Protein AF-W6KP16-F1 (afdb_monomer_lite)

pLDDT: mean 74.94, std 17.4, range [24.56, 96.5]

Secondary structure (DSSP, 8-state):
---------HHHHHHH-----EE--HHHHHHHTTEEEEEEETHHHHHHHHTTTSTTS-----PPPPP----------SHHHHHHHHHTTTTEEEEEEEGGGEEPPS-TTS--TTT--B-EE-B--TT---SS-EEPTT--EEESTTSPP--EEEEETTEEEEEPGGGEEP-HHHHHHHHHHHTTS-S--EEBBPTTGGG-TTGGGBSSBEES---PPPPP--TTSBHHHHHTTTTSTTS-HHHHHHHHHHHHHTT--BHHHHHH--HHHHHHHHHHS-GGGHHHHHHHHGGGS--TTSBHHHHHTTSTT--SPPP--TT--BHHHHHHS-HHHHHHS---HHHHHHHHHHHHHH-SS---EEEEGGGS-TT-HHHHHHHHHHHHHHHT--GGGGTT-TTS---EEEEEEE-TTT--TTPPPTT-TT-SS-HHHHTTSPPPPPPPTT------TT-S--SPEEEEEEE-B--SSGGG-B-HHHHHHHHHHHTT--GGGEEEEEEE---SSS------HHHHHHHHHHHHHHHHHHS--PEEEEESSSS--EEEEEEGGGGGGTTSHHHHHHIIIIIT-

Foldseek 3Di:
DDPPDPPDDPLNLQLPAQLAAFFAQPQLSNLLSQKAKAKEFQVVVVCVVCVVVPPPDDDDDDDDDDDDDDDDDDDDDLPVVLVVLVVLCPRIWMKMFGSVQKDAFPPSPQRDNPRDFFGFHEDDPPPDNDRGIYGHPPGDMDGQVPDDQAWAWEDEPLATATDGSSFWRAASLRSSQSVCVVVVSGLGTHFYADPCAVNDPRRRRGSGIHGNDDDDDDDDDFQLAFVLNVCVVPQPPVDDPVVSVVVQVLCVVLVHGTLLSLLLQASLSLSVSVVPDDSVCSSVSSSSNSSNDDPQAAFVLRSLVSAPPDDPPFDDPPQRGGLVSLLVDDPVRLLVDDGQLLSNQVSCSSNCRPNPQPQFDKDFPVPDDCLALVNLVLCVVVVCVVPPDDCVQQVVDPPRKKKKKKWKFAFPVPFPLADDPPPDPVPPDPPVPNVVADGDPDQPVPQFSADHPSFSTRGTIDMFMFIWHQDPDRVPTDHRLRRRVVVCVVNSNDLLRTAEMEIDMADPFQAWDADDPVSLVVVVVSQVSVCVRNVHFYKYWTARHPNGRMIGIDTSSCSSVCVDPSVVCNVVPVRVD

Structure (mmCIF, N/CA/C/O backbone):
data_AF-W6KP16-F1
#
_entry.id   AF-W6KP16-F1
#
loop_
_atom_site.group_PDB
_atom_site.id
_atom_site.type_symbol
_atom_site.label_atom_id
_atom_site.label_alt_id
_atom_site.label_comp_id
_atom_site.label_asym_id
_atom_site.label_entity_id
_atom_site.label_seq_id
_atom_site.pdbx_PDB_ins_code
_atom_site.Cartn_x
_atom_site.Cartn_y
_atom_site.Cartn_z
_atom_site.occupancy
_atom_site.B_iso_or_equiv
_atom_site.auth_seq_id
_atom_site.auth_comp_id
_atom_site.auth_asym_id
_atom_site.auth_atom_id
_atom_site.pdbx_PDB_model_num
ATOM 1 N N . MET A 1 1 ? 30.768 -5.919 16.290 1.00 32.44 1 MET A N 1
ATOM 2 C CA . MET A 1 1 ? 30.296 -4.569 16.672 1.00 32.44 1 MET A CA 1
ATOM 3 C C . MET A 1 1 ? 29.310 -4.708 17.818 1.00 32.44 1 MET A C 1
ATOM 5 O O . MET A 1 1 ? 28.376 -5.487 17.693 1.00 32.44 1 MET A O 1
ATOM 9 N N . LYS A 1 2 ? 29.554 -4.032 18.947 1.00 24.56 2 LYS A N 1
ATOM 10 C CA . LYS A 1 2 ? 28.632 -3.999 20.091 1.00 24.56 2 LYS A CA 1
ATOM 11 C C . LYS A 1 2 ? 27.414 -3.162 19.697 1.00 24.56 2 LYS A C 1
ATOM 13 O O . LYS A 1 2 ? 27.549 -1.962 19.479 1.00 24.56 2 LYS A O 1
ATOM 18 N N . THR A 1 3 ? 26.258 -3.798 19.571 1.00 27.47 3 THR A N 1
ATOM 19 C CA . THR A 1 3 ? 24.960 -3.142 19.404 1.00 27.47 3 THR A CA 1
ATOM 20 C C . THR A 1 3 ? 24.748 -2.194 20.583 1.00 27.47 3 THR A C 1
ATOM 22 O O . THR A 1 3 ? 24.713 -2.626 21.735 1.00 27.47 3 THR A O 1
ATOM 25 N N . LYS A 1 4 ? 24.652 -0.886 20.313 1.00 29.33 4 LYS A N 1
ATOM 26 C CA . LYS A 1 4 ? 24.165 0.085 21.297 1.00 29.33 4 LYS A CA 1
ATOM 27 C C . LYS A 1 4 ? 22.719 -0.296 21.610 1.00 29.33 4 LYS A C 1
ATOM 29 O O . LYS A 1 4 ? 21.838 -0.089 20.783 1.00 29.33 4 LYS A O 1
ATOM 34 N N . ALA A 1 5 ? 22.494 -0.882 22.781 1.00 32.88 5 ALA A N 1
ATOM 35 C CA . ALA A 1 5 ? 21.160 -1.001 23.341 1.00 32.88 5 ALA A CA 1
ATOM 36 C C . ALA A 1 5 ? 20.606 0.419 23.510 1.00 32.88 5 ALA A C 1
ATOM 38 O O . ALA A 1 5 ? 21.162 1.226 24.257 1.00 32.88 5 ALA A O 1
ATOM 39 N N . ILE A 1 6 ? 19.557 0.743 22.757 1.00 36.31 6 ILE A N 1
ATOM 40 C CA . ILE A 1 6 ? 18.772 1.952 22.973 1.00 36.31 6 ILE A CA 1
ATOM 41 C C . ILE A 1 6 ? 18.084 1.748 24.323 1.00 36.31 6 ILE A C 1
ATOM 43 O O . ILE A 1 6 ? 17.177 0.927 24.453 1.00 36.31 6 ILE A O 1
ATOM 47 N N . ASN A 1 7 ? 18.568 2.443 25.352 1.00 35.06 7 ASN A N 1
ATOM 48 C CA . ASN A 1 7 ? 17.877 2.544 26.631 1.00 35.06 7 ASN A CA 1
ATOM 49 C C . ASN A 1 7 ? 16.615 3.385 26.405 1.00 35.06 7 ASN A C 1
ATOM 51 O O . ASN A 1 7 ? 16.646 4.598 26.594 1.00 35.06 7 ASN A O 1
ATOM 55 N N . HIS A 1 8 ? 15.522 2.754 25.971 1.00 44.09 8 HIS A N 1
ATOM 56 C CA . HIS A 1 8 ? 14.199 3.367 26.048 1.00 44.09 8 HIS A CA 1
ATOM 57 C C . HIS A 1 8 ? 13.944 3.728 27.511 1.00 44.09 8 HIS A C 1
ATOM 59 O O . HIS A 1 8 ? 14.077 2.886 28.408 1.00 44.09 8 HIS A O 1
ATOM 65 N N . THR A 1 9 ? 13.641 4.995 27.774 1.00 57.00 9 THR A N 1
ATOM 66 C CA . THR A 1 9 ? 13.287 5.421 29.124 1.00 57.00 9 THR A CA 1
ATOM 67 C C . THR A 1 9 ? 11.947 4.791 29.503 1.00 57.00 9 THR A C 1
ATOM 69 O O . THR A 1 9 ? 11.148 4.420 28.643 1.00 57.00 9 THR A O 1
ATOM 72 N N . LYS A 1 10 ? 11.668 4.653 30.807 1.00 58.50 10 LYS A N 1
ATOM 73 C CA . LYS A 1 10 ? 10.398 4.081 31.292 1.00 58.50 10 LYS A CA 1
ATOM 74 C C . LYS A 1 10 ? 9.160 4.795 30.722 1.00 58.50 10 LYS A C 1
ATOM 76 O O . LYS A 1 10 ? 8.115 4.173 30.650 1.00 58.50 10 LYS A O 1
ATOM 81 N N . ASN A 1 11 ? 9.263 6.055 30.298 1.00 62.44 11 ASN A N 1
ATOM 82 C CA . ASN A 1 11 ? 8.139 6.795 29.721 1.00 62.44 11 ASN A CA 1
ATOM 83 C C . ASN A 1 11 ? 7.858 6.425 28.256 1.00 62.44 11 ASN A C 1
ATOM 85 O O . ASN A 1 11 ? 6.697 6.437 27.851 1.00 62.44 11 ASN A O 1
ATOM 89 N N . ASP A 1 12 ? 8.880 6.042 27.487 1.00 68.25 12 ASP A N 1
ATOM 90 C CA . ASP A 1 12 ? 8.743 5.791 26.045 1.00 68.25 12 ASP A CA 1
ATOM 91 C C . ASP A 1 12 ? 7.860 4.560 25.780 1.00 68.25 12 ASP A C 1
ATOM 93 O O . ASP A 1 12 ? 6.927 4.605 24.984 1.00 68.25 12 ASP A O 1
ATOM 97 N N . LEU A 1 13 ? 8.057 3.493 26.562 1.00 74.25 13 LEU A N 1
ATOM 98 C CA . LEU A 1 13 ? 7.289 2.251 26.435 1.00 74.25 13 LEU A CA 1
ATOM 99 C C . LEU A 1 13 ? 5.780 2.441 26.683 1.00 74.25 13 LEU A C 1
ATOM 101 O O . LEU A 1 13 ? 4.971 1.779 26.041 1.00 74.25 13 LEU A O 1
ATOM 105 N N . TRP A 1 14 ? 5.385 3.331 27.604 1.00 81.00 14 TRP A N 1
ATOM 106 C CA . TRP A 1 14 ? 3.975 3.550 27.963 1.00 81.00 14 TRP A CA 1
ATOM 107 C C . TRP A 1 14 ? 3.233 4.244 26.829 1.00 81.00 14 TRP A C 1
ATOM 109 O O . TRP A 1 14 ? 2.110 3.869 26.476 1.00 81.00 14 TRP A O 1
ATOM 119 N N . LEU A 1 15 ? 3.887 5.244 26.240 1.00 81.31 15 LEU A N 1
ATOM 120 C CA . LEU A 1 15 ? 3.361 5.990 25.108 1.00 81.31 15 LEU A CA 1
ATOM 121 C C . LEU A 1 15 ? 3.213 5.089 23.880 1.00 81.31 15 LEU A C 1
ATOM 123 O O . LEU A 1 15 ? 2.192 5.180 23.197 1.00 81.31 15 LEU A O 1
ATOM 127 N N . ASP A 1 16 ? 4.136 4.147 23.689 1.00 78.31 16 ASP A N 1
ATOM 128 C CA . ASP A 1 16 ? 4.107 3.234 22.549 1.00 78.31 16 ASP A CA 1
ATOM 129 C C . ASP A 1 16 ? 2.973 2.200 22.629 1.00 78.31 16 ASP A C 1
ATOM 131 O O . ASP A 1 16 ? 2.342 1.926 21.609 1.00 78.31 16 ASP A O 1
ATOM 135 N N . VAL A 1 17 ? 2.630 1.686 23.820 1.00 80.69 17 VAL A N 1
ATOM 136 C CA . VAL A 1 17 ? 1.625 0.615 24.012 1.00 80.69 17 VAL A CA 1
ATOM 137 C C . VAL A 1 17 ? 0.311 0.839 23.241 1.00 80.69 17 VAL A C 1
ATOM 139 O O . VAL A 1 17 ? -0.326 1.876 23.350 1.00 80.69 17 VAL A O 1
ATOM 142 N N . GLN A 1 18 ? -0.213 -0.161 22.537 1.00 81.81 18 GLN A N 1
ATOM 143 C CA . GLN A 1 18 ? -1.513 -0.033 21.866 1.00 81.81 18 GLN A CA 1
ATOM 144 C C . GLN A 1 18 ? -2.640 -0.692 22.675 1.00 81.81 18 GLN A C 1
ATOM 146 O O . GLN A 1 18 ? -2.615 -1.899 22.899 1.00 81.81 18 GLN A O 1
ATOM 151 N N . PHE A 1 19 ? -3.638 0.098 23.087 1.00 81.06 19 PHE A N 1
ATOM 152 C CA . PHE A 1 19 ? -4.817 -0.389 23.824 1.00 81.06 19 PHE A CA 1
ATOM 153 C C . PHE A 1 19 ? -5.991 -0.748 22.917 1.00 81.06 19 PHE A C 1
ATOM 155 O O . PHE A 1 19 ? -6.809 -1.593 23.268 1.00 81.06 19 PHE A O 1
ATOM 162 N N . TYR A 1 20 ? -6.072 -0.126 21.742 1.00 81.62 20 TYR A N 1
ATOM 163 C CA . TYR A 1 20 ? -7.147 -0.392 20.800 1.00 81.62 20 TYR A CA 1
ATOM 164 C C . TYR A 1 20 ? -6.827 -1.622 19.944 1.00 81.62 20 TYR A C 1
ATOM 166 O O . TYR A 1 20 ? -5.813 -1.647 19.238 1.00 81.62 20 TYR A O 1
ATOM 174 N N . GLN A 1 21 ? -7.705 -2.627 20.008 1.00 74.50 21 GLN A N 1
ATOM 175 C CA . GLN A 1 21 ? -7.595 -3.891 19.279 1.00 74.50 21 GLN A CA 1
ATOM 176 C C . GLN A 1 21 ? -8.576 -3.911 18.101 1.00 74.50 21 GLN A C 1
ATOM 178 O O . GLN A 1 21 ? -9.707 -4.394 18.191 1.00 74.50 21 GLN A O 1
ATOM 183 N N . GLY A 1 22 ? -8.136 -3.369 16.972 1.00 72.19 22 GLY A N 1
ATOM 184 C CA . GLY A 1 22 ? -8.937 -3.252 15.762 1.00 72.19 22 GLY A CA 1
ATOM 185 C C . GLY A 1 22 ? -8.149 -2.625 14.625 1.00 72.19 22 GLY A C 1
ATOM 186 O O . GLY A 1 22 ? -6.960 -2.329 14.761 1.00 72.19 22 GLY A O 1
ATOM 187 N N . LEU A 1 23 ? -8.824 -2.425 13.502 1.00 78.69 23 LEU A N 1
ATOM 188 C CA . LEU A 1 23 ? -8.234 -1.782 12.335 1.00 78.69 23 LEU A CA 1
ATOM 189 C C . LEU A 1 23 ? -8.391 -0.274 12.444 1.00 78.69 23 LEU A C 1
ATOM 191 O O . LEU A 1 23 ? -9.482 0.214 12.742 1.00 78.69 23 LEU A O 1
ATOM 195 N N . LEU A 1 24 ? -7.290 0.427 12.187 1.00 80.75 24 LEU A N 1
ATOM 196 C CA . LEU A 1 24 ? -7.189 1.879 12.096 1.00 80.75 24 LEU A CA 1
ATOM 197 C C . LEU A 1 24 ? -6.217 2.222 10.956 1.00 80.75 24 LEU A C 1
ATOM 199 O O . LEU A 1 24 ? -5.216 1.509 10.804 1.00 80.75 24 LEU A O 1
ATOM 203 N N . PRO A 1 25 ? -6.449 3.308 10.196 1.00 77.69 25 PRO A N 1
ATOM 204 C CA . PRO A 1 25 ? -5.404 3.921 9.372 1.00 77.69 25 PRO A CA 1
ATOM 205 C C . PRO A 1 25 ? -4.156 4.245 10.209 1.00 77.69 25 PRO A C 1
ATOM 207 O O . PRO A 1 25 ? -4.276 4.479 11.412 1.00 77.69 25 PRO A O 1
ATOM 210 N N . VAL A 1 26 ? -2.958 4.320 9.616 1.00 74.31 26 VAL A N 1
ATOM 211 C CA . VAL A 1 26 ? -1.718 4.559 10.392 1.00 74.31 26 VAL A CA 1
ATOM 212 C C . VAL A 1 26 ? -1.786 5.857 11.204 1.00 74.31 26 VAL A C 1
ATOM 214 O O . VAL A 1 26 ? -1.406 5.876 12.377 1.00 74.31 26 VAL A O 1
ATOM 217 N N . LYS A 1 27 ? -2.310 6.933 10.610 1.00 80.88 27 LYS A N 1
ATOM 218 C CA . LYS A 1 27 ? -2.486 8.226 11.291 1.00 80.88 27 LYS A CA 1
ATOM 219 C C . LYS A 1 27 ? -3.407 8.110 12.513 1.00 80.88 27 LYS A C 1
ATOM 221 O O . LYS A 1 27 ? -3.063 8.588 13.594 1.00 80.88 27 LYS A O 1
ATOM 226 N N . ASP A 1 28 ? -4.528 7.425 12.350 1.00 85.50 28 ASP A N 1
ATOM 227 C CA . ASP A 1 28 ? -5.537 7.218 13.389 1.00 85.50 28 ASP A CA 1
ATOM 228 C C . ASP A 1 28 ? -5.027 6.253 14.467 1.00 85.50 28 ASP A C 1
ATOM 230 O O . ASP A 1 28 ? -5.279 6.447 15.652 1.00 85.50 28 ASP A O 1
ATOM 234 N N . ALA A 1 29 ? -4.218 5.258 14.092 1.00 84.44 29 ALA A N 1
ATOM 235 C CA . ALA A 1 29 ? -3.541 4.374 15.034 1.00 84.44 29 ALA A CA 1
ATOM 236 C C . ALA A 1 29 ? -2.575 5.151 15.940 1.00 84.44 29 ALA A C 1
ATOM 238 O O . ALA A 1 29 ? -2.509 4.885 17.141 1.00 84.44 29 ALA A O 1
ATOM 239 N N . ILE A 1 30 ? -1.847 6.133 15.396 1.00 85.44 30 ILE A N 1
ATOM 240 C CA . ILE A 1 30 ? -0.981 7.027 16.182 1.00 85.44 30 ILE A CA 1
ATOM 241 C C . ILE A 1 30 ? -1.821 7.898 17.125 1.00 85.44 30 ILE A C 1
ATOM 243 O O . ILE A 1 30 ? -1.478 8.037 18.302 1.00 85.44 30 ILE A O 1
ATOM 247 N N . ALA A 1 31 ? -2.938 8.447 16.644 1.00 89.19 31 ALA A N 1
ATOM 248 C CA . ALA A 1 31 ? -3.843 9.236 17.475 1.00 89.19 31 ALA A CA 1
ATOM 249 C C . ALA A 1 31 ? -4.431 8.395 18.622 1.00 89.19 31 ALA A C 1
ATOM 251 O O . ALA A 1 31 ? -4.307 8.775 19.787 1.00 89.19 31 ALA A O 1
ATOM 252 N N . ALA A 1 32 ? -4.958 7.204 18.327 1.00 90.56 32 ALA A N 1
ATOM 253 C CA . ALA A 1 32 ? -5.528 6.282 19.309 1.00 90.56 32 ALA A CA 1
ATOM 254 C C . ALA A 1 32 ? -4.507 5.816 20.362 1.00 90.56 32 ALA A C 1
ATOM 256 O O . ALA A 1 32 ? -4.853 5.662 21.534 1.00 90.56 32 ALA A O 1
ATOM 257 N N . ARG A 1 33 ? -3.224 5.659 19.994 1.00 90.19 33 ARG A N 1
ATOM 258 C CA . ARG A 1 33 ? -2.133 5.347 20.944 1.00 90.19 33 ARG A CA 1
ATOM 259 C C . ARG A 1 33 ? -1.915 6.424 22.000 1.00 90.19 33 ARG A C 1
ATOM 261 O O . ARG A 1 33 ? -1.311 6.131 23.028 1.00 90.19 33 ARG A O 1
ATOM 268 N N . SER A 1 34 ? -2.408 7.640 21.789 1.00 92.38 34 SER A N 1
ATOM 269 C CA . SER A 1 34 ? -2.320 8.714 22.782 1.00 92.38 34 SER A CA 1
ATOM 270 C C . SER A 1 34 ? -3.333 8.566 23.917 1.00 92.38 34 SER A C 1
ATOM 272 O O . SER A 1 34 ? -3.282 9.349 24.868 1.00 92.38 34 SER A O 1
ATOM 274 N N . TYR A 1 35 ? -4.222 7.572 23.850 1.00 94.12 35 TYR A N 1
ATOM 275 C CA . TYR A 1 35 ? -5.290 7.348 24.817 1.00 94.12 35 TYR A CA 1
ATOM 276 C C . TYR A 1 35 ? -5.166 5.991 25.518 1.00 94.12 35 TYR A C 1
ATOM 278 O O . TYR A 1 35 ? -4.521 5.056 25.034 1.00 94.12 35 TYR A O 1
ATOM 286 N N . VAL A 1 36 ? -5.782 5.902 26.691 1.00 92.88 36 VAL A N 1
ATOM 287 C CA . VAL A 1 36 ? -5.927 4.681 27.484 1.00 92.88 36 VAL A CA 1
ATOM 288 C C . VAL A 1 36 ? -7.312 4.665 28.114 1.00 92.88 36 VAL A C 1
ATOM 290 O O . VAL A 1 36 ? -7.834 5.714 28.490 1.00 92.88 36 VAL A O 1
ATOM 293 N N . ILE A 1 37 ? -7.893 3.477 28.242 1.00 93.19 37 ILE A N 1
ATOM 294 C CA . ILE A 1 37 ? -9.116 3.259 29.007 1.00 93.19 37 ILE A CA 1
ATOM 295 C C . ILE A 1 37 ? -8.779 2.603 30.346 1.00 93.19 37 ILE A C 1
ATOM 297 O O . ILE A 1 37 ? -8.019 1.630 30.404 1.00 93.19 37 ILE A O 1
ATOM 301 N N . LEU A 1 38 ? -9.336 3.155 31.417 1.00 91.75 38 LEU A N 1
ATOM 302 C CA . LEU A 1 38 ? -9.187 2.679 32.785 1.00 91.75 38 LEU A CA 1
ATOM 303 C C . LEU A 1 38 ? -10.567 2.367 33.363 1.00 91.75 38 LEU A C 1
ATOM 305 O O . LEU A 1 38 ? -11.551 3.021 33.025 1.00 91.75 38 LEU A O 1
ATOM 309 N N . ALA A 1 39 ? -10.624 1.369 34.233 1.00 90.81 39 ALA A N 1
ATOM 310 C CA . ALA A 1 39 ? -11.804 1.034 35.008 1.00 90.81 39 ALA A CA 1
ATOM 311 C C . ALA A 1 39 ? -11.665 1.607 36.423 1.00 90.81 39 ALA A C 1
ATOM 313 O O . ALA A 1 39 ? -10.643 1.397 37.081 1.00 90.81 39 ALA A O 1
ATOM 314 N N . ALA A 1 40 ? -12.682 2.322 36.884 1.00 87.88 40 ALA A N 1
ATOM 315 C CA . ALA A 1 40 ? -12.812 2.797 38.252 1.00 87.88 40 ALA A CA 1
ATOM 316 C C . ALA A 1 40 ? -13.900 1.974 38.949 1.00 87.88 40 ALA A C 1
ATOM 318 O O . ALA A 1 40 ? -15.010 1.860 38.432 1.00 87.88 40 ALA A O 1
ATOM 319 N N . ASP A 1 41 ? -13.565 1.374 40.088 1.00 80.50 41 ASP A N 1
ATOM 320 C CA . ASP A 1 41 ? -14.527 0.634 40.903 1.00 80.50 41 ASP A CA 1
ATOM 321 C C . ASP A 1 41 ? -15.267 1.623 41.812 1.00 80.50 41 ASP A C 1
ATOM 323 O O . ASP A 1 41 ? -14.653 2.351 42.593 1.00 80.50 41 ASP A O 1
ATOM 327 N N . VAL A 1 42 ? -16.588 1.696 41.675 1.00 64.25 42 VAL A N 1
ATOM 328 C CA . VAL A 1 42 ? -17.441 2.639 42.410 1.00 64.25 42 VAL A CA 1
ATOM 329 C C . VAL A 1 42 ? -17.527 2.255 43.896 1.00 64.25 42 VAL A C 1
ATOM 331 O O . VAL A 1 42 ? -17.808 3.115 44.735 1.00 64.25 42 VAL A O 1
ATOM 334 N N . GLN A 1 43 ? -17.220 1.001 44.263 1.00 54.09 43 GLN A N 1
ATOM 335 C CA . GLN A 1 43 ? -17.284 0.538 45.656 1.00 54.09 43 GLN A CA 1
ATOM 336 C C . GLN A 1 43 ? -16.162 1.089 46.560 1.00 54.09 43 GLN A C 1
ATOM 338 O O . GLN A 1 43 ? -16.352 1.167 47.778 1.00 54.09 43 GLN A O 1
ATOM 343 N N . ASP A 1 44 ? -15.044 1.566 45.998 1.00 47.66 44 ASP A N 1
ATOM 344 C CA . ASP A 1 44 ? -13.959 2.198 46.776 1.00 47.66 44 ASP A CA 1
ATOM 345 C C . ASP A 1 44 ? -14.304 3.640 47.217 1.00 47.66 44 ASP A C 1
ATOM 347 O O . ASP A 1 44 ? -13.688 4.184 48.135 1.00 47.66 44 ASP A O 1
ATOM 351 N N . HIS A 1 45 ? -15.331 4.272 46.632 1.00 42.56 45 HIS A N 1
ATOM 352 C CA . HIS A 1 45 ? -15.708 5.648 46.987 1.00 42.56 45 HIS A CA 1
ATOM 353 C C . HIS A 1 45 ? -16.708 5.756 48.147 1.00 42.56 45 HIS A C 1
ATOM 355 O O . HIS A 1 45 ? -16.701 6.764 48.854 1.00 42.56 45 HIS A O 1
ATOM 361 N N . GLN A 1 46 ? -17.540 4.739 48.397 1.00 37.91 46 GLN A N 1
ATOM 362 C CA . GLN A 1 46 ? -18.463 4.747 49.546 1.00 37.91 46 GLN A CA 1
ATOM 363 C C . GLN A 1 46 ? -17.822 4.186 50.820 1.00 37.91 46 GLN A C 1
ATOM 365 O O . GLN A 1 46 ? -18.095 4.667 51.921 1.00 37.91 46 GLN A O 1
ATOM 370 N N . SER A 1 47 ? -16.883 3.253 50.681 1.00 38.31 47 SER A N 1
ATOM 371 C CA . SER A 1 47 ? -16.186 2.653 51.817 1.00 38.31 47 SER A CA 1
ATOM 372 C C . SER A 1 47 ? -15.205 3.613 52.503 1.00 38.31 47 SER A C 1
ATOM 374 O O . SER A 1 47 ? -14.968 3.461 53.695 1.00 38.31 47 SER A O 1
ATOM 376 N N . HIS A 1 48 ? -14.719 4.675 51.851 1.00 39.53 48 HIS A N 1
ATOM 377 C CA . HIS A 1 48 ? -13.853 5.665 52.511 1.00 39.53 48 HIS A CA 1
ATOM 378 C C . HIS A 1 48 ? -14.591 6.753 53.314 1.00 39.53 48 HIS A C 1
ATOM 380 O O . HIS A 1 48 ? -13.981 7.358 54.197 1.00 39.53 48 HIS A O 1
ATOM 386 N N . SER A 1 49 ? -15.893 6.967 53.085 1.00 33.06 49 SER A N 1
ATOM 387 C CA . SER A 1 49 ? -16.704 7.860 53.932 1.00 33.06 49 SER A CA 1
ATOM 388 C C . SER A 1 49 ? -17.225 7.154 55.189 1.00 33.06 49 SER A C 1
ATOM 390 O O . SER A 1 49 ? -17.402 7.804 56.216 1.00 33.06 49 SER A O 1
ATOM 392 N N . GLU A 1 50 ? -17.442 5.835 55.136 1.00 34.34 50 GLU A N 1
ATOM 393 C CA . GLU A 1 50 ? -17.978 5.052 56.261 1.00 34.34 50 GLU A CA 1
ATOM 394 C C . GLU A 1 50 ? -16.907 4.249 57.029 1.00 34.34 50 GLU A C 1
ATOM 396 O O . GLU A 1 50 ? -17.089 3.968 58.216 1.00 34.34 50 GLU A O 1
ATOM 401 N N . ALA A 1 51 ? -15.734 3.965 56.442 1.00 33.97 51 ALA A N 1
ATOM 402 C CA . ALA A 1 51 ? -14.617 3.324 57.158 1.00 33.97 51 ALA A CA 1
ATOM 403 C C . ALA A 1 51 ? -13.905 4.250 58.163 1.00 33.97 51 ALA A C 1
ATOM 405 O O . ALA A 1 51 ? -13.150 3.765 59.004 1.00 33.97 51 ALA A O 1
ATOM 406 N N . ILE A 1 52 ? -14.180 5.561 58.143 1.00 38.62 52 ILE A N 1
ATOM 407 C CA . ILE A 1 52 ? -13.778 6.480 59.225 1.00 38.62 52 ILE A CA 1
ATOM 408 C C . ILE A 1 52 ? -14.765 6.404 60.411 1.00 38.62 52 ILE A C 1
ATOM 410 O O . ILE A 1 52 ? -14.389 6.730 61.534 1.00 38.62 52 ILE A O 1
ATOM 414 N N . SER A 1 53 ? -15.990 5.892 60.215 1.00 33.56 53 SER A N 1
ATOM 415 C CA . SER A 1 53 ? -16.990 5.728 61.287 1.00 33.56 53 SER A CA 1
ATOM 416 C C . SER A 1 53 ? -17.141 4.302 61.832 1.00 33.56 53 SER A C 1
ATOM 418 O O . SER A 1 53 ? -17.635 4.144 62.943 1.00 33.56 53 SER A O 1
ATOM 420 N N . LEU A 1 54 ? -16.702 3.267 61.106 1.00 33.53 54 LEU A N 1
ATOM 421 C CA . LEU A 1 54 ? -16.887 1.856 61.496 1.00 33.53 54 LEU A CA 1
ATOM 422 C C . LEU A 1 54 ? -15.625 1.146 62.020 1.00 33.53 54 LEU A C 1
ATOM 424 O O . LEU A 1 54 ? -15.701 -0.008 62.428 1.00 33.53 54 LEU A O 1
ATOM 428 N N . ALA A 1 55 ? -14.481 1.832 62.112 1.00 33.19 55 ALA A N 1
ATOM 429 C CA . ALA A 1 55 ? -13.259 1.283 62.718 1.00 33.19 55 ALA A CA 1
ATOM 430 C C . ALA A 1 55 ? -13.254 1.285 64.266 1.00 33.19 55 ALA A C 1
ATOM 432 O O . ALA A 1 55 ? -12.220 1.000 64.868 1.00 33.19 55 ALA A O 1
ATOM 433 N N . ASN A 1 56 ? -14.390 1.585 64.911 1.00 35.91 56 ASN A N 1
ATOM 434 C CA . ASN A 1 56 ? -14.528 1.587 66.371 1.00 35.91 56 ASN A CA 1
ATOM 435 C C . ASN A 1 56 ? -15.415 0.478 66.946 1.00 35.91 56 ASN A C 1
ATOM 437 O O . ASN A 1 56 ? -15.501 0.406 68.166 1.00 35.91 56 ASN A O 1
ATOM 441 N N . ASP A 1 57 ? -16.008 -0.412 66.143 1.00 30.39 57 ASP A N 1
ATOM 442 C CA . ASP A 1 57 ? -16.815 -1.494 66.711 1.00 30.39 57 ASP A CA 1
ATOM 443 C C . ASP A 1 57 ? -16.586 -2.864 66.057 1.00 30.39 57 ASP A C 1
ATOM 445 O O . ASP A 1 57 ? -16.946 -3.138 64.917 1.00 30.39 57 ASP A O 1
ATOM 449 N N . MET A 1 58 ? -16.047 -3.741 66.906 1.00 31.39 58 MET A N 1
ATOM 450 C CA . MET A 1 58 ? -16.215 -5.192 66.935 1.00 31.39 58 MET A CA 1
ATOM 451 C C . MET A 1 58 ? -15.380 -6.062 65.988 1.00 31.39 58 MET A C 1
ATOM 453 O O . MET A 1 58 ? -15.764 -6.473 64.897 1.00 31.39 58 MET A O 1
ATOM 457 N N . ALA A 1 59 ? -14.283 -6.543 66.575 1.00 29.97 59 ALA A N 1
ATOM 458 C CA . ALA A 1 59 ? -13.819 -7.906 66.391 1.00 29.97 59 ALA A CA 1
ATOM 459 C C . ALA A 1 59 ? -14.896 -8.915 66.841 1.00 29.97 59 ALA A C 1
ATOM 461 O O . ALA A 1 59 ? -15.316 -8.890 67.996 1.00 29.97 59 ALA A O 1
ATOM 462 N N . SER A 1 60 ? -15.301 -9.839 65.967 1.00 28.48 60 SER A N 1
ATOM 463 C CA . SER A 1 60 ? -15.255 -11.294 66.213 1.00 28.48 60 SER A CA 1
ATOM 464 C C . SER A 1 60 ? -16.115 -12.099 65.227 1.00 28.48 60 SER A C 1
ATOM 466 O O . SER A 1 60 ? -17.271 -11.792 64.969 1.00 28.48 60 SER A O 1
ATOM 468 N N . SER A 1 61 ? -15.541 -13.235 64.816 1.00 27.75 61 SER A N 1
ATOM 469 C CA . SER A 1 61 ? -16.210 -14.499 64.472 1.00 27.75 61 SER A CA 1
ATOM 470 C C . SER A 1 61 ? -16.921 -14.641 63.109 1.00 27.75 61 SER A C 1
ATOM 472 O O . SER A 1 61 ? -17.935 -14.015 62.840 1.00 27.75 61 SER A O 1
ATOM 474 N N . PHE A 1 62 ? -16.389 -15.540 62.267 1.00 28.59 62 PHE A N 1
ATOM 475 C CA . PHE A 1 62 ? -17.011 -16.804 61.818 1.00 28.59 62 PHE A CA 1
ATOM 476 C C . PHE A 1 62 ? -16.522 -17.293 60.440 1.00 28.59 62 PHE A C 1
ATOM 478 O O . PHE A 1 62 ? -16.211 -16.541 59.523 1.00 28.59 62 PHE A O 1
ATOM 485 N N . SER A 1 63 ? -16.433 -18.620 60.392 1.00 27.53 63 SER A N 1
ATOM 486 C CA . SER A 1 63 ? -15.963 -19.562 59.374 1.00 27.53 63 SER A CA 1
ATOM 487 C C . SER A 1 63 ? -16.736 -19.540 58.036 1.00 27.53 63 SER A C 1
ATOM 489 O O . SER A 1 63 ? -17.845 -19.011 57.978 1.00 27.53 63 SER A O 1
ATOM 491 N N . PRO A 1 64 ? -16.211 -20.175 56.964 1.00 28.91 64 PRO A N 1
ATOM 492 C CA . PRO A 1 64 ? -16.838 -20.163 55.641 1.00 28.91 64 PRO A CA 1
ATOM 493 C C . PRO A 1 64 ? -17.951 -21.221 55.519 1.00 28.91 64 PRO A C 1
ATOM 495 O O . PRO A 1 64 ? -17.788 -22.318 56.064 1.00 28.91 64 PRO A O 1
ATOM 498 N N . PRO A 1 65 ? -19.034 -20.976 54.755 1.00 34.34 65 PRO A N 1
ATOM 499 C CA . PRO A 1 65 ? -19.922 -22.042 54.322 1.00 34.34 65 PRO A CA 1
ATOM 500 C C . PRO A 1 65 ? -19.580 -22.553 52.905 1.00 34.34 65 PRO A C 1
ATOM 502 O O . PRO A 1 65 ? -18.953 -21.847 52.110 1.00 34.34 65 PRO A O 1
ATOM 505 N N . PRO A 1 66 ? -19.970 -23.804 52.600 1.00 33.12 66 PRO A N 1
ATOM 506 C CA . PRO A 1 66 ? -19.512 -24.565 51.446 1.00 33.12 66 PRO A CA 1
ATOM 507 C C . PRO A 1 66 ? -20.362 -24.323 50.193 1.00 33.12 66 PRO A C 1
ATOM 509 O O . PRO A 1 66 ? -21.476 -23.802 50.246 1.00 33.12 66 PRO A O 1
ATOM 512 N N . GLY A 1 67 ? -19.808 -24.749 49.057 1.00 36.28 67 GLY A N 1
ATOM 513 C CA . GLY A 1 67 ? -20.439 -24.663 47.750 1.00 36.28 67 GLY A CA 1
ATOM 514 C C . GLY A 1 67 ? -21.736 -25.457 47.624 1.00 36.28 67 GLY A C 1
ATOM 515 O O . GLY A 1 67 ? -21.986 -26.415 48.351 1.00 36.28 67 GLY A O 1
ATOM 516 N N . ASN A 1 68 ? -22.526 -25.073 46.624 1.00 30.45 68 ASN A N 1
ATOM 517 C CA . ASN A 1 68 ? -23.531 -25.943 46.043 1.00 30.45 68 ASN A CA 1
ATOM 518 C C . ASN A 1 68 ? -23.672 -25.680 44.545 1.00 30.45 68 ASN A C 1
ATOM 520 O O . ASN A 1 68 ? -23.914 -24.563 44.091 1.00 30.45 68 ASN A O 1
ATOM 524 N N . SER A 1 69 ? -23.526 -26.778 43.812 1.00 38.56 69 SER A N 1
ATOM 525 C CA . SER A 1 69 ? -23.960 -27.001 42.443 1.00 38.56 69 SER A CA 1
ATOM 526 C C . SER A 1 69 ? -25.459 -26.769 42.288 1.00 38.56 69 SER A C 1
ATOM 528 O O . SER A 1 69 ? -26.225 -27.215 43.147 1.00 38.56 69 SER A O 1
ATOM 530 N N . ARG A 1 70 ? -25.886 -26.226 41.143 1.00 32.59 70 ARG A N 1
ATOM 531 C CA . ARG A 1 70 ? -27.170 -26.594 40.534 1.00 32.59 70 ARG A CA 1
ATOM 532 C C . ARG A 1 70 ? -27.217 -26.263 39.043 1.00 32.59 70 ARG A C 1
ATOM 534 O O . ARG A 1 70 ? -27.100 -25.107 38.652 1.00 32.59 70 ARG A O 1
ATOM 541 N N . ASP A 1 71 ? -27.420 -27.324 38.267 1.00 39.78 71 ASP A N 1
ATOM 542 C CA . ASP A 1 71 ? -28.013 -27.334 36.931 1.00 39.78 71 ASP A CA 1
ATOM 543 C C . ASP A 1 71 ? -29.403 -26.688 36.938 1.00 39.78 71 ASP A C 1
ATOM 545 O O . ASP A 1 71 ? -30.240 -27.072 37.756 1.00 39.78 71 ASP A O 1
ATOM 549 N N . VAL A 1 72 ? -29.653 -25.786 35.982 1.00 35.78 72 VAL A N 1
ATOM 550 C CA . VAL A 1 72 ? -30.963 -25.448 35.383 1.00 35.78 72 VAL A CA 1
ATOM 551 C C . VAL A 1 72 ? -30.626 -24.895 33.984 1.00 35.78 72 VAL A C 1
ATOM 553 O O . VAL A 1 72 ? -29.858 -23.947 33.876 1.00 35.78 72 VAL A O 1
ATOM 556 N N . GLY A 1 73 ? -30.973 -25.544 32.872 1.00 29.81 73 GLY A N 1
ATOM 557 C CA . GLY A 1 73 ? -32.331 -25.614 32.332 1.00 29.81 73 GLY A CA 1
ATOM 558 C C . GLY A 1 73 ? -32.518 -24.500 31.292 1.00 29.81 73 GLY A C 1
ATOM 559 O O . GLY A 1 73 ? -32.855 -23.376 31.644 1.00 29.81 73 GLY A O 1
ATOM 560 N N . LEU A 1 74 ? -32.230 -24.820 30.026 1.00 43.78 74 LEU A N 1
ATOM 561 C CA . LEU A 1 74 ? -32.488 -23.990 28.845 1.00 43.78 74 LEU A CA 1
ATOM 562 C C . LEU A 1 74 ? -33.996 -23.862 28.619 1.00 43.78 74 LEU A C 1
ATOM 564 O O . LEU A 1 74 ? -34.632 -24.893 28.432 1.00 43.78 74 LEU A O 1
ATOM 568 N N . THR A 1 75 ? -34.510 -22.630 28.590 1.00 46.44 75 THR A N 1
ATOM 569 C CA . THR A 1 75 ? -35.450 -22.071 27.590 1.00 46.44 75 THR A CA 1
ATOM 570 C C . THR A 1 75 ? -35.905 -20.680 28.046 1.00 46.44 75 THR A C 1
ATOM 572 O O . THR A 1 75 ? -36.113 -20.474 29.236 1.00 46.44 75 THR A O 1
ATOM 575 N N . ASP A 1 76 ? -36.074 -19.778 27.076 1.00 41.78 76 ASP A N 1
ATOM 576 C CA . ASP A 1 76 ? -36.484 -18.366 27.164 1.00 41.78 76 ASP A CA 1
ATOM 577 C C . ASP A 1 76 ? -35.454 -17.359 27.686 1.00 41.78 76 ASP A C 1
ATOM 579 O O . ASP A 1 76 ? -35.284 -17.198 28.893 1.00 41.78 76 ASP A O 1
ATOM 583 N N . SER A 1 77 ? -34.848 -16.605 26.750 1.00 40.41 77 SER A N 1
ATOM 584 C CA . SER A 1 77 ? -34.854 -15.131 26.783 1.00 40.41 77 SER A CA 1
ATOM 585 C C . SER A 1 77 ? -33.923 -14.479 25.744 1.00 40.41 77 SER A C 1
ATOM 587 O O . SER A 1 77 ? -32.713 -14.617 25.827 1.00 40.41 77 SER A O 1
ATOM 589 N N . ASP A 1 78 ? -34.448 -13.660 24.829 1.00 44.66 78 ASP A N 1
ATOM 590 C CA . ASP A 1 78 ? -33.615 -12.659 24.125 1.00 44.66 78 ASP A CA 1
ATOM 591 C C . ASP A 1 78 ? -33.539 -11.333 24.919 1.00 44.66 78 ASP A C 1
ATOM 593 O O . ASP A 1 78 ? -32.540 -10.619 24.858 1.00 44.66 78 ASP A O 1
ATOM 597 N N . GLU A 1 79 ? -34.525 -11.031 25.780 1.00 41.53 79 GLU A N 1
ATOM 598 C CA . GLU A 1 79 ? -34.508 -9.822 26.629 1.00 41.53 79 GLU A CA 1
ATOM 599 C C . GLU A 1 79 ? -33.766 -9.994 27.969 1.00 41.53 79 GLU A C 1
ATOM 601 O O . GLU A 1 79 ? -33.132 -9.057 28.456 1.00 41.53 79 GLU A O 1
ATOM 606 N N . SER A 1 80 ? -33.763 -11.188 28.573 1.00 40.47 80 SER A N 1
ATOM 607 C CA . SER A 1 80 ? -33.126 -11.403 29.888 1.00 40.47 80 SER A CA 1
ATOM 608 C C . SER A 1 80 ? -31.593 -11.487 29.835 1.00 40.47 80 SER A C 1
ATOM 610 O O . SER A 1 80 ? -30.959 -11.440 30.893 1.00 40.47 80 SER A O 1
ATOM 612 N N . TYR A 1 81 ? -30.976 -11.609 28.657 1.00 42.62 81 TYR A N 1
ATOM 613 C CA . TYR A 1 81 ? -29.512 -11.654 28.527 1.00 42.62 81 TYR A CA 1
ATOM 614 C C . TYR A 1 81 ? -28.873 -10.260 28.467 1.00 42.62 81 TYR A C 1
ATOM 616 O O . TYR A 1 81 ? -27.822 -10.058 29.075 1.00 42.62 81 TYR A O 1
ATOM 624 N N . SER A 1 82 ? -29.530 -9.277 27.839 1.00 41.72 82 SER A N 1
ATOM 625 C CA . SER A 1 82 ? -29.100 -7.865 27.853 1.00 41.72 82 SER A CA 1
ATOM 626 C C . SER A 1 82 ? -29.038 -7.304 29.284 1.00 41.72 82 SER A C 1
ATOM 628 O O . SER A 1 82 ? -28.073 -6.641 29.670 1.00 41.72 82 SER A O 1
ATOM 630 N N . VAL A 1 83 ? -30.017 -7.676 30.119 1.00 47.09 83 VAL A N 1
ATOM 631 C CA . VAL A 1 83 ? -30.069 -7.302 31.542 1.00 47.09 83 VAL A CA 1
ATOM 632 C C . VAL A 1 83 ? -28.928 -7.949 32.343 1.00 47.09 83 VAL A C 1
ATOM 634 O O . VAL A 1 83 ? -28.294 -7.274 33.149 1.00 47.09 83 VAL A O 1
ATOM 637 N N . LYS A 1 84 ? -28.589 -9.221 32.081 1.00 44.91 84 LYS A N 1
ATOM 638 C CA . LYS A 1 84 ? -27.458 -9.910 32.739 1.00 44.91 84 LYS A CA 1
ATOM 639 C C . LYS A 1 84 ? -26.087 -9.359 32.328 1.00 44.91 84 LYS A C 1
ATOM 641 O O . LYS A 1 84 ? -25.175 -9.342 33.146 1.00 44.91 84 LYS A O 1
ATOM 646 N N . ALA A 1 85 ? -25.929 -8.908 31.083 1.00 47.81 85 ALA A N 1
ATOM 647 C CA . ALA A 1 85 ? -24.685 -8.308 30.598 1.00 47.81 85 ALA A CA 1
ATOM 648 C C . ALA A 1 85 ? -24.435 -6.910 31.182 1.00 47.81 85 ALA A C 1
ATOM 650 O O . ALA A 1 85 ? -23.296 -6.592 31.514 1.00 47.81 85 ALA A O 1
ATOM 651 N N . ARG A 1 86 ? -25.489 -6.099 31.363 1.00 50.22 86 ARG A N 1
ATOM 652 C CA . ARG A 1 86 ? -25.391 -4.840 32.123 1.00 50.22 86 ARG A CA 1
ATOM 653 C C . ARG A 1 86 ? -25.058 -5.098 33.592 1.00 50.22 86 ARG A C 1
ATOM 655 O O . ARG A 1 86 ? -24.127 -4.481 34.090 1.00 50.22 86 ARG A O 1
ATOM 662 N N . ALA A 1 87 ? -25.686 -6.106 34.204 1.00 55.41 87 ALA A N 1
ATOM 663 C CA . ALA A 1 87 ? -25.395 -6.504 35.582 1.00 55.41 87 ALA A CA 1
ATOM 664 C C . ALA A 1 87 ? -23.932 -6.944 35.822 1.00 55.41 87 ALA A C 1
ATOM 666 O O . ALA A 1 87 ? -23.432 -6.861 36.938 1.00 55.41 87 ALA A O 1
ATOM 667 N N . LEU A 1 88 ? -23.213 -7.395 34.783 1.00 60.94 88 LEU A N 1
ATOM 668 C CA . LEU A 1 88 ? -21.791 -7.771 34.861 1.00 60.94 88 LEU A CA 1
ATOM 669 C C . LEU A 1 88 ? -20.828 -6.569 34.909 1.00 60.94 88 LEU A C 1
ATOM 671 O O . LEU A 1 88 ? -19.658 -6.748 35.248 1.00 60.94 88 LEU A O 1
ATOM 675 N N . CYS A 1 89 ? -21.297 -5.370 34.557 1.00 68.75 89 CYS A N 1
ATOM 676 C CA . CYS A 1 89 ? -20.549 -4.115 34.682 1.00 68.75 89 CYS A CA 1
ATOM 677 C C . CYS A 1 89 ? -21.029 -3.264 35.867 1.00 68.75 89 CYS A C 1
ATOM 679 O O . CYS A 1 89 ? -20.514 -2.161 36.052 1.00 68.75 89 CYS A O 1
ATOM 681 N N . ASP A 1 90 ? -22.015 -3.733 36.638 1.00 74.56 90 ASP A N 1
ATOM 682 C CA . ASP A 1 90 ? -22.579 -2.963 37.744 1.00 74.56 90 ASP A CA 1
ATOM 683 C C . ASP A 1 90 ? -21.481 -2.616 38.758 1.00 74.56 90 ASP A C 1
ATOM 685 O O . ASP A 1 90 ? -20.776 -3.484 39.270 1.00 74.56 90 ASP A O 1
ATOM 689 N N . GLY A 1 91 ? -21.327 -1.318 39.029 1.00 82.44 91 GLY A N 1
ATOM 690 C CA . GLY A 1 91 ? -20.308 -0.794 39.940 1.00 82.44 91 GLY A CA 1
ATOM 691 C C . GLY A 1 91 ? -18.953 -0.483 39.301 1.00 82.44 91 GLY A C 1
ATOM 692 O O . GLY A 1 91 ? -18.056 -0.054 40.017 1.00 82.44 91 GLY A O 1
ATOM 693 N N . ILE A 1 92 ? -18.786 -0.632 37.982 1.00 89.44 92 ILE A N 1
ATOM 694 C CA . ILE A 1 92 ? -17.549 -0.258 37.281 1.00 89.44 92 ILE A CA 1
ATOM 695 C C . ILE A 1 92 ? -17.827 0.902 36.323 1.00 89.44 92 ILE A C 1
ATOM 697 O O . ILE A 1 92 ? -18.624 0.775 35.396 1.00 89.44 92 ILE A O 1
ATOM 701 N N . SER A 1 93 ? -17.107 2.008 36.494 1.00 91.81 93 SER A N 1
ATOM 702 C CA . SER A 1 93 ? -17.095 3.122 35.541 1.00 91.81 93 SER A CA 1
ATOM 703 C C . SER A 1 93 ? -15.887 3.020 34.617 1.00 91.81 93 SER A C 1
ATOM 705 O O . SER A 1 93 ? -14.770 2.743 35.061 1.00 91.81 93 SER A O 1
ATOM 707 N N . PHE A 1 94 ? -16.082 3.273 33.325 1.00 93.94 94 PHE A N 1
ATOM 708 C CA . PHE A 1 94 ? -15.014 3.227 32.332 1.00 93.94 94 PHE A CA 1
ATOM 709 C C . PHE A 1 94 ? -14.643 4.642 31.913 1.00 93.94 94 PHE A C 1
ATOM 711 O O . PHE A 1 94 ? -15.452 5.399 31.385 1.00 93.94 94 PHE A O 1
ATOM 718 N N . ILE A 1 95 ? -13.385 5.008 32.119 1.00 94.31 95 ILE A N 1
ATOM 719 C CA . ILE A 1 95 ? -12.918 6.371 31.892 1.00 94.31 95 ILE A CA 1
ATOM 720 C C . ILE A 1 95 ? -11.743 6.339 30.925 1.00 94.31 95 ILE A C 1
ATOM 722 O O . ILE A 1 95 ? -10.748 5.639 31.130 1.00 94.31 95 ILE A O 1
ATOM 726 N N . MET A 1 96 ? -11.859 7.115 29.855 1.00 95.38 96 MET A N 1
ATOM 727 C CA . MET A 1 96 ? -10.797 7.328 28.888 1.00 95.38 96 MET A CA 1
ATOM 728 C C . MET A 1 96 ? -9.951 8.536 29.287 1.00 95.38 96 MET A C 1
ATOM 730 O O . MET A 1 96 ? -10.469 9.611 29.588 1.00 95.38 96 MET A O 1
ATOM 734 N N . TYR A 1 97 ? -8.634 8.365 29.234 1.00 94.25 97 TYR A N 1
ATOM 735 C CA . TYR A 1 97 ? -7.640 9.396 29.519 1.00 94.25 97 TYR A CA 1
ATOM 736 C C . TYR A 1 97 ? -6.670 9.542 28.354 1.00 94.25 97 TYR A C 1
ATOM 738 O O . TYR A 1 97 ? -6.412 8.589 27.614 1.00 94.25 97 TYR A O 1
ATOM 746 N N . LYS A 1 98 ? -6.049 10.719 28.232 1.00 93.69 98 LYS A N 1
ATOM 747 C CA . LYS A 1 98 ? -4.815 10.840 27.452 1.00 93.69 98 LYS A CA 1
ATOM 748 C C . LYS A 1 98 ? -3.693 10.206 28.261 1.00 93.69 98 LYS A C 1
ATOM 750 O O . LYS A 1 98 ? -3.532 10.488 29.441 1.00 93.69 98 LYS A O 1
ATOM 755 N N . LYS A 1 99 ? -2.860 9.386 27.634 1.00 91.19 99 LYS A N 1
ATOM 756 C CA . LYS A 1 99 ? -1.774 8.674 28.322 1.00 91.19 99 LYS A CA 1
ATOM 757 C C . LYS A 1 99 ? -0.787 9.573 29.044 1.00 91.19 99 LYS A C 1
ATOM 759 O O . LYS A 1 99 ? -0.262 9.177 30.074 1.00 91.19 99 LYS A O 1
ATOM 764 N N . LYS A 1 100 ? -0.529 10.764 28.500 1.00 90.06 100 LYS A N 1
ATOM 765 C CA . LYS A 1 100 ? 0.334 11.775 29.128 1.00 90.06 100 LYS A CA 1
ATOM 766 C C . LYS A 1 100 ? -0.203 12.273 30.478 1.00 90.06 100 LYS A C 1
ATOM 768 O O . LYS A 1 100 ? 0.556 12.837 31.254 1.00 90.06 100 LYS A O 1
ATOM 773 N N . ASP A 1 101 ? -1.493 12.066 30.727 1.00 90.62 101 ASP A N 1
ATOM 774 C CA . ASP A 1 101 ? -2.202 12.475 31.935 1.00 90.62 101 ASP A CA 1
ATOM 775 C C . ASP A 1 101 ? -2.313 11.321 32.958 1.00 90.62 101 ASP A C 1
ATOM 777 O O . ASP A 1 101 ? -2.933 11.473 34.011 1.00 90.62 101 ASP A O 1
ATOM 781 N N . VAL A 1 102 ? -1.689 10.171 32.664 1.00 88.06 102 VAL A N 1
ATOM 782 C CA . VAL A 1 102 ? -1.678 8.962 33.497 1.00 88.06 102 VAL A CA 1
ATOM 783 C C . VAL A 1 102 ? -0.237 8.526 33.747 1.00 88.06 102 VAL A C 1
ATOM 785 O O . VAL A 1 102 ? 0.543 8.332 32.813 1.00 88.06 102 VAL A O 1
ATOM 788 N N . LEU A 1 103 ? 0.114 8.325 35.013 1.00 84.25 103 LEU A N 1
ATOM 789 C CA . LEU A 1 103 ? 1.382 7.724 35.405 1.00 84.25 103 LEU A CA 1
ATOM 790 C C . LEU A 1 103 ? 1.280 6.192 35.286 1.00 84.25 103 LEU A C 1
ATO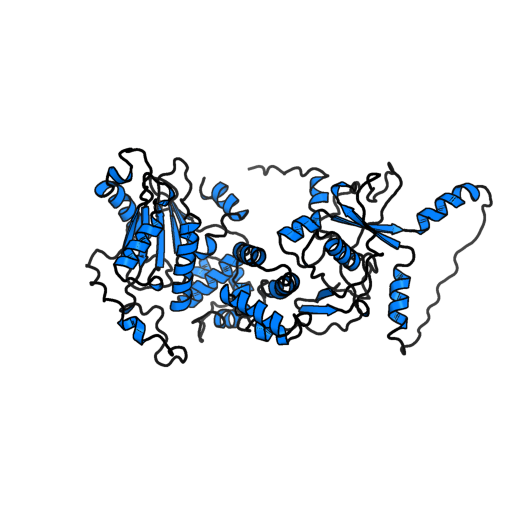M 792 O O . LEU A 1 103 ? 0.389 5.595 35.902 1.00 84.25 103 LEU A O 1
ATOM 796 N N . PRO A 1 104 ? 2.166 5.540 34.506 1.00 77.88 104 PRO A N 1
ATOM 797 C CA . PRO A 1 104 ? 2.151 4.090 34.348 1.00 77.88 104 PRO A CA 1
ATOM 798 C C . PRO A 1 104 ? 2.587 3.371 35.637 1.00 77.88 104 PRO A C 1
ATOM 800 O O . PRO A 1 104 ? 3.299 3.952 36.461 1.00 77.88 104 PRO A O 1
ATOM 803 N N . PRO A 1 105 ? 2.225 2.087 35.807 1.00 73.00 105 PRO A N 1
ATOM 804 C CA . PRO A 1 105 ? 2.648 1.295 36.958 1.00 73.00 105 PRO A CA 1
ATOM 805 C C . PRO A 1 105 ? 4.164 1.026 36.961 1.00 73.00 105 PRO A C 1
ATOM 807 O O . PRO A 1 105 ? 4.838 1.043 35.927 1.00 73.00 105 PRO A O 1
ATOM 810 N N . SER A 1 106 ? 4.719 0.733 38.139 1.00 65.44 106 SER A N 1
ATOM 811 C CA . SER A 1 106 ? 6.167 0.622 38.384 1.00 65.44 106 SER A CA 1
ATOM 812 C C . SER A 1 106 ? 6.863 -0.577 37.698 1.00 65.44 106 SER A C 1
ATOM 814 O O . SER A 1 106 ? 8.075 -0.517 37.456 1.00 65.44 106 SER A O 1
ATOM 816 N N . PHE A 1 107 ? 6.129 -1.629 37.308 1.00 59.97 107 PHE A N 1
ATOM 817 C CA . PHE A 1 107 ? 6.656 -2.906 36.783 1.00 59.97 107 PHE A CA 1
ATOM 818 C C . PHE A 1 107 ? 6.549 -3.084 35.252 1.00 59.97 107 PHE A C 1
ATOM 820 O O . PHE A 1 107 ? 6.152 -4.132 34.748 1.00 59.97 107 PHE A O 1
ATOM 827 N N . MET A 1 108 ? 6.997 -2.090 34.483 1.00 60.47 108 MET A N 1
ATOM 828 C CA . MET A 1 108 ? 6.968 -2.011 33.002 1.00 60.47 108 MET A CA 1
ATOM 829 C C . MET A 1 108 ? 7.586 -3.175 32.182 1.00 60.47 108 MET A C 1
ATOM 831 O O . MET A 1 108 ? 7.637 -3.102 30.958 1.00 60.47 108 MET A O 1
ATOM 835 N N . ARG A 1 109 ? 8.033 -4.283 32.791 1.00 49.78 109 ARG A N 1
ATOM 836 C CA . ARG A 1 109 ? 8.517 -5.475 32.060 1.00 49.78 109 ARG A CA 1
ATOM 837 C C . ARG A 1 109 ? 7.390 -6.366 31.512 1.00 49.78 109 ARG A C 1
ATOM 839 O O . ARG A 1 109 ? 7.659 -7.237 30.686 1.00 49.78 109 ARG A O 1
ATOM 846 N N . THR A 1 110 ? 6.145 -6.171 31.949 1.00 55.38 110 THR A N 1
ATOM 847 C CA . THR A 1 110 ? 4.981 -6.988 31.544 1.00 55.38 110 THR A CA 1
ATOM 848 C C . THR A 1 110 ? 4.112 -6.344 30.460 1.00 55.38 110 THR A C 1
ATOM 850 O O . THR A 1 110 ? 3.424 -7.066 29.738 1.00 55.38 110 THR A O 1
ATOM 853 N N . LEU A 1 111 ? 4.191 -5.022 30.287 1.00 63.41 111 LEU A N 1
ATOM 854 C CA . LEU A 1 111 ? 3.409 -4.235 29.328 1.00 63.41 111 LEU A CA 1
ATOM 855 C C . LEU A 1 111 ? 4.050 -4.235 27.931 1.00 63.41 111 LEU A C 1
ATOM 857 O O . LEU A 1 111 ? 4.418 -3.194 27.397 1.00 63.41 111 LEU A O 1
ATOM 861 N N . SER A 1 112 ? 4.220 -5.413 27.325 1.00 62.44 112 SER A N 1
ATOM 862 C CA . SER A 1 112 ? 4.546 -5.480 25.895 1.00 62.44 112 SER A CA 1
ATOM 863 C C . SER A 1 112 ? 3.279 -5.308 25.058 1.00 62.44 112 SER A C 1
ATOM 865 O O . SER A 1 112 ? 2.211 -5.779 25.449 1.00 62.44 112 SER A O 1
ATOM 867 N N . HIS A 1 113 ? 3.409 -4.727 23.860 1.00 59.34 113 HIS A N 1
ATOM 868 C CA . HIS A 1 113 ? 2.316 -4.583 22.882 1.00 59.34 113 HIS A CA 1
ATOM 869 C C . HIS A 1 113 ? 1.496 -5.865 22.659 1.00 59.34 113 HIS A C 1
ATOM 871 O O . HIS A 1 113 ? 0.305 -5.805 22.385 1.00 59.34 113 HIS A O 1
ATOM 877 N N . SER A 1 114 ? 2.130 -7.030 22.791 1.00 58.84 114 SER A N 1
ATOM 878 C CA . SER A 1 114 ? 1.518 -8.345 22.590 1.00 58.84 114 SER A CA 1
ATOM 879 C C . SER A 1 114 ? 0.770 -8.920 23.800 1.00 58.84 114 SER A C 1
ATOM 881 O O . SER A 1 114 ? 0.124 -9.956 23.658 1.00 58.84 114 SER A O 1
ATOM 883 N N . LYS A 1 115 ? 0.879 -8.321 24.993 1.00 66.31 115 LYS A N 1
ATOM 884 C CA . LYS A 1 115 ? 0.400 -8.932 26.250 1.00 66.31 115 LYS A CA 1
ATOM 885 C C . LYS A 1 115 ? -0.834 -8.269 26.854 1.00 66.31 115 LYS A C 1
ATOM 887 O O . LYS A 1 115 ? -1.393 -8.808 27.807 1.00 66.31 115 LYS A O 1
ATOM 892 N N . ILE A 1 116 ? -1.281 -7.139 26.316 1.00 75.62 116 ILE A N 1
ATOM 893 C CA . ILE A 1 116 ? -2.405 -6.399 26.892 1.00 75.62 116 ILE A CA 1
ATOM 894 C C . ILE A 1 116 ? -3.709 -6.860 26.247 1.00 75.62 116 ILE A C 1
ATOM 896 O O . ILE A 1 116 ? -3.899 -6.758 25.038 1.00 75.62 116 ILE A O 1
ATOM 900 N N . SER A 1 117 ? -4.602 -7.394 27.076 1.00 76.25 117 SER A N 1
ATOM 901 C CA . SER A 1 117 ? -5.908 -7.927 26.659 1.00 76.25 117 SER A CA 1
ATOM 902 C C . SER A 1 117 ? -7.073 -7.432 27.523 1.00 76.25 117 SER A C 1
ATOM 904 O O . SER A 1 117 ? -8.227 -7.754 27.235 1.00 76.25 117 SER A O 1
ATOM 906 N N . CYS A 1 118 ? -6.789 -6.615 28.539 1.00 86.00 118 CYS A N 1
ATOM 907 C CA . CYS A 1 118 ? -7.778 -6.005 29.415 1.00 86.00 118 CYS A CA 1
ATOM 908 C C . CYS A 1 118 ? -7.411 -4.552 29.746 1.00 86.00 118 CYS A C 1
ATOM 910 O O . CYS A 1 118 ? -6.249 -4.161 29.606 1.00 86.00 118 CYS A O 1
ATOM 912 N N . CYS A 1 119 ? -8.388 -3.756 30.178 1.00 85.44 119 CYS A N 1
ATOM 913 C CA . CYS A 1 119 ? -8.126 -2.437 30.747 1.00 85.44 119 CYS A CA 1
ATOM 914 C C . CYS A 1 119 ? -7.546 -2.545 32.167 1.00 85.44 119 CYS A C 1
ATOM 916 O O . CYS A 1 119 ? -7.532 -3.621 32.772 1.00 85.44 119 CYS A O 1
ATOM 918 N N . PHE A 1 120 ? -7.055 -1.423 32.695 1.00 86.56 120 PHE A N 1
ATOM 919 C CA . PHE A 1 120 ? -6.455 -1.360 34.029 1.00 86.56 120 PHE A CA 1
ATOM 920 C C . PHE A 1 120 ? -7.385 -0.717 35.044 1.00 86.56 120 PHE A C 1
ATOM 922 O O . PHE A 1 120 ? -8.113 0.212 34.708 1.00 86.56 120 PHE A O 1
ATOM 929 N N . SER A 1 121 ? -7.301 -1.170 36.292 1.00 85.88 121 SER A N 1
ATOM 930 C CA . SER A 1 121 ? -7.961 -0.519 37.422 1.00 85.88 121 SER A CA 1
ATOM 931 C C . SER A 1 121 ? -7.218 0.754 37.812 1.00 85.88 121 SER A C 1
ATOM 933 O O . SER A 1 121 ? -5.998 0.723 37.976 1.00 85.88 121 SER A O 1
ATOM 935 N N . LEU A 1 122 ? -7.943 1.854 37.979 1.00 83.81 122 LEU A N 1
ATOM 936 C CA . LEU A 1 122 ? -7.393 3.124 38.439 1.00 83.81 122 LEU A CA 1
ATOM 937 C C . LEU A 1 122 ? -7.126 3.097 39.955 1.00 83.81 122 LEU A C 1
ATOM 939 O O . LEU A 1 122 ? -7.864 2.462 40.705 1.00 83.81 122 LEU A O 1
ATOM 943 N N . CYS A 1 123 ? -6.076 3.789 40.400 1.00 82.62 123 CYS A N 1
ATOM 944 C CA . CYS A 1 123 ? -5.885 4.155 41.801 1.00 82.62 123 CYS A CA 1
ATOM 945 C C . CYS A 1 123 ? -5.938 5.678 41.971 1.00 82.62 123 CYS A C 1
ATOM 947 O O . CYS A 1 123 ? -5.304 6.413 41.208 1.00 82.62 123 CYS A O 1
ATOM 949 N N . ASP A 1 124 ? -6.682 6.142 42.970 1.00 72.25 124 ASP A N 1
ATOM 950 C CA . ASP A 1 124 ? -6.853 7.553 43.331 1.00 72.25 124 ASP A CA 1
ATOM 951 C C . ASP A 1 124 ? -5.874 8.024 44.425 1.00 72.25 124 ASP A C 1
ATOM 953 O O . ASP A 1 124 ? -5.639 9.225 44.579 1.00 72.25 124 ASP A O 1
ATOM 957 N N . GLN A 1 125 ? -5.238 7.093 45.142 1.00 74.56 125 GLN A N 1
ATOM 958 C CA . GLN A 1 125 ? -4.266 7.388 46.193 1.00 74.56 125 GLN A CA 1
ATOM 959 C C . GLN A 1 125 ? -2.934 7.877 45.608 1.00 74.56 125 GLN A C 1
ATOM 961 O O . GLN A 1 125 ? -2.017 7.106 45.316 1.00 74.56 125 GLN A O 1
ATOM 966 N N . MET A 1 126 ? -2.809 9.195 45.461 1.00 65.75 126 MET A N 1
ATOM 967 C CA . MET A 1 126 ? -1.561 9.842 45.056 1.00 65.75 126 MET A CA 1
ATOM 968 C C . MET A 1 126 ? -0.417 9.463 46.008 1.00 65.75 126 MET A C 1
ATOM 970 O O . MET A 1 126 ? -0.476 9.719 47.208 1.00 65.75 126 MET A O 1
ATOM 974 N N . GLY A 1 127 ? 0.644 8.868 45.459 1.00 66.62 127 GLY A N 1
ATOM 975 C CA . GLY A 1 127 ? 1.810 8.441 46.233 1.00 66.62 127 GLY A CA 1
ATOM 976 C C . GLY A 1 127 ? 1.728 7.026 46.819 1.00 66.62 127 GLY A C 1
ATOM 977 O O . GLY A 1 127 ? 2.626 6.669 47.586 1.00 66.62 127 GLY A O 1
ATOM 978 N N . CYS A 1 128 ? 0.732 6.195 46.462 1.00 72.69 128 CYS A N 1
ATOM 979 C CA . CYS A 1 128 ? 0.792 4.774 46.820 1.00 72.69 128 CYS A CA 1
ATOM 980 C C . CYS A 1 128 ? 1.863 4.018 46.033 1.00 72.69 128 CYS A C 1
ATOM 982 O O . CYS A 1 128 ? 2.154 4.290 44.872 1.00 72.69 128 CYS A O 1
ATOM 984 N N . SER A 1 129 ? 2.445 3.010 46.684 1.00 69.44 129 SER A N 1
ATOM 985 C CA . SER A 1 129 ? 3.373 2.054 46.054 1.00 69.44 129 SER A CA 1
ATOM 986 C C . SER A 1 129 ? 2.639 0.888 45.374 1.00 69.44 129 SER A C 1
ATOM 988 O O . SER A 1 129 ? 3.212 -0.172 45.142 1.00 69.44 129 SER A O 1
ATOM 990 N N . CYS A 1 130 ? 1.351 1.074 45.099 1.00 75.75 130 CYS A N 1
ATOM 991 C CA . CYS A 1 130 ? 0.479 0.126 44.429 1.00 75.75 130 CYS A CA 1
ATOM 992 C C . CYS A 1 130 ? 0.907 -0.064 42.956 1.00 75.75 130 CYS A C 1
ATOM 994 O O . CYS A 1 130 ? 1.472 0.825 42.320 1.00 75.75 130 CYS A O 1
ATOM 996 N N . GLU A 1 131 ? 0.612 -1.229 42.378 1.00 75.44 131 GLU A N 1
ATOM 997 C CA . GLU A 1 131 ? 0.970 -1.556 40.987 1.00 75.44 131 GLU A CA 1
ATOM 998 C C . GLU A 1 131 ? -0.057 -1.045 39.954 1.00 75.44 131 GLU A C 1
ATOM 1000 O O . GLU A 1 131 ? -0.098 -1.525 38.821 1.00 75.44 131 GLU A O 1
ATOM 1005 N N . ARG A 1 132 ? -0.914 -0.088 40.332 1.00 80.94 132 ARG A N 1
ATOM 1006 C CA . ARG A 1 132 ? -2.003 0.445 39.496 1.00 80.94 132 ARG A CA 1
ATOM 1007 C C . ARG A 1 132 ? -1.598 1.771 38.822 1.00 80.94 132 ARG A C 1
ATOM 1009 O O . ARG A 1 132 ? -0.761 2.496 39.363 1.00 80.94 132 ARG A O 1
ATOM 1016 N N . PRO A 1 133 ? -2.162 2.113 37.648 1.00 83.44 133 PRO A N 1
ATOM 1017 C CA . PRO A 1 133 ? -2.026 3.448 37.072 1.00 83.44 133 PRO A CA 1
ATOM 1018 C C . PRO A 1 133 ? -2.608 4.530 37.987 1.00 83.44 133 PRO A C 1
ATOM 1020 O O . PRO A 1 133 ? -3.646 4.318 38.614 1.00 83.44 133 PRO A O 1
ATOM 1023 N N . HIS A 1 134 ? -1.964 5.696 38.004 1.00 85.25 134 HIS A N 1
ATOM 1024 C CA . HIS A 1 134 ? -2.428 6.871 38.746 1.00 85.25 134 HIS A CA 1
ATOM 1025 C C . HIS A 1 134 ? -2.750 8.003 37.783 1.00 85.25 134 HIS A C 1
ATOM 1027 O O . HIS A 1 134 ? -2.013 8.242 36.825 1.00 85.25 134 HIS A O 1
ATOM 1033 N N . VAL A 1 135 ? -3.828 8.726 38.051 1.00 82.31 135 VAL A N 1
ATOM 1034 C CA . VAL A 1 135 ? -4.214 9.896 37.259 1.00 82.31 135 VAL A CA 1
ATOM 1035 C C . VAL A 1 135 ? -3.575 11.143 37.847 1.00 82.31 135 VAL A C 1
ATOM 1037 O O . VAL A 1 135 ? -3.554 11.341 39.059 1.00 82.31 135 VAL A O 1
ATOM 1040 N N . ILE A 1 136 ? -3.055 12.001 36.976 1.00 82.44 136 ILE A N 1
ATOM 1041 C CA . ILE A 1 136 ? -2.584 13.324 37.378 1.00 82.44 136 ILE A CA 1
ATOM 1042 C C . ILE A 1 136 ? -3.828 14.203 37.644 1.00 82.44 136 ILE A C 1
ATOM 1044 O O . ILE A 1 136 ? -4.709 14.246 36.781 1.00 82.44 136 ILE A O 1
ATOM 1048 N N . PRO A 1 137 ? -3.926 14.902 38.794 1.00 78.38 137 PRO A N 1
ATOM 1049 C CA . PRO A 1 137 ? -5.085 15.737 39.129 1.00 78.38 137 PRO A CA 1
ATOM 1050 C C . PRO A 1 137 ? -5.424 16.786 38.057 1.00 78.38 137 PRO A C 1
ATOM 1052 O O . PRO A 1 137 ? -4.534 17.272 37.355 1.00 78.38 137 PRO A O 1
ATOM 1055 N N . ASP A 1 138 ? -6.715 17.122 37.940 1.00 79.75 138 ASP A N 1
ATOM 1056 C CA . ASP A 1 138 ? -7.269 18.153 37.039 1.00 79.75 138 ASP A CA 1
ATOM 1057 C C . ASP A 1 138 ? -6.945 17.972 35.547 1.00 79.75 138 ASP A C 1
ATOM 1059 O O . ASP A 1 138 ? -6.935 18.922 34.757 1.00 79.75 138 ASP A O 1
ATOM 1063 N N . ARG A 1 139 ? -6.664 16.735 35.130 1.00 87.69 139 ARG A N 1
ATOM 1064 C CA . ARG A 1 139 ? -6.405 16.406 33.729 1.00 87.69 139 ARG A CA 1
ATOM 1065 C C . ARG A 1 139 ? -7.647 15.957 32.975 1.00 87.69 139 ARG A C 1
ATOM 1067 O O . ARG A 1 139 ? -8.679 15.605 33.542 1.00 87.69 139 ARG A O 1
ATOM 1074 N N . TRP A 1 140 ? -7.506 15.979 31.652 1.00 92.69 140 TRP A N 1
ATOM 1075 C CA . TRP A 1 140 ? -8.553 15.599 30.720 1.00 92.69 140 TRP A CA 1
ATOM 1076 C C . TRP A 1 140 ? -8.979 14.142 30.939 1.00 92.69 140 TRP A C 1
ATOM 1078 O O . TRP A 1 140 ? -8.136 13.244 30.997 1.00 92.69 140 TRP A O 1
ATOM 1088 N N . ARG A 1 141 ? -10.293 13.923 31.019 1.00 92.44 141 ARG A N 1
ATOM 1089 C CA . ARG A 1 141 ? -10.921 12.606 31.119 1.00 92.44 141 ARG A CA 1
ATOM 1090 C C . ARG A 1 141 ? -12.284 12.622 30.445 1.00 92.44 141 ARG A C 1
ATOM 1092 O O . ARG A 1 141 ? -12.951 13.655 30.449 1.00 92.44 141 ARG A O 1
ATOM 1099 N N . LEU A 1 142 ? -12.697 11.477 29.926 1.00 95.31 142 LEU A N 1
ATOM 1100 C CA . LEU A 1 142 ? -14.031 11.254 29.385 1.00 95.31 142 LEU A CA 1
ATOM 1101 C C . LEU A 1 142 ? -14.600 9.981 30.003 1.00 95.31 142 LEU A C 1
ATOM 1103 O O . LEU A 1 142 ? -13.992 8.920 29.876 1.00 95.31 142 LEU A O 1
ATOM 1107 N N . GLN A 1 143 ? -15.746 10.083 30.670 1.00 94.81 143 GLN A N 1
ATOM 1108 C CA . GLN A 1 143 ? -16.490 8.904 31.099 1.00 94.81 143 GLN A CA 1
ATOM 1109 C C . GLN A 1 143 ? -17.169 8.304 29.863 1.00 94.81 143 GLN A C 1
ATOM 1111 O O . GLN A 1 143 ? -17.996 8.956 29.231 1.00 94.81 143 GLN A O 1
ATOM 1116 N N . VAL A 1 144 ? -16.738 7.111 29.455 1.00 94.88 144 VAL A N 1
ATOM 1117 C CA . VAL A 1 144 ? -17.128 6.513 28.167 1.00 94.88 144 VAL A CA 1
ATOM 1118 C C . VAL A 1 144 ? -18.300 5.544 28.292 1.00 94.88 144 VAL A C 1
ATOM 1120 O O . VAL A 1 144 ? -18.982 5.284 27.305 1.00 94.88 144 VAL A O 1
ATOM 1123 N N . ASP A 1 145 ? -18.581 5.048 29.496 1.00 92.88 145 ASP A N 1
ATOM 1124 C CA . ASP A 1 145 ? -19.767 4.239 29.806 1.00 92.88 145 ASP A CA 1
ATOM 1125 C C . ASP A 1 145 ? -21.081 5.038 29.770 1.00 92.88 145 ASP A C 1
ATOM 1127 O O . ASP A 1 145 ? -22.152 4.442 29.680 1.00 92.88 145 ASP A O 1
ATOM 1131 N N . THR A 1 146 ? -21.011 6.373 29.781 1.00 93.62 146 THR A N 1
ATOM 1132 C CA . THR A 1 146 ? -22.177 7.270 29.684 1.00 93.62 146 THR A CA 1
ATOM 1133 C C . THR A 1 146 ? -22.502 7.711 28.256 1.00 93.62 146 THR A C 1
ATOM 1135 O O . THR A 1 146 ? -23.480 8.430 28.057 1.00 93.62 146 THR A O 1
ATOM 1138 N N . LEU A 1 147 ? -21.679 7.342 27.271 1.00 94.75 147 LEU A N 1
ATOM 1139 C CA . LEU A 1 147 ? -21.894 7.714 25.872 1.00 94.75 147 LEU A CA 1
ATOM 1140 C C . LEU A 1 147 ? -23.073 6.948 25.266 1.00 94.75 147 LEU A C 1
ATOM 1142 O O . LEU A 1 147 ? -23.385 5.828 25.680 1.00 94.75 147 LEU A O 1
ATOM 1146 N N . GLU A 1 148 ? -23.713 7.546 24.259 1.00 93.75 148 GLU A N 1
ATOM 1147 C CA . GLU A 1 148 ? -24.802 6.893 23.538 1.00 93.75 148 GLU A CA 1
ATOM 1148 C C . GLU A 1 148 ? -24.290 5.606 22.859 1.00 93.75 148 GLU A C 1
ATOM 1150 O O . GLU A 1 148 ? -23.304 5.644 22.115 1.00 93.75 148 GLU A O 1
ATOM 1155 N N . PRO A 1 149 ? -24.919 4.441 23.102 1.00 92.81 149 PRO A N 1
ATOM 1156 C CA . PRO A 1 149 ? -24.521 3.207 22.443 1.00 92.81 149 PRO A CA 1
ATOM 1157 C C . PRO A 1 149 ? -24.803 3.274 20.941 1.00 92.81 149 PRO A C 1
ATOM 1159 O O . PRO A 1 149 ? -25.951 3.429 20.531 1.00 92.81 149 PRO A O 1
ATOM 1162 N N . ILE A 1 150 ? -23.779 3.059 20.116 1.00 93.06 150 ILE A N 1
ATOM 1163 C CA . ILE A 1 150 ? -23.928 3.017 18.657 1.00 93.06 150 ILE A CA 1
ATOM 1164 C C . ILE A 1 150 ? -23.677 1.605 18.112 1.00 93.06 150 ILE A C 1
ATOM 1166 O O . ILE A 1 150 ? -22.908 0.830 18.688 1.00 93.06 150 ILE A O 1
ATOM 1170 N N . PRO A 1 151 ? -24.296 1.239 16.976 1.00 92.56 151 PRO A N 1
ATOM 1171 C CA . PRO A 1 151 ? -23.894 0.046 16.243 1.00 92.56 151 PRO A CA 1
ATOM 1172 C C . PRO A 1 151 ? -22.442 0.168 15.760 1.00 92.56 151 PRO A C 1
ATOM 1174 O O . PRO A 1 151 ? -21.997 1.256 15.399 1.00 92.56 151 PRO A O 1
ATOM 1177 N N . LEU A 1 152 ? -21.723 -0.952 15.686 1.00 92.19 152 LEU A N 1
ATOM 1178 C CA . LEU A 1 152 ? -20.340 -0.999 15.200 1.00 92.19 152 LEU A CA 1
ATOM 1179 C C . LEU A 1 152 ? -20.141 -2.150 14.223 1.00 92.19 152 LEU A C 1
ATOM 1181 O O . LEU A 1 152 ? -20.714 -3.230 14.384 1.00 92.19 152 LEU A O 1
ATOM 1185 N N . THR A 1 153 ? -19.282 -1.941 13.227 1.00 91.62 153 THR A N 1
ATOM 1186 C CA . THR A 1 153 ? -18.760 -3.046 12.422 1.00 91.62 153 THR A CA 1
ATOM 1187 C C . THR A 1 153 ? -17.606 -3.701 13.153 1.00 91.62 153 THR A C 1
ATOM 1189 O O . THR A 1 153 ? -16.632 -3.046 13.511 1.00 91.62 153 THR A O 1
ATOM 1192 N N . VAL A 1 154 ? -17.711 -5.007 13.372 1.00 89.56 154 VAL A N 1
ATOM 1193 C CA . VAL A 1 154 ? -16.735 -5.787 14.130 1.00 89.56 154 VAL A CA 1
ATOM 1194 C C . VAL A 1 154 ? -16.022 -6.768 13.207 1.00 89.56 154 VAL A C 1
ATOM 1196 O O . VAL A 1 154 ? -16.654 -7.523 12.463 1.00 89.56 154 VAL A O 1
ATOM 1199 N N . CYS A 1 155 ? -14.693 -6.782 13.290 1.00 87.75 155 CYS A N 1
ATOM 1200 C CA . CYS A 1 155 ? -13.844 -7.762 12.634 1.00 87.75 155 CYS A CA 1
ATOM 1201 C C . CYS A 1 155 ? -13.881 -9.093 13.395 1.00 87.75 155 CYS A C 1
ATOM 1203 O O . CYS A 1 155 ? -13.516 -9.178 14.569 1.00 87.75 155 CYS A O 1
ATOM 1205 N N . MET A 1 156 ? -14.269 -10.164 12.712 1.00 83.06 156 MET A N 1
ATOM 1206 C CA . MET A 1 156 ? -14.307 -11.524 13.230 1.00 83.06 156 MET A CA 1
ATOM 1207 C C . MET A 1 156 ? -13.613 -12.467 12.248 1.00 83.06 156 MET A C 1
ATOM 1209 O O . MET A 1 156 ? -14.158 -12.793 11.198 1.00 83.06 156 MET A O 1
ATOM 1213 N N . ARG A 1 157 ? -12.417 -12.957 12.607 1.00 72.38 157 ARG A N 1
ATOM 1214 C CA . ARG A 1 157 ? -11.666 -13.972 11.832 1.00 72.38 157 ARG A CA 1
ATOM 1215 C C . ARG A 1 157 ? -11.567 -13.648 10.324 1.00 72.38 157 ARG A C 1
ATOM 1217 O O . ARG A 1 157 ? -11.747 -14.537 9.496 1.00 72.38 157 ARG A O 1
ATOM 1224 N N . GLY A 1 158 ? -11.290 -12.388 9.981 1.00 68.19 158 GLY A N 1
ATOM 1225 C CA . GLY A 1 158 ? -11.167 -11.935 8.587 1.00 68.19 158 GLY A CA 1
ATOM 1226 C C . GLY A 1 158 ? -12.495 -11.644 7.881 1.00 68.19 158 GLY A C 1
ATOM 1227 O O . GLY A 1 158 ? -12.524 -11.545 6.659 1.00 68.19 158 GLY A O 1
ATOM 1228 N N . ARG A 1 159 ? -13.595 -11.532 8.631 1.00 75.88 159 ARG A N 1
ATOM 1229 C CA . ARG A 1 159 ? -14.888 -11.026 8.160 1.00 75.88 159 ARG A CA 1
ATOM 1230 C C . ARG A 1 159 ? -15.299 -9.793 8.942 1.00 75.88 159 ARG A C 1
ATOM 1232 O O . ARG A 1 159 ? -14.844 -9.599 10.065 1.00 75.88 159 ARG A O 1
ATOM 1239 N N . ASN A 1 160 ? -16.231 -9.033 8.382 1.00 83.56 160 ASN A N 1
ATOM 1240 C CA . ASN A 1 160 ? -16.843 -7.883 9.031 1.00 83.56 160 ASN A CA 1
ATOM 1241 C C . ASN A 1 160 ? -18.334 -8.117 9.187 1.00 83.56 160 ASN A C 1
ATOM 1243 O O . ASN A 1 160 ? -18.986 -8.585 8.256 1.00 83.56 160 ASN A O 1
ATOM 1247 N N . ILE A 1 161 ? -18.854 -7.823 10.373 1.00 85.88 161 ILE A N 1
ATOM 1248 C CA . ILE A 1 161 ? -20.283 -7.904 10.665 1.00 85.88 161 ILE A CA 1
ATOM 1249 C C . ILE A 1 161 ? -20.677 -6.607 11.356 1.00 85.88 161 ILE A C 1
ATOM 1251 O O . ILE A 1 161 ? -20.067 -6.235 12.360 1.00 85.88 161 ILE A O 1
ATOM 1255 N N . ARG A 1 162 ? -21.701 -5.927 10.836 1.00 88.88 162 ARG A N 1
ATOM 1256 C CA . ARG A 1 162 ? -22.324 -4.798 11.530 1.00 88.88 162 ARG A CA 1
ATOM 1257 C C . ARG A 1 162 ? -23.213 -5.343 12.639 1.00 88.88 162 ARG A C 1
ATOM 1259 O O . ARG A 1 162 ? -24.174 -6.058 12.367 1.00 88.88 162 ARG A O 1
ATOM 1266 N N . LEU A 1 163 ? -22.886 -5.015 13.880 1.00 89.88 163 LEU A N 1
ATOM 1267 C CA . LEU A 1 163 ? -23.676 -5.385 15.044 1.00 89.88 163 LEU A CA 1
ATOM 1268 C C . LEU A 1 163 ? -24.520 -4.194 15.483 1.00 89.88 163 LEU A C 1
ATOM 1270 O O . LEU A 1 163 ? -24.011 -3.079 15.608 1.00 89.88 163 LEU A O 1
ATOM 1274 N N . SER A 1 164 ? -25.807 -4.435 15.735 1.00 90.31 164 SER A N 1
ATOM 1275 C CA . SER A 1 164 ? -26.628 -3.492 16.491 1.00 90.31 164 SER A CA 1
ATOM 1276 C C . SER A 1 164 ? -26.085 -3.374 17.914 1.00 90.31 164 SER A C 1
ATOM 1278 O O . SER A 1 164 ? -25.521 -4.332 18.449 1.00 90.31 164 SER A O 1
ATOM 1280 N N . HIS A 1 165 ? -26.304 -2.228 18.561 1.00 89.75 165 HIS A N 1
ATOM 1281 C CA . HIS A 1 165 ? -25.890 -2.044 19.955 1.00 89.75 165 HIS A CA 1
ATOM 1282 C C . HIS A 1 165 ? -26.492 -3.118 20.884 1.00 89.75 165 HIS A C 1
ATOM 1284 O O . HIS A 1 165 ? -25.888 -3.469 21.888 1.00 89.75 165 HIS A O 1
ATOM 1290 N N . SER A 1 166 ? -27.672 -3.661 20.550 1.00 89.50 166 SER A N 1
ATOM 1291 C CA . SER A 1 166 ? -28.364 -4.695 21.330 1.00 89.50 166 SER A CA 1
ATOM 1292 C C . SER A 1 166 ? -27.637 -6.038 21.310 1.00 89.50 166 SER A C 1
ATOM 1294 O O . SER A 1 166 ? -27.761 -6.817 22.248 1.00 89.50 166 SER A O 1
ATOM 1296 N N . ASN A 1 167 ? -26.875 -6.299 20.246 1.00 91.56 167 ASN A N 1
ATOM 1297 C CA . ASN A 1 167 ? -26.122 -7.535 20.070 1.00 91.56 167 ASN A CA 1
ATOM 1298 C C . ASN A 1 167 ? -24.692 -7.412 20.604 1.00 91.56 167 ASN A C 1
ATOM 1300 O O . ASN A 1 167 ? -23.978 -8.413 20.655 1.00 91.56 167 ASN A O 1
ATOM 1304 N N . ILE A 1 168 ? -24.259 -6.206 20.981 1.00 93.06 168 ILE A N 1
ATOM 1305 C CA . ILE A 1 168 ? -22.943 -5.952 21.560 1.00 93.06 168 ILE A CA 1
ATOM 1306 C C . ILE A 1 168 ? -23.038 -6.085 23.076 1.00 93.06 168 ILE A C 1
ATOM 1308 O O . ILE A 1 168 ? -23.869 -5.459 23.728 1.00 93.06 168 ILE A O 1
ATOM 1312 N N . ILE A 1 169 ? -22.135 -6.876 23.647 1.00 92.38 169 ILE A N 1
ATOM 1313 C CA . ILE A 1 169 ? -21.944 -6.931 25.093 1.00 92.38 169 ILE A CA 1
ATOM 1314 C C . ILE A 1 169 ? -20.909 -5.864 25.449 1.00 92.38 169 ILE A C 1
ATOM 1316 O O . ILE A 1 169 ? -19.794 -5.923 24.918 1.00 92.38 169 ILE A O 1
ATOM 1320 N N . PRO A 1 170 ? -21.244 -4.894 26.320 1.00 90.38 170 PRO A N 1
ATOM 1321 C CA . PRO A 1 170 ? -20.332 -3.809 26.639 1.00 90.38 170 PRO A CA 1
ATOM 1322 C C . PRO A 1 170 ? -19.039 -4.329 27.273 1.00 90.38 170 PRO A C 1
ATOM 1324 O O . PRO A 1 170 ? -19.045 -5.013 28.296 1.00 90.38 170 PRO A O 1
ATOM 1327 N N . THR A 1 171 ? -17.917 -3.995 26.647 1.00 94.19 171 THR A N 1
ATOM 1328 C CA . THR A 1 171 ? -16.570 -4.253 27.157 1.00 94.19 171 THR A CA 1
ATOM 1329 C C . THR A 1 171 ? -15.762 -2.961 27.146 1.00 94.19 171 THR A C 1
ATOM 1331 O O . THR A 1 171 ? -16.121 -2.000 26.464 1.00 94.19 171 THR A O 1
ATOM 1334 N N . ALA A 1 172 ? -14.622 -2.943 27.832 1.00 93.94 172 ALA A N 1
ATOM 1335 C CA . ALA A 1 172 ? -13.661 -1.852 27.748 1.00 93.94 172 ALA A CA 1
ATOM 1336 C C . ALA A 1 172 ? -13.262 -1.570 26.290 1.00 93.94 172 ALA A C 1
ATOM 1338 O O . ALA A 1 172 ? -13.127 -0.418 25.898 1.00 93.94 172 ALA A O 1
ATOM 1339 N N . GLY A 1 173 ? -13.128 -2.607 25.458 1.00 94.12 173 GLY A N 1
ATOM 1340 C CA . GLY A 1 173 ? -12.875 -2.460 24.024 1.00 94.12 173 GLY A CA 1
ATOM 1341 C C . GLY A 1 173 ? -13.979 -1.697 23.294 1.00 94.12 173 GLY A C 1
ATOM 1342 O O . GLY A 1 173 ? -13.683 -0.799 22.506 1.00 94.12 173 GLY A O 1
ATOM 1343 N N . TYR A 1 174 ? -15.242 -2.019 23.585 1.00 95.25 174 TYR A N 1
ATOM 1344 C CA . TYR A 1 174 ? -16.397 -1.313 23.028 1.00 95.25 174 TYR A CA 1
ATOM 1345 C C . TYR A 1 174 ? -16.434 0.150 23.482 1.00 95.25 174 TYR A C 1
ATOM 1347 O O . TYR A 1 174 ? -16.455 1.048 22.645 1.00 95.25 174 TYR A O 1
ATOM 1355 N N . PHE A 1 175 ? -16.349 0.406 24.789 1.00 95.62 175 PHE A N 1
ATOM 1356 C CA . PHE A 1 175 ? -16.369 1.770 25.325 1.00 95.62 175 PHE A CA 1
ATOM 1357 C C . PHE A 1 175 ? -15.179 2.609 24.858 1.00 95.62 175 PHE A C 1
ATOM 1359 O O . PHE A 1 175 ? -15.318 3.804 24.610 1.00 95.62 175 PHE A O 1
ATOM 1366 N N . PHE A 1 176 ? -14.009 1.994 24.681 1.00 95.75 176 PHE A N 1
ATOM 1367 C CA . PHE A 1 176 ? -12.854 2.698 24.140 1.00 95.75 176 PHE A CA 1
ATOM 1368 C C . PHE A 1 176 ? -13.068 3.089 22.676 1.00 95.75 176 PHE A C 1
ATOM 1370 O O . PHE A 1 176 ? -12.704 4.195 22.289 1.00 95.75 176 PHE A O 1
ATOM 1377 N N . ALA A 1 177 ? -13.708 2.227 21.878 1.00 95.25 177 ALA A N 1
ATOM 1378 C CA . ALA A 1 177 ? -14.095 2.558 20.509 1.00 95.25 177 ALA A CA 1
ATOM 1379 C C . ALA A 1 177 ? -15.063 3.755 20.467 1.00 95.25 177 ALA A C 1
ATOM 1381 O O . ALA A 1 177 ? -14.837 4.677 19.686 1.00 95.25 177 ALA A O 1
ATOM 1382 N N . LEU A 1 178 ? -16.075 3.779 21.347 1.00 95.88 178 LEU A N 1
ATOM 1383 C CA . LEU A 1 178 ? -16.995 4.917 21.484 1.00 95.88 178 LEU A CA 1
ATOM 1384 C C . LEU A 1 178 ? -16.251 6.203 21.842 1.00 95.88 178 LEU A C 1
ATOM 1386 O O . LEU A 1 178 ? -16.418 7.217 21.174 1.00 95.88 178 LEU A O 1
ATOM 1390 N N . GLY A 1 179 ? -15.384 6.145 22.855 1.00 96.50 179 GLY A N 1
ATOM 1391 C CA . GLY A 1 179 ? -14.605 7.301 23.285 1.00 96.50 179 GLY A CA 1
ATOM 1392 C C . GLY A 1 179 ? -13.716 7.858 22.175 1.00 96.50 179 GLY A C 1
ATOM 1393 O O . GLY A 1 179 ? -13.647 9.070 22.007 1.00 96.50 179 GLY A O 1
ATOM 1394 N N . LEU A 1 180 ? -13.052 6.994 21.398 1.00 95.94 180 LEU A N 1
ATOM 1395 C CA . LEU A 1 180 ? -12.200 7.421 20.284 1.00 95.94 180 LEU A CA 1
ATOM 1396 C C . LEU A 1 180 ? -12.989 8.155 19.189 1.00 95.94 180 LEU A C 1
ATOM 1398 O O . LEU A 1 180 ? -12.456 9.109 18.621 1.00 95.94 180 LEU A O 1
ATOM 1402 N N . LEU A 1 181 ? -14.223 7.724 18.910 1.00 94.62 181 LEU A N 1
ATOM 1403 C CA . LEU A 1 181 ? -15.118 8.402 17.969 1.00 94.62 181 LEU A CA 1
ATOM 1404 C C . LEU A 1 181 ? -15.625 9.733 18.536 1.00 94.62 181 LEU A C 1
ATOM 1406 O O . LEU A 1 181 ? -15.548 10.745 17.851 1.00 94.62 181 LEU A O 1
ATOM 1410 N N . GLU A 1 182 ? -16.070 9.743 19.795 1.00 96.44 182 GLU A N 1
ATOM 1411 C CA . GLU A 1 182 ? -16.625 10.925 20.472 1.00 96.44 182 GLU A CA 1
ATOM 1412 C C . GLU A 1 182 ? -15.634 12.095 20.519 1.00 96.44 182 GLU A C 1
ATOM 1414 O O . GLU A 1 182 ? -15.998 13.250 20.327 1.00 96.44 182 GLU A O 1
ATOM 1419 N N . VAL A 1 183 ? -14.353 11.807 20.761 1.00 95.75 183 VAL A N 1
ATOM 1420 C CA . VAL A 1 183 ? -13.306 12.845 20.812 1.00 95.75 183 VAL A CA 1
ATOM 1421 C C . VAL A 1 183 ? -12.686 13.140 19.447 1.00 95.75 183 VAL A C 1
ATOM 1423 O O . VAL A 1 183 ? -11.670 13.837 19.386 1.00 95.75 183 VAL A O 1
ATOM 1426 N N . GLU A 1 184 ? -13.233 12.549 18.382 1.00 93.75 184 GLU A N 1
ATOM 1427 C CA . GLU A 1 184 ? -12.729 12.632 17.009 1.00 93.75 184 GLU A CA 1
ATOM 1428 C C . GLU A 1 184 ? -11.236 12.264 16.899 1.00 93.75 184 GLU A C 1
ATOM 1430 O O . GLU A 1 184 ? -10.494 12.783 16.060 1.00 93.75 184 GLU A O 1
ATOM 1435 N N . ALA A 1 185 ? -10.754 11.354 17.758 1.00 92.38 185 ALA A N 1
ATOM 1436 C CA . ALA A 1 185 ? -9.378 10.862 17.672 1.00 92.38 185 ALA A CA 1
ATOM 1437 C C . ALA A 1 185 ? -9.159 10.042 16.395 1.00 92.38 185 ALA A C 1
ATOM 1439 O O . ALA A 1 185 ? -8.030 9.944 15.912 1.00 92.38 185 ALA A O 1
ATOM 1440 N N . VAL A 1 186 ? -10.229 9.438 15.882 1.00 91.69 186 VAL A N 1
ATOM 1441 C CA . VAL A 1 186 ? -10.250 8.595 14.687 1.00 91.69 186 VAL A CA 1
ATOM 1442 C C . VAL A 1 186 ? -11.530 8.867 13.900 1.00 91.69 186 VAL A C 1
ATOM 1444 O O . VAL A 1 186 ? -12.552 9.232 14.478 1.00 91.69 186 VAL A O 1
ATOM 1447 N N . GLN A 1 187 ? -11.482 8.671 12.584 1.00 89.19 187 GLN A N 1
ATOM 1448 C CA . GLN A 1 187 ? -12.644 8.881 11.703 1.00 89.19 187 GLN A CA 1
ATOM 1449 C C . GLN A 1 187 ? -13.621 7.699 11.736 1.00 89.19 187 GLN A C 1
ATOM 1451 O O . GLN A 1 187 ? -14.825 7.864 11.568 1.00 89.19 187 GLN A O 1
ATOM 1456 N N . ALA A 1 188 ? -13.088 6.492 11.919 1.00 90.44 188 ALA A N 1
ATOM 1457 C CA . ALA A 1 188 ? -13.849 5.259 12.011 1.00 90.44 188 ALA A CA 1
ATOM 1458 C C . ALA A 1 188 ? -13.065 4.211 12.805 1.00 90.44 188 ALA A C 1
ATOM 1460 O O . ALA A 1 188 ? -11.837 4.265 12.906 1.00 90.44 188 ALA A O 1
ATOM 1461 N N . VAL A 1 189 ? -13.785 3.227 13.340 1.00 91.00 189 VAL A N 1
ATOM 1462 C CA . VAL A 1 189 ? -13.233 2.127 14.136 1.00 91.00 189 VAL A CA 1
ATOM 1463 C C . VAL A 1 189 ? -13.831 0.806 13.671 1.00 91.00 189 VAL A C 1
ATOM 1465 O O . VAL A 1 189 ? -15.047 0.663 13.597 1.00 91.00 189 VAL A O 1
ATOM 1468 N N . VAL A 1 190 ? -12.977 -0.181 13.383 1.00 91.38 190 VAL A N 1
ATOM 1469 C CA . VAL A 1 190 ? -13.408 -1.576 13.180 1.00 91.38 190 VAL A CA 1
ATOM 1470 C C . VAL A 1 190 ? -12.762 -2.451 14.257 1.00 91.38 190 VAL A C 1
ATOM 1472 O O . VAL A 1 190 ? -11.644 -2.949 14.069 1.00 91.38 190 VAL A O 1
ATOM 1475 N N . PRO A 1 191 ? -13.395 -2.568 15.434 1.00 91.69 191 PRO A N 1
ATOM 1476 C CA . PRO A 1 191 ? -12.876 -3.350 16.555 1.00 91.69 191 PRO A CA 1
ATOM 1477 C C . PRO A 1 191 ? -12.895 -4.852 16.268 1.00 91.69 191 PRO A C 1
ATOM 1479 O O . PRO A 1 191 ? -13.628 -5.330 15.407 1.00 91.69 191 PRO A O 1
ATOM 1482 N N . THR A 1 192 ? -12.091 -5.620 17.003 1.00 90.50 192 THR A N 1
ATOM 1483 C CA . THR A 1 192 ? -11.987 -7.077 16.822 1.00 90.50 192 THR A CA 1
ATOM 1484 C C . THR A 1 192 ? -12.850 -7.831 17.834 1.00 90.50 192 THR A C 1
ATOM 1486 O O . THR A 1 192 ? -12.806 -7.543 19.033 1.00 90.50 192 THR A O 1
ATOM 1489 N N . LEU A 1 193 ? -13.591 -8.841 17.372 1.00 90.69 193 LEU A N 1
ATOM 1490 C CA . LEU A 1 193 ? -14.341 -9.755 18.232 1.00 90.69 193 LEU A CA 1
ATOM 1491 C C . LEU A 1 193 ? -13.376 -10.642 19.029 1.00 90.69 193 LEU A C 1
ATOM 1493 O O . LEU A 1 193 ? -12.470 -11.272 18.472 1.00 90.69 193 LEU A O 1
ATOM 1497 N N . CYS A 1 194 ? -13.597 -10.746 20.336 1.00 90.19 194 CYS A N 1
ATOM 1498 C CA . CYS A 1 194 ? -12.832 -11.639 21.192 1.00 90.19 194 CYS A CA 1
ATOM 1499 C C . CYS A 1 194 ? -13.001 -13.092 20.738 1.00 90.19 194 CYS A C 1
ATOM 1501 O O . CYS A 1 194 ? -14.118 -13.596 20.622 1.00 90.19 194 CYS A O 1
ATOM 1503 N N . ARG A 1 195 ? -11.888 -13.819 20.571 1.00 87.06 195 ARG A N 1
ATOM 1504 C CA . ARG A 1 195 ? -11.915 -15.248 20.211 1.00 87.06 195 ARG A CA 1
ATOM 1505 C C . ARG A 1 195 ? -12.705 -16.100 21.210 1.00 87.06 195 ARG A C 1
ATOM 1507 O O . ARG A 1 195 ? -13.271 -17.114 20.808 1.00 87.06 195 ARG A O 1
ATOM 1514 N N . PHE A 1 196 ? -12.687 -15.722 22.487 1.00 87.75 196 PHE A N 1
ATOM 1515 C CA . PHE A 1 196 ? -13.401 -16.422 23.555 1.00 87.75 196 PHE A CA 1
ATOM 1516 C C . PHE A 1 196 ? -14.831 -15.905 23.739 1.00 87.75 196 PHE A C 1
ATOM 1518 O O . PHE A 1 196 ? -15.641 -16.613 24.327 1.00 87.75 196 PHE A O 1
ATOM 1525 N N . ASN A 1 197 ? -15.141 -14.719 23.203 1.00 89.31 197 ASN A N 1
ATOM 1526 C CA . ASN A 1 197 ? -16.446 -14.068 23.272 1.00 89.31 197 ASN A CA 1
ATOM 1527 C C . ASN A 1 197 ? -17.052 -14.144 24.691 1.00 89.31 197 ASN A C 1
ATOM 1529 O O . ASN A 1 197 ? -16.404 -13.716 25.644 1.00 89.31 197 ASN A O 1
ATOM 1533 N N . LEU A 1 198 ? -18.225 -14.765 24.855 1.00 88.12 198 LEU A N 1
ATOM 1534 C CA . LEU A 1 198 ? -18.906 -14.945 26.146 1.00 88.12 198 LEU A CA 1
ATOM 1535 C C . LEU A 1 198 ? -18.086 -15.727 27.188 1.00 88.12 198 LEU A C 1
ATOM 1537 O O . LEU A 1 198 ? -18.278 -15.543 28.383 1.00 88.12 198 LEU A O 1
ATOM 1541 N N . ASN A 1 199 ? -17.138 -16.560 26.748 1.00 88.00 199 ASN A N 1
ATOM 1542 C CA . ASN A 1 199 ? -16.259 -17.355 27.613 1.00 88.00 199 ASN A CA 1
ATOM 1543 C C . ASN A 1 199 ? -14.944 -16.631 27.954 1.00 88.00 199 ASN A C 1
ATOM 1545 O O . ASN A 1 199 ? -13.991 -17.242 28.446 1.00 88.00 199 ASN A O 1
ATOM 1549 N N . CYS A 1 200 ? -14.824 -15.344 27.627 1.00 89.25 200 CYS A N 1
ATOM 1550 C CA . CYS A 1 200 ? -13.622 -14.576 27.907 1.00 89.25 200 CYS A CA 1
ATOM 1551 C C . CYS A 1 200 ? -13.455 -14.347 29.413 1.00 89.25 200 CYS A C 1
ATOM 1553 O O . CYS A 1 200 ? -14.252 -13.653 30.038 1.00 89.25 200 CYS A O 1
ATOM 1555 N N . LYS A 1 201 ? -12.340 -14.828 29.974 1.00 89.88 201 LYS A N 1
ATOM 1556 C CA . LYS A 1 201 ? -11.984 -14.638 31.393 1.00 89.88 201 LYS A CA 1
ATOM 1557 C C . LYS A 1 201 ? -11.880 -13.174 31.846 1.00 89.88 201 LYS A C 1
ATOM 1559 O O . LYS A 1 201 ? -11.847 -12.920 33.040 1.00 89.88 201 LYS A O 1
ATOM 1564 N N . HIS A 1 202 ? -11.753 -12.231 30.909 1.00 89.56 202 HIS A N 1
ATOM 1565 C CA . HIS A 1 202 ? -11.650 -10.801 31.212 1.00 89.56 202 HIS A CA 1
ATOM 1566 C C . HIS A 1 202 ? -13.013 -10.106 31.294 1.00 89.56 202 HIS A C 1
ATOM 1568 O O . HIS A 1 202 ? -13.058 -8.968 31.748 1.00 89.56 202 HIS A O 1
ATOM 1574 N N . GLY A 1 203 ? -14.101 -10.755 30.859 1.00 90.69 203 GLY A N 1
ATOM 1575 C CA . GLY A 1 203 ? -15.450 -10.192 30.929 1.00 90.69 203 GLY A CA 1
ATOM 1576 C C . GLY A 1 203 ? -15.533 -8.771 30.361 1.00 90.69 203 GLY A C 1
ATOM 1577 O O . GLY A 1 203 ? -15.029 -8.503 29.266 1.00 90.69 203 GLY A O 1
ATOM 1578 N N . CYS A 1 204 ? -16.126 -7.862 31.135 1.00 91.94 204 CYS A N 1
ATOM 1579 C CA . CYS A 1 204 ? -16.270 -6.444 30.803 1.00 91.94 204 CYS A CA 1
ATOM 1580 C C . CYS A 1 204 ? -14.935 -5.697 30.665 1.00 91.94 204 CYS A C 1
ATOM 1582 O O . CYS A 1 204 ? -14.853 -4.737 29.908 1.00 91.94 204 CYS A O 1
ATOM 1584 N N . TYR A 1 205 ? -13.855 -6.152 31.303 1.00 91.56 205 TYR A N 1
ATOM 1585 C CA . TYR A 1 205 ? -12.540 -5.518 31.186 1.00 91.56 205 TYR A CA 1
ATOM 1586 C C . TYR A 1 205 ? -11.834 -5.827 29.860 1.00 91.56 205 TYR A C 1
ATOM 1588 O O . TYR A 1 205 ? -10.765 -5.276 29.603 1.00 91.56 205 TYR A O 1
ATOM 1596 N N . CYS A 1 206 ? -12.363 -6.726 29.023 1.00 92.31 206 CYS A N 1
ATOM 1597 C CA . CYS A 1 206 ? -11.709 -7.119 27.777 1.00 92.31 206 CYS A CA 1
ATOM 1598 C C . CYS A 1 206 ? -11.561 -5.931 26.809 1.00 92.31 206 CYS A C 1
ATOM 1600 O O . CYS A 1 206 ? -12.514 -5.197 26.564 1.00 92.31 206 CYS A O 1
ATOM 1602 N N . LEU A 1 207 ? -10.376 -5.762 26.211 1.00 91.81 207 LEU A N 1
ATOM 1603 C CA . LEU A 1 207 ? -10.139 -4.737 25.175 1.00 91.81 207 LEU A CA 1
ATOM 1604 C C . LEU A 1 207 ? -10.639 -5.152 23.781 1.00 91.81 207 LEU A C 1
ATOM 1606 O O . LEU A 1 207 ? -10.569 -4.367 22.839 1.00 91.81 207 LEU A O 1
ATOM 1610 N N . TYR A 1 208 ? -11.139 -6.379 23.649 1.00 92.19 208 TYR A N 1
ATOM 1611 C CA . TYR A 1 208 ? -11.843 -6.872 22.468 1.00 92.19 208 TYR A CA 1
ATOM 1612 C C . TYR A 1 208 ? -13.356 -6.752 22.681 1.00 92.19 208 TYR A C 1
ATOM 1614 O O . TYR A 1 208 ? -13.825 -6.671 23.819 1.00 92.19 208 TYR A O 1
ATOM 1622 N N . ILE A 1 209 ? -14.131 -6.777 21.598 1.00 92.06 209 ILE A N 1
ATOM 1623 C CA . ILE A 1 209 ? -15.597 -6.730 21.685 1.00 92.06 209 ILE A CA 1
ATOM 1624 C C . ILE A 1 209 ? -16.169 -8.126 21.907 1.00 92.06 209 ILE A C 1
ATOM 1626 O O . ILE A 1 209 ? -15.684 -9.107 21.340 1.00 92.06 209 ILE A O 1
ATOM 1630 N N . HIS A 1 210 ? -17.207 -8.205 22.736 1.00 93.50 210 HIS A N 1
ATOM 1631 C CA . HIS A 1 210 ? -18.048 -9.386 22.905 1.00 93.50 210 HIS A CA 1
ATOM 1632 C C . HIS A 1 210 ? -19.411 -9.134 22.255 1.00 93.50 210 HIS A C 1
ATOM 1634 O O . HIS A 1 210 ? -19.880 -7.998 22.200 1.00 93.50 210 HIS A O 1
ATOM 1640 N N . ALA A 1 211 ? -20.050 -10.184 21.753 1.00 92.44 211 ALA A N 1
ATOM 1641 C CA . ALA A 1 211 ? -21.331 -10.070 21.072 1.00 92.44 211 ALA A CA 1
ATOM 1642 C C . ALA A 1 211 ? -22.175 -11.337 21.217 1.00 92.44 211 ALA A C 1
ATOM 1644 O O . ALA A 1 211 ? -21.638 -12.446 21.260 1.00 92.44 211 ALA A O 1
ATOM 1645 N N . ASN A 1 212 ? -23.495 -11.179 21.236 1.00 90.19 212 ASN A N 1
ATOM 1646 C CA . ASN A 1 212 ? -24.442 -12.289 21.225 1.00 90.19 212 ASN A CA 1
ATOM 1647 C C . ASN A 1 212 ? -24.706 -12.750 19.782 1.00 90.19 212 ASN A C 1
ATOM 1649 O O . ASN A 1 212 ? -25.747 -12.452 19.205 1.00 90.19 212 ASN A O 1
ATOM 1653 N N . ILE A 1 213 ? -23.713 -13.391 19.163 1.00 84.75 213 ILE A N 1
ATOM 1654 C CA . ILE A 1 213 ? -23.815 -13.913 17.796 1.00 84.75 213 ILE A CA 1
ATOM 1655 C C . ILE A 1 213 ? -23.240 -15.323 17.695 1.00 84.75 213 ILE A C 1
ATOM 1657 O O . ILE A 1 213 ? -22.221 -15.642 18.319 1.00 84.75 213 ILE A O 1
ATOM 1661 N N . ASP A 1 214 ? -23.847 -16.132 16.831 1.00 71.81 214 ASP A N 1
ATOM 1662 C CA . ASP A 1 214 ? -23.292 -17.421 16.443 1.00 71.81 214 ASP A CA 1
ATOM 1663 C C . ASP A 1 214 ? -22.105 -17.235 15.497 1.00 71.81 214 ASP A C 1
ATOM 1665 O O . ASP A 1 214 ? -22.176 -16.598 14.439 1.00 71.81 214 ASP A O 1
ATOM 1669 N N . VAL A 1 215 ? -20.971 -17.811 15.891 1.00 62.22 215 VAL A N 1
ATOM 1670 C CA . VAL A 1 215 ? -19.718 -17.719 15.142 1.00 62.22 215 VAL A CA 1
ATOM 1671 C C . VAL A 1 215 ? -19.796 -18.634 13.921 1.00 62.22 215 VAL A C 1
ATOM 1673 O O . VAL A 1 215 ? -19.464 -19.816 13.989 1.00 62.22 215 VAL A O 1
ATOM 1676 N N . THR A 1 216 ? -20.203 -18.088 12.777 1.00 57.53 216 THR A N 1
ATOM 1677 C CA . THR A 1 216 ? -20.195 -18.825 11.505 1.00 57.53 216 THR A CA 1
ATOM 1678 C C . THR A 1 216 ? -18.789 -18.904 10.891 1.00 57.53 216 THR A C 1
ATOM 1680 O O . THR A 1 216 ? -17.920 -18.056 11.119 1.00 57.53 216 THR A O 1
ATOM 1683 N N . SER A 1 217 ? -18.532 -19.965 10.117 1.00 53.19 217 SER A N 1
ATOM 1684 C CA . SER A 1 217 ? -17.235 -20.245 9.481 1.00 53.19 217 SER A CA 1
ATOM 1685 C C . SER A 1 217 ? -16.849 -19.179 8.459 1.00 53.19 217 SER A C 1
ATOM 1687 O O . SER A 1 217 ? -17.700 -18.814 7.657 1.00 53.19 217 SER A O 1
ATOM 1689 N N . ALA A 1 218 ? -15.579 -18.750 8.448 1.00 58.12 218 ALA A N 1
ATOM 1690 C CA . ALA A 1 218 ? -15.021 -17.723 7.558 1.00 58.12 218 ALA A CA 1
ATOM 1691 C C . ALA A 1 218 ? -15.226 -18.018 6.056 1.00 58.12 218 ALA A C 1
ATOM 1693 O O . ALA A 1 218 ? -15.325 -19.170 5.642 1.00 58.12 218 ALA A O 1
ATOM 1694 N N . ALA A 1 219 ? -15.304 -16.959 5.243 1.00 58.12 219 ALA A N 1
ATOM 1695 C CA . ALA A 1 219 ? -15.430 -17.047 3.791 1.00 58.12 219 ALA A CA 1
ATOM 1696 C C . ALA A 1 219 ? -14.016 -16.948 3.248 1.00 58.12 219 ALA A C 1
ATOM 1698 O O . ALA A 1 219 ? -13.264 -16.063 3.654 1.00 58.12 219 ALA A O 1
ATOM 1699 N N . VAL A 1 220 ? -13.661 -17.871 2.366 1.00 59.41 220 VAL A N 1
ATOM 1700 C CA . VAL A 1 220 ? -12.426 -17.773 1.600 1.00 59.41 220 VAL A CA 1
ATOM 1701 C C . VAL A 1 220 ? -12.751 -16.945 0.365 1.00 59.41 220 VAL A C 1
ATOM 1703 O O . VAL A 1 220 ? -13.722 -17.238 -0.333 1.00 59.41 220 VAL A O 1
ATOM 1706 N N . HIS A 1 221 ? -11.975 -15.892 0.129 1.00 64.94 221 HIS A N 1
ATOM 1707 C CA . HIS A 1 221 ? -12.120 -15.037 -1.042 1.00 64.94 221 HIS A CA 1
ATOM 1708 C C . HIS A 1 221 ? -10.909 -15.221 -1.949 1.00 64.94 221 HIS A C 1
ATOM 1710 O O . HIS A 1 221 ? -9.773 -15.233 -1.475 1.00 64.94 221 HIS A O 1
ATOM 1716 N N . ASN A 1 222 ? -11.162 -15.353 -3.247 1.00 66.06 222 ASN A N 1
ATOM 1717 C CA . ASN A 1 222 ? -10.117 -15.450 -4.258 1.00 66.06 222 ASN A CA 1
ATOM 1718 C C . ASN A 1 222 ? -9.730 -14.048 -4.739 1.00 66.06 222 ASN A C 1
ATOM 1720 O O . ASN A 1 222 ? -10.568 -13.141 -4.742 1.00 66.06 222 ASN A O 1
ATOM 1724 N N . ALA A 1 223 ? -8.481 -13.869 -5.168 1.00 63.62 223 ALA A N 1
ATOM 1725 C CA . ALA A 1 223 ? -7.967 -12.563 -5.576 1.00 63.62 223 ALA A CA 1
ATOM 1726 C C . ALA A 1 223 ? -8.662 -11.981 -6.835 1.00 63.62 223 ALA A C 1
ATOM 1728 O O . ALA A 1 223 ? -8.664 -10.772 -7.023 1.00 63.62 223 ALA A O 1
ATOM 1729 N N . ASP A 1 224 ? -9.337 -12.796 -7.650 1.00 62.25 224 ASP A N 1
ATOM 1730 C CA . ASP A 1 224 ? -10.089 -12.379 -8.843 1.00 62.25 224 ASP A CA 1
ATOM 1731 C C . ASP A 1 224 ? -11.496 -11.879 -8.508 1.00 62.25 224 ASP A C 1
ATOM 1733 O O . ASP A 1 224 ? -12.199 -11.371 -9.380 1.00 62.25 224 ASP A O 1
ATOM 1737 N N . THR A 1 225 ? -11.921 -12.012 -7.250 1.00 76.81 225 THR A N 1
ATOM 1738 C CA . THR A 1 225 ? -13.242 -11.564 -6.814 1.00 76.81 225 THR A CA 1
ATOM 1739 C C . THR A 1 225 ? -13.325 -10.041 -6.973 1.00 76.81 225 THR A C 1
ATOM 1741 O O . THR A 1 225 ? -12.571 -9.330 -6.299 1.00 76.81 225 THR A O 1
ATOM 1744 N N . PRO A 1 226 ? -14.239 -9.508 -7.810 1.00 83.75 226 PRO A N 1
ATOM 1745 C CA . PRO A 1 226 ? -14.468 -8.070 -7.882 1.00 83.75 226 PRO A CA 1
ATOM 1746 C C . PRO A 1 226 ? -14.888 -7.543 -6.510 1.00 83.75 226 PRO A C 1
ATOM 1748 O O . PRO A 1 226 ? -15.714 -8.172 -5.839 1.00 83.75 226 PRO A O 1
ATOM 1751 N N . LEU A 1 227 ? -14.375 -6.383 -6.097 1.00 85.25 227 LEU A N 1
ATOM 1752 C CA . LEU A 1 227 ? -14.680 -5.826 -4.772 1.00 85.25 227 LEU A CA 1
ATOM 1753 C C . LEU A 1 227 ? -16.187 -5.595 -4.577 1.00 85.25 227 LEU A C 1
ATOM 1755 O O . LEU A 1 227 ? -16.722 -5.847 -3.499 1.00 85.25 227 LEU A O 1
ATOM 1759 N N . ARG A 1 228 ? -16.894 -5.226 -5.651 1.00 87.75 228 ARG A N 1
ATOM 1760 C CA . ARG A 1 228 ? -18.361 -5.097 -5.669 1.00 87.75 228 ARG A CA 1
ATOM 1761 C C . ARG A 1 228 ? -19.065 -6.407 -5.304 1.00 87.75 228 ARG A C 1
ATOM 1763 O O . ARG A 1 228 ? -19.926 -6.425 -4.433 1.00 87.75 228 ARG A O 1
ATOM 1770 N N . LYS A 1 229 ? -18.642 -7.520 -5.911 1.00 83.62 229 LYS A N 1
ATOM 1771 C CA . LYS A 1 229 ? -19.185 -8.861 -5.635 1.00 83.62 229 LYS A CA 1
ATOM 1772 C C . LYS A 1 229 ? -18.833 -9.338 -4.226 1.00 83.62 229 LYS A C 1
ATOM 1774 O O . LYS A 1 229 ? -19.601 -10.052 -3.589 1.00 83.62 229 LYS A O 1
ATOM 1779 N N . TRP A 1 230 ? -17.670 -8.938 -3.716 1.00 80.62 230 TRP A N 1
ATOM 1780 C CA . TRP A 1 230 ? -17.273 -9.247 -2.346 1.00 80.62 230 TRP A CA 1
ATOM 1781 C C . TRP A 1 230 ? -18.238 -8.637 -1.313 1.00 80.62 230 TRP A C 1
ATOM 1783 O O . TRP A 1 230 ? -18.595 -9.298 -0.335 1.00 80.62 230 TRP A O 1
ATOM 1793 N N . VAL A 1 231 ? -18.738 -7.423 -1.557 1.00 76.69 231 VAL A N 1
ATOM 1794 C CA . VAL A 1 231 ? -19.676 -6.741 -0.648 1.00 76.69 231 VAL A CA 1
ATOM 1795 C C . VAL A 1 231 ? -21.038 -7.402 -0.550 1.00 76.69 231 VAL A C 1
ATOM 1797 O O . VAL A 1 231 ? -21.602 -7.419 0.547 1.00 76.69 231 VAL A O 1
ATOM 1800 N N . GLU A 1 232 ? -21.521 -8.022 -1.630 1.00 71.12 232 GLU A N 1
ATOM 1801 C CA . GLU A 1 232 ? -22.789 -8.772 -1.648 1.00 71.12 232 GLU A CA 1
ATOM 1802 C C . GLU A 1 232 ? -22.838 -9.864 -0.560 1.00 71.12 232 GLU A C 1
ATOM 1804 O O . GLU A 1 232 ? -23.910 -10.300 -0.151 1.00 71.12 232 GLU A O 1
ATOM 1809 N N . SER A 1 233 ? -21.675 -10.255 -0.025 1.00 63.53 233 SER A N 1
ATOM 1810 C CA . SER A 1 233 ? -21.509 -11.237 1.052 1.00 63.53 233 SER A CA 1
ATOM 1811 C C . SER A 1 233 ? -21.685 -10.675 2.484 1.00 63.53 233 SER A C 1
ATOM 1813 O O . SER A 1 233 ? -21.294 -11.354 3.433 1.00 63.53 233 SER A O 1
ATOM 1815 N N . ASN A 1 234 ? -22.295 -9.490 2.658 1.00 57.88 234 ASN A N 1
ATOM 1816 C CA . ASN A 1 234 ? -22.623 -8.791 3.926 1.00 57.88 234 ASN A CA 1
ATOM 1817 C C . ASN A 1 234 ? -21.554 -7.874 4.556 1.00 57.88 234 ASN A C 1
ATOM 1819 O O . ASN A 1 234 ? -21.623 -7.596 5.754 1.00 57.88 234 ASN A O 1
ATOM 1823 N N . SER A 1 235 ? -20.580 -7.367 3.794 1.00 68.31 235 SER A N 1
ATOM 1824 C CA . SER A 1 235 ? -19.470 -6.608 4.405 1.00 68.31 235 SER A CA 1
ATOM 1825 C C . SER A 1 235 ? -19.718 -5.097 4.564 1.00 68.31 235 SER A C 1
ATOM 1827 O O . SER A 1 235 ? -19.151 -4.512 5.481 1.00 68.31 235 SER A O 1
ATOM 1829 N N . LEU A 1 236 ? -20.569 -4.460 3.740 1.00 80.94 236 LEU A N 1
ATOM 1830 C CA . LEU A 1 236 ? -20.837 -3.001 3.777 1.00 80.94 236 LEU A CA 1
ATOM 1831 C C . LEU A 1 236 ? -22.334 -2.648 3.867 1.00 80.94 236 LEU A C 1
ATOM 1833 O O . LEU A 1 236 ? -22.782 -1.631 3.344 1.00 80.94 236 LEU A O 1
ATOM 1837 N N . ASN A 1 237 ? -23.126 -3.471 4.557 1.00 79.12 237 ASN A N 1
ATOM 1838 C CA . ASN A 1 237 ? -24.585 -3.295 4.650 1.00 79.12 237 ASN A CA 1
ATOM 1839 C C . ASN A 1 237 ? -25.028 -2.003 5.375 1.00 79.12 237 ASN A C 1
ATOM 1841 O O . ASN A 1 237 ? -26.219 -1.716 5.427 1.00 79.12 237 ASN A O 1
ATOM 1845 N N . PHE A 1 238 ? -24.092 -1.239 5.947 1.00 83.88 238 PHE A N 1
ATOM 1846 C CA . PHE A 1 238 ? -24.348 0.063 6.569 1.00 83.88 238 PHE A CA 1
ATOM 1847 C C . PHE A 1 238 ? -24.422 1.223 5.559 1.00 83.88 238 PHE A C 1
ATOM 1849 O O . PHE A 1 238 ? -24.866 2.305 5.926 1.00 83.88 238 PHE A O 1
ATOM 1856 N N . MET A 1 239 ? -24.009 1.006 4.307 1.00 89.19 239 MET A N 1
ATOM 1857 C CA . MET A 1 239 ? -24.083 1.992 3.223 1.00 89.19 239 MET A CA 1
ATOM 1858 C C . MET A 1 239 ? -25.278 1.706 2.314 1.00 89.19 239 MET A C 1
ATOM 1860 O O . MET A 1 239 ? -25.623 0.540 2.085 1.00 89.19 239 MET A O 1
ATOM 1864 N N . SER A 1 240 ? -25.872 2.749 1.728 1.00 90.19 240 SER A N 1
ATOM 1865 C CA . SER A 1 240 ? -26.882 2.569 0.676 1.00 90.19 240 SER A CA 1
ATOM 1866 C C . SER A 1 240 ? -26.255 1.933 -0.574 1.00 90.19 240 SER A C 1
ATOM 1868 O O . SER A 1 240 ? -25.048 2.027 -0.787 1.00 90.19 240 SER A O 1
ATOM 1870 N N . LYS A 1 241 ? -27.052 1.291 -1.440 1.00 89.44 241 LYS A N 1
ATOM 1871 C CA . LYS A 1 241 ? -26.525 0.709 -2.693 1.00 89.44 241 LYS A CA 1
ATOM 1872 C C . LYS A 1 241 ? -25.867 1.755 -3.597 1.00 89.44 241 LYS A C 1
ATOM 1874 O O . LYS A 1 241 ? -24.870 1.457 -4.242 1.00 89.44 241 LYS A O 1
ATOM 1879 N N . GLU A 1 242 ? -26.426 2.961 -3.638 1.00 91.81 242 GLU A N 1
ATOM 1880 C CA . GLU A 1 242 ? -25.871 4.093 -4.386 1.00 91.81 242 GLU A CA 1
ATOM 1881 C C . GLU A 1 242 ? -24.507 4.492 -3.820 1.00 91.81 242 GLU A C 1
ATOM 1883 O O . GLU A 1 242 ? -23.529 4.556 -4.555 1.00 91.81 242 GLU A O 1
ATOM 1888 N N . GLU A 1 243 ? -24.401 4.630 -2.499 1.00 92.00 243 GLU A N 1
ATOM 1889 C CA . GLU A 1 243 ? -23.145 5.000 -1.850 1.00 92.00 243 GLU A CA 1
ATOM 1890 C C . GLU A 1 243 ? -22.073 3.905 -1.976 1.00 92.00 243 GLU A C 1
ATOM 1892 O O . GLU A 1 243 ? -20.892 4.202 -2.158 1.00 92.00 243 GLU A O 1
ATOM 1897 N N . GLN A 1 244 ? -22.474 2.630 -1.913 1.00 91.25 244 GLN A N 1
ATOM 1898 C CA . GLN A 1 244 ? -21.581 1.507 -2.207 1.00 91.25 244 GLN A CA 1
ATOM 1899 C C . GLN A 1 244 ? -21.052 1.600 -3.639 1.00 91.25 244 GLN A C 1
ATOM 1901 O O . GLN A 1 244 ? -19.863 1.374 -3.864 1.00 91.25 244 GLN A O 1
ATOM 1906 N N . ASN A 1 245 ? -21.911 1.944 -4.604 1.00 91.38 245 ASN A N 1
ATOM 1907 C CA . ASN A 1 245 ? -21.489 2.094 -5.990 1.00 91.38 245 ASN A CA 1
ATOM 1908 C C . ASN A 1 245 ? -20.473 3.224 -6.147 1.00 91.38 245 ASN A C 1
ATOM 1910 O O . ASN A 1 245 ? -19.404 2.961 -6.693 1.00 91.38 245 ASN A O 1
ATOM 1914 N N . ASP A 1 246 ? -20.756 4.400 -5.585 1.00 93.81 246 ASP A N 1
ATOM 1915 C CA . ASP A 1 246 ? -19.849 5.552 -5.612 1.00 93.81 246 ASP A CA 1
ATOM 1916 C C . ASP A 1 246 ? -18.485 5.225 -4.986 1.00 93.81 246 ASP A C 1
ATOM 1918 O O . ASP A 1 246 ? -17.436 5.602 -5.512 1.00 93.81 246 ASP A O 1
ATOM 1922 N N . PHE A 1 247 ? -18.482 4.493 -3.868 1.00 93.56 247 PHE A N 1
ATOM 1923 C CA . PHE A 1 247 ? -17.254 4.057 -3.209 1.00 93.56 247 PHE A CA 1
ATOM 1924 C C . PHE A 1 247 ? -16.419 3.131 -4.105 1.00 93.56 247 PHE A C 1
ATOM 1926 O O . PHE A 1 247 ? -15.204 3.307 -4.219 1.00 93.56 247 PHE A O 1
ATOM 1933 N N . PHE A 1 248 ? -17.046 2.159 -4.772 1.00 92.00 248 PHE A N 1
ATOM 1934 C CA . PHE A 1 248 ? -16.326 1.251 -5.667 1.00 92.00 248 PHE A CA 1
ATOM 1935 C C . PHE A 1 248 ? -15.907 1.895 -6.983 1.00 92.00 248 PHE A C 1
ATOM 1937 O O . PHE A 1 248 ? -14.856 1.528 -7.508 1.00 92.00 248 PHE A O 1
ATOM 1944 N N . ASP A 1 249 ? -16.668 2.857 -7.501 1.00 90.94 249 ASP A N 1
ATOM 1945 C CA . ASP A 1 249 ? -16.256 3.642 -8.666 1.00 90.94 249 ASP A CA 1
ATOM 1946 C C . ASP A 1 249 ? -15.026 4.479 -8.328 1.00 90.94 249 ASP A C 1
ATOM 1948 O O . ASP A 1 249 ? -14.031 4.420 -9.049 1.00 90.94 249 ASP A O 1
ATOM 1952 N N . PHE A 1 250 ? -15.013 5.124 -7.158 1.00 92.00 250 PHE A N 1
ATOM 1953 C CA . PHE A 1 250 ? -13.832 5.823 -6.657 1.00 92.00 250 PHE A CA 1
ATOM 1954 C C . PHE A 1 250 ? -12.599 4.906 -6.561 1.00 92.00 250 PHE A C 1
ATOM 1956 O O . PHE A 1 250 ? -11.507 5.285 -6.987 1.00 92.00 250 PHE A O 1
ATOM 1963 N N . LEU A 1 251 ? -12.743 3.689 -6.021 1.00 89.19 251 LEU A N 1
ATOM 1964 C CA . LEU A 1 251 ? -11.636 2.725 -5.956 1.00 89.19 251 LEU A CA 1
ATOM 1965 C C . LEU A 1 251 ? -11.171 2.283 -7.354 1.00 89.19 251 LEU A C 1
ATOM 1967 O O . LEU A 1 251 ? -9.966 2.229 -7.613 1.00 89.19 251 LEU A O 1
ATOM 1971 N N . SER A 1 252 ? -12.110 2.045 -8.269 1.00 84.50 252 SER A N 1
ATOM 1972 C CA . SER A 1 252 ? -11.828 1.628 -9.649 1.00 84.50 252 SER A CA 1
ATOM 1973 C C . SER A 1 252 ? -11.089 2.722 -10.430 1.00 84.50 252 SER A C 1
ATOM 1975 O O . SER A 1 252 ? -10.088 2.446 -11.091 1.00 84.50 252 SER A O 1
ATOM 1977 N N . GLU A 1 253 ? -11.469 3.994 -10.266 1.00 78.81 253 GLU A N 1
ATOM 1978 C CA . GLU A 1 253 ? -10.746 5.148 -10.829 1.00 78.81 253 GLU A CA 1
ATOM 1979 C C . GLU A 1 253 ? -9.283 5.212 -10.359 1.00 78.81 253 GLU A C 1
ATOM 1981 O O . GLU A 1 253 ? -8.388 5.653 -11.092 1.00 78.81 253 GLU A O 1
ATOM 1986 N N . ARG A 1 254 ? -9.014 4.726 -9.141 1.00 78.38 254 ARG A N 1
ATOM 1987 C CA . ARG A 1 254 ? -7.667 4.601 -8.563 1.00 78.38 254 ARG A CA 1
ATOM 1988 C C . ARG A 1 254 ? -6.972 3.280 -8.902 1.00 78.38 254 ARG A C 1
ATOM 1990 O O . ARG A 1 254 ? -5.850 3.062 -8.448 1.00 78.38 254 ARG A O 1
ATOM 1997 N N . GLY A 1 255 ? -7.574 2.455 -9.758 1.00 71.81 255 GLY A N 1
ATOM 1998 C CA . GLY A 1 255 ? -7.015 1.196 -10.246 1.00 71.81 255 GLY A CA 1
ATOM 1999 C C . GLY A 1 255 ? -7.167 0.033 -9.269 1.00 71.81 255 GLY A C 1
ATOM 2000 O O . GLY A 1 255 ? -6.289 -0.825 -9.226 1.00 71.81 255 GLY A O 1
ATOM 2001 N N . VAL A 1 256 ? -8.229 0.035 -8.459 1.00 82.19 256 VAL A N 1
ATOM 2002 C CA . VAL A 1 256 ? -8.524 -1.003 -7.466 1.00 82.19 256 VAL A CA 1
ATOM 2003 C C . VAL A 1 256 ? -9.919 -1.572 -7.727 1.00 82.19 256 VAL A C 1
ATOM 2005 O O . VAL A 1 256 ? -10.914 -1.050 -7.227 1.00 82.19 256 VAL A O 1
ATOM 2008 N N . GLU A 1 257 ? -10.001 -2.648 -8.506 1.00 81.75 257 GLU A N 1
ATOM 2009 C CA . GLU A 1 257 ? -11.275 -3.230 -8.954 1.00 81.75 257 GLU A CA 1
ATOM 2010 C C . GLU A 1 257 ? -11.579 -4.575 -8.273 1.00 81.75 257 GLU A C 1
ATOM 2012 O O . GLU A 1 257 ? -12.738 -4.899 -7.988 1.00 81.75 257 GLU A O 1
ATOM 2017 N N . ASN A 1 258 ? -10.544 -5.363 -7.977 1.00 79.56 258 ASN A N 1
ATOM 2018 C CA . ASN A 1 258 ? -10.656 -6.697 -7.380 1.00 79.56 258 ASN A CA 1
ATOM 2019 C C . ASN A 1 258 ? -9.848 -6.844 -6.073 1.00 79.56 258 ASN A C 1
ATOM 2021 O O . ASN A 1 258 ? -9.067 -5.974 -5.680 1.00 79.56 258 ASN A O 1
ATOM 2025 N N . VAL A 1 259 ? -10.074 -7.956 -5.361 1.00 77.94 259 VAL A N 1
ATOM 2026 C CA . VAL A 1 259 ? -9.358 -8.301 -4.117 1.00 77.94 259 VAL A CA 1
ATOM 2027 C C . VAL A 1 259 ? -7.839 -8.309 -4.336 1.00 77.94 259 VAL A C 1
ATOM 2029 O O . VAL A 1 259 ? -7.100 -7.802 -3.493 1.00 77.94 259 VAL A O 1
ATOM 2032 N N . GLY A 1 260 ? -7.386 -8.839 -5.473 1.00 68.69 260 GLY A N 1
ATOM 2033 C CA . GLY A 1 260 ? -5.992 -8.898 -5.899 1.00 68.69 260 GLY A CA 1
ATOM 2034 C C . GLY A 1 260 ? -5.349 -7.520 -6.011 1.00 68.69 260 GLY A C 1
ATOM 2035 O O . GLY A 1 260 ? -4.262 -7.320 -5.475 1.00 68.69 260 GLY A O 1
ATOM 2036 N N . ASP A 1 261 ? -6.036 -6.548 -6.613 1.00 69.69 261 ASP A N 1
ATOM 2037 C CA . ASP A 1 261 ? -5.546 -5.173 -6.748 1.00 69.69 261 ASP A CA 1
ATOM 2038 C C . ASP A 1 261 ? -5.262 -4.563 -5.370 1.00 69.69 261 ASP A C 1
ATOM 2040 O O . ASP A 1 261 ? -4.173 -4.044 -5.109 1.00 69.69 261 ASP A O 1
ATOM 2044 N N . LEU A 1 262 ? -6.197 -4.714 -4.427 1.00 76.75 262 LEU A N 1
ATOM 2045 C CA . LEU A 1 262 ? -6.009 -4.252 -3.050 1.00 76.75 262 LEU A CA 1
ATOM 2046 C C . LEU A 1 262 ? -4.880 -5.032 -2.336 1.00 76.75 262 LEU A C 1
ATOM 2048 O O . LEU A 1 262 ? -4.090 -4.471 -1.562 1.00 76.75 262 LEU A O 1
ATOM 2052 N N . GLN A 1 263 ? -4.762 -6.329 -2.632 1.00 73.94 263 GLN A N 1
ATOM 2053 C CA . GLN A 1 263 ? -3.695 -7.219 -2.169 1.00 73.94 263 GLN A CA 1
ATOM 2054 C C . GLN A 1 263 ? -2.328 -6.938 -2.777 1.00 73.94 263 GLN A C 1
ATOM 2056 O O . GLN A 1 263 ? -1.344 -7.363 -2.183 1.00 73.94 263 GLN A O 1
ATOM 2061 N N . ILE A 1 264 ? -2.200 -6.156 -3.848 1.00 65.56 264 ILE A N 1
ATOM 2062 C CA . ILE A 1 264 ? -0.894 -5.721 -4.378 1.00 65.56 264 ILE A CA 1
ATOM 2063 C C . ILE A 1 264 ? -0.545 -4.266 -4.053 1.00 65.56 264 ILE A C 1
ATOM 2065 O O . ILE A 1 264 ? 0.632 -3.924 -4.073 1.00 65.56 264 ILE A O 1
ATOM 2069 N N . LEU A 1 265 ? -1.508 -3.439 -3.625 1.00 66.00 265 LEU A N 1
ATOM 2070 C CA . LEU A 1 265 ? -1.237 -2.091 -3.096 1.00 66.00 265 LEU A CA 1
ATOM 2071 C C . LEU A 1 265 ? -0.275 -2.084 -1.892 1.00 66.00 265 LEU A C 1
ATOM 2073 O O . LEU A 1 265 ? -0.676 -2.338 -0.748 1.00 66.00 265 LEU A O 1
ATOM 2077 N N . GLY A 1 266 ? 0.983 -1.709 -2.121 1.00 59.12 266 GLY A N 1
ATOM 2078 C CA . GLY A 1 266 ? 1.945 -1.488 -1.040 1.00 59.12 266 GLY A CA 1
ATOM 2079 C C . GLY A 1 266 ? 1.475 -0.424 -0.034 1.00 59.12 266 GLY A C 1
ATOM 2080 O O . GLY A 1 266 ? 0.583 0.374 -0.323 1.00 59.12 266 GLY A O 1
ATOM 2081 N N . ASP A 1 267 ? 2.079 -0.395 1.156 1.00 64.06 267 ASP A N 1
ATOM 2082 C CA . ASP A 1 267 ? 1.599 0.433 2.277 1.00 64.06 267 ASP A CA 1
ATOM 2083 C C . ASP A 1 267 ? 1.525 1.929 1.957 1.00 64.06 267 ASP A C 1
ATOM 2085 O O . ASP A 1 267 ? 0.522 2.557 2.267 1.00 64.06 267 ASP A O 1
ATOM 2089 N N . SER A 1 268 ? 2.513 2.496 1.258 1.00 55.31 268 SER A N 1
ATOM 2090 C CA . SER A 1 268 ? 2.490 3.919 0.874 1.00 55.31 268 SER A CA 1
ATOM 2091 C C . SER A 1 268 ? 1.360 4.244 -0.114 1.00 55.31 268 SER A C 1
ATOM 2093 O O . SER A 1 268 ? 0.674 5.253 0.033 1.00 55.31 268 SER A O 1
ATOM 2095 N N . ALA A 1 269 ? 1.120 3.371 -1.101 1.00 61.84 269 ALA A N 1
ATOM 2096 C CA . ALA A 1 269 ? 0.025 3.535 -2.058 1.00 61.84 269 ALA A CA 1
ATOM 2097 C C . ALA A 1 269 ? -1.339 3.426 -1.364 1.00 61.84 269 ALA A C 1
ATOM 2099 O O . ALA A 1 269 ? -2.254 4.190 -1.664 1.00 61.84 269 ALA A O 1
ATOM 2100 N N . PHE A 1 270 ? -1.454 2.520 -0.393 1.00 75.50 270 PHE A N 1
ATOM 2101 C CA . PHE A 1 270 ? -2.648 2.401 0.427 1.00 75.50 270 PHE A CA 1
ATOM 2102 C C . PHE A 1 270 ? -2.854 3.614 1.346 1.00 75.50 270 PHE A C 1
ATOM 2104 O O . PHE A 1 270 ? -3.963 4.124 1.420 1.00 75.50 270 PHE A O 1
ATOM 2111 N N . GLU A 1 271 ? -1.809 4.142 1.983 1.00 71.31 271 GLU A N 1
ATOM 2112 C CA . GLU A 1 271 ? -1.898 5.377 2.777 1.00 71.31 271 GLU A CA 1
ATOM 2113 C C . GLU A 1 271 ? -2.232 6.598 1.907 1.00 71.31 271 GLU A C 1
ATOM 2115 O O . GLU A 1 271 ? -3.022 7.454 2.302 1.00 71.31 271 GLU A O 1
ATOM 2120 N N . SER A 1 272 ? -1.700 6.671 0.684 1.00 70.06 272 SER A N 1
ATOM 2121 C CA . SER A 1 272 ? -2.075 7.713 -0.275 1.00 70.06 272 SER A CA 1
ATOM 2122 C C . SER A 1 272 ? -3.533 7.582 -0.718 1.00 70.06 272 SER A C 1
ATOM 2124 O O . SER A 1 272 ? -4.212 8.601 -0.865 1.00 70.06 272 SER A O 1
ATOM 2126 N N . LEU A 1 273 ? -4.019 6.351 -0.907 1.00 79.38 273 LEU A N 1
ATOM 2127 C CA . LEU A 1 273 ? -5.429 6.075 -1.161 1.00 79.38 273 LEU A CA 1
ATOM 2128 C C . LEU A 1 273 ? -6.278 6.544 0.029 1.00 79.38 273 LEU A C 1
ATOM 2130 O O . LEU A 1 273 ? -7.185 7.348 -0.174 1.00 79.38 273 LEU A O 1
ATOM 2134 N N . LEU A 1 274 ? -5.924 6.141 1.255 1.00 81.19 274 LEU A N 1
ATOM 2135 C CA . LEU A 1 274 ? -6.585 6.549 2.501 1.00 81.19 274 LEU A CA 1
ATOM 2136 C C . LEU A 1 274 ? -6.657 8.072 2.651 1.00 81.19 274 LEU A C 1
ATOM 2138 O O . LEU A 1 274 ? -7.713 8.602 2.981 1.00 81.19 274 LEU A O 1
ATOM 2142 N N . ALA A 1 275 ? -5.572 8.789 2.353 1.00 78.94 275 ALA A N 1
ATOM 2143 C CA . ALA A 1 275 ? -5.529 10.248 2.439 1.00 78.94 275 ALA A CA 1
ATOM 2144 C C . ALA A 1 275 ? -6.482 10.953 1.457 1.00 78.94 275 ALA A C 1
ATOM 2146 O O . ALA A 1 275 ? -6.837 12.110 1.670 1.00 78.94 275 ALA A O 1
ATOM 2147 N N . SER A 1 276 ? -6.881 10.273 0.379 1.00 81.81 276 SER A N 1
ATOM 2148 C CA . SER A 1 276 ? -7.819 10.795 -0.620 1.00 81.81 276 SER A CA 1
ATOM 2149 C C . SER A 1 276 ? -9.268 10.361 -0.404 1.00 81.81 276 SER A C 1
ATOM 2151 O O . SER A 1 276 ? -10.146 10.820 -1.134 1.00 81.81 276 SER A O 1
ATOM 2153 N N . ILE A 1 277 ? -9.522 9.485 0.570 1.00 86.19 277 ILE A N 1
ATOM 2154 C CA . ILE A 1 277 ? -10.854 8.952 0.839 1.00 86.19 277 ILE A CA 1
ATOM 2155 C C . ILE A 1 277 ? -11.668 9.958 1.668 1.00 86.19 277 ILE A C 1
ATOM 2157 O O . ILE A 1 277 ? -11.212 10.397 2.725 1.00 86.19 277 ILE A O 1
ATOM 2161 N N . PRO A 1 278 ? -12.885 10.318 1.220 1.00 89.62 278 PRO A N 1
ATOM 2162 C CA . PRO A 1 278 ? -13.835 11.073 2.027 1.00 89.62 278 PRO A CA 1
ATOM 2163 C C . PRO A 1 278 ? -14.118 10.400 3.375 1.00 89.62 278 PRO A C 1
ATOM 2165 O O . PRO A 1 278 ? -14.306 9.186 3.441 1.00 89.62 278 PRO A O 1
ATOM 2168 N N . SER A 1 279 ? -14.247 11.206 4.431 1.00 86.31 279 SER A N 1
ATOM 2169 C CA . SER A 1 279 ? -14.537 10.764 5.806 1.00 86.31 279 SER A CA 1
ATOM 2170 C C . SER A 1 279 ? -15.705 9.781 5.909 1.00 86.31 279 SER A C 1
ATOM 2172 O O . SER A 1 279 ? -15.615 8.777 6.610 1.00 86.31 279 SER A O 1
ATOM 2174 N N . ARG A 1 280 ? -16.776 10.013 5.141 1.00 88.81 280 ARG A N 1
ATOM 2175 C CA . ARG A 1 280 ? -17.962 9.139 5.080 1.00 88.81 280 ARG A CA 1
ATOM 2176 C C . ARG A 1 280 ? -17.658 7.680 4.707 1.00 88.81 280 ARG A C 1
ATOM 2178 O O . ARG A 1 280 ? -18.405 6.788 5.083 1.00 88.81 280 ARG A O 1
ATOM 2185 N N . TRP A 1 281 ? -16.555 7.419 4.005 1.00 92.44 281 TRP A N 1
ATOM 2186 C CA . TRP A 1 281 ? -16.145 6.073 3.591 1.00 92.44 281 TRP A CA 1
ATOM 2187 C C . TRP A 1 281 ? -15.028 5.488 4.468 1.00 92.44 281 TRP A C 1
ATOM 2189 O O . TRP A 1 281 ? -14.501 4.419 4.154 1.00 92.44 281 TRP A O 1
ATOM 2199 N N . ALA A 1 282 ? -14.663 6.148 5.574 1.00 89.44 282 ALA A N 1
ATOM 2200 C CA . ALA A 1 282 ? -13.595 5.700 6.469 1.00 89.44 282 ALA A CA 1
ATOM 2201 C C . ALA A 1 282 ? -13.851 4.288 7.036 1.00 89.44 282 ALA A C 1
ATOM 2203 O O . ALA A 1 282 ? -12.942 3.461 7.103 1.00 89.44 282 ALA A O 1
ATOM 2204 N N . GLU A 1 283 ? -15.097 3.963 7.387 1.00 89.94 283 GLU A N 1
ATOM 2205 C CA . GLU A 1 283 ? -15.442 2.616 7.853 1.00 89.94 283 GLU A CA 1
ATOM 2206 C C . GLU A 1 283 ? -15.344 1.581 6.718 1.00 89.94 283 GLU A C 1
ATOM 2208 O O . GLU A 1 283 ? -14.782 0.499 6.897 1.00 89.94 283 GLU A O 1
ATOM 2213 N N . ALA A 1 284 ? -15.812 1.934 5.517 1.00 90.50 284 ALA A N 1
ATOM 2214 C CA . ALA A 1 284 ? -15.785 1.056 4.350 1.00 90.50 284 ALA A CA 1
ATOM 2215 C C . ALA A 1 284 ? -14.360 0.713 3.902 1.00 90.50 284 ALA A C 1
ATOM 2217 O O . ALA A 1 284 ? -14.062 -0.442 3.568 1.00 90.50 284 ALA A O 1
ATOM 2218 N N . ILE A 1 285 ? -13.448 1.688 3.950 1.00 88.50 285 ILE A N 1
ATOM 2219 C CA . ILE A 1 285 ? -12.043 1.431 3.641 1.00 88.50 285 ILE A CA 1
ATOM 2220 C C . ILE A 1 285 ? -11.379 0.564 4.709 1.00 88.50 285 ILE A C 1
ATOM 2222 O O . ILE A 1 285 ? -10.596 -0.316 4.364 1.00 88.50 285 ILE A O 1
ATOM 2226 N N . LEU A 1 286 ? -11.721 0.724 5.991 1.00 87.62 286 LEU A N 1
ATOM 2227 C CA . LEU A 1 286 ? -11.196 -0.147 7.046 1.00 87.62 286 LEU A CA 1
ATOM 2228 C C . LEU A 1 286 ? -11.644 -1.597 6.862 1.00 87.62 286 LEU A C 1
ATOM 2230 O O . LEU A 1 286 ? -10.829 -2.517 6.964 1.00 87.62 286 LEU A O 1
ATOM 2234 N N . VAL A 1 287 ? -12.917 -1.797 6.536 1.00 87.44 287 VAL A N 1
ATOM 2235 C CA . VAL A 1 287 ? -13.498 -3.109 6.237 1.00 87.44 287 VAL A CA 1
ATOM 2236 C C . VAL A 1 287 ? -12.803 -3.763 5.041 1.00 87.44 287 VAL A C 1
ATOM 2238 O O . VAL A 1 287 ? -12.337 -4.899 5.145 1.00 87.44 287 VAL A O 1
ATOM 2241 N N . THR A 1 288 ? -12.668 -3.041 3.927 1.00 86.19 288 THR A N 1
ATOM 2242 C CA . THR A 1 288 ? -11.999 -3.558 2.719 1.00 86.19 288 THR A CA 1
ATOM 2243 C C . THR A 1 288 ? -10.498 -3.752 2.923 1.00 86.19 288 THR A C 1
ATOM 2245 O O . THR A 1 288 ? -9.940 -4.714 2.401 1.00 86.19 288 THR A O 1
ATOM 2248 N N . SER A 1 289 ? -9.837 -2.935 3.751 1.00 82.31 289 SER A N 1
ATOM 2249 C CA . SER A 1 289 ? -8.397 -3.038 4.030 1.00 82.31 289 SER A CA 1
ATOM 2250 C C . SER A 1 289 ? -7.970 -4.396 4.582 1.00 82.31 289 SER A C 1
ATOM 2252 O O . SER A 1 289 ? -6.818 -4.780 4.416 1.00 82.31 289 SER A O 1
ATOM 2254 N N . GLN A 1 290 ? -8.877 -5.171 5.182 1.00 78.12 290 GLN A N 1
ATOM 2255 C CA . GLN A 1 290 ? -8.578 -6.531 5.641 1.00 78.12 290 GLN A CA 1
ATOM 2256 C C . GLN A 1 290 ? -8.140 -7.451 4.512 1.00 78.12 290 GLN A C 1
ATOM 2258 O O . GLN A 1 290 ? -7.303 -8.331 4.725 1.00 78.12 290 GLN A O 1
ATOM 2263 N N . LEU A 1 291 ? -8.672 -7.216 3.312 1.00 77.75 291 LEU A N 1
ATOM 2264 C CA . LEU A 1 291 ? -8.329 -7.970 2.118 1.00 77.75 291 LEU A CA 1
ATOM 2265 C C . LEU A 1 291 ? -6.858 -7.782 1.743 1.00 77.75 291 LEU A C 1
ATOM 2267 O O . LEU A 1 291 ? -6.310 -8.653 1.085 1.00 77.75 291 LEU A O 1
ATOM 2271 N N . ARG A 1 292 ? -6.188 -6.718 2.219 1.00 76.25 292 ARG A N 1
ATOM 2272 C CA . ARG A 1 292 ? -4.751 -6.468 2.007 1.00 76.25 292 ARG A CA 1
ATOM 2273 C C . ARG A 1 292 ? -3.852 -7.550 2.599 1.00 76.25 292 ARG A C 1
ATOM 2275 O O . ARG A 1 292 ? -2.709 -7.692 2.163 1.00 76.25 292 ARG A O 1
ATOM 2282 N N . ASN A 1 293 ? -4.314 -8.290 3.599 1.00 69.44 293 ASN A N 1
ATOM 2283 C CA . ASN A 1 293 ? -3.533 -9.398 4.126 1.00 69.44 293 ASN A CA 1
ATOM 2284 C C . ASN A 1 293 ? -3.579 -10.547 3.119 1.00 69.44 293 ASN A C 1
ATOM 2286 O O . ASN A 1 293 ? -4.641 -11.115 2.868 1.00 69.44 293 ASN A O 1
ATOM 2290 N N . PHE A 1 294 ? -2.427 -10.893 2.543 1.00 62.91 294 PHE A N 1
ATOM 2291 C CA . PHE A 1 294 ? -2.344 -12.065 1.685 1.00 62.91 294 PHE A CA 1
ATOM 2292 C C . PHE A 1 294 ? -2.588 -13.318 2.519 1.00 62.91 294 PHE A C 1
ATOM 2294 O O . PHE A 1 294 ? -1.912 -13.565 3.525 1.00 62.91 294 PHE A O 1
ATOM 2301 N N . ASP A 1 295 ? -3.526 -14.145 2.071 1.00 66.00 295 ASP A N 1
ATOM 2302 C CA . ASP A 1 295 ? -3.652 -15.484 2.609 1.00 66.00 295 ASP A CA 1
ATOM 2303 C C . ASP A 1 295 ? -2.425 -16.297 2.178 1.00 66.00 295 ASP A C 1
ATOM 2305 O O . ASP A 1 295 ? -2.357 -16.844 1.081 1.00 66.00 295 ASP A O 1
ATOM 2309 N N . THR A 1 296 ? -1.427 -16.385 3.059 1.00 70.19 296 THR A N 1
ATOM 2310 C CA . THR A 1 296 ? -0.228 -17.212 2.832 1.00 70.19 296 THR A CA 1
ATOM 2311 C C . THR A 1 296 ? -0.564 -18.684 2.581 1.00 70.19 296 THR A C 1
ATOM 2313 O O . THR A 1 296 ? 0.281 -19.422 2.069 1.00 70.19 296 THR A O 1
ATOM 2316 N N . LYS A 1 297 ? -1.782 -19.124 2.920 1.00 73.75 297 LYS A N 1
ATOM 2317 C CA . LYS A 1 297 ? -2.274 -20.473 2.654 1.00 73.75 297 LYS A CA 1
ATOM 2318 C C . LYS A 1 297 ? -2.961 -20.600 1.297 1.00 73.75 297 LYS A C 1
ATOM 2320 O O . LYS A 1 297 ? -3.148 -21.745 0.884 1.00 73.75 297 LYS A O 1
ATOM 2325 N N . ALA A 1 298 ? -3.303 -19.506 0.617 1.00 72.31 298 ALA A N 1
ATOM 2326 C CA . ALA A 1 298 ? -3.905 -19.550 -0.710 1.00 72.31 298 ALA A CA 1
ATOM 2327 C C . ALA A 1 298 ? -2.968 -20.241 -1.701 1.00 72.31 298 ALA A C 1
ATOM 2329 O O . ALA A 1 298 ? -1.741 -20.089 -1.634 1.00 72.31 298 ALA A O 1
ATOM 2330 N N . PHE A 1 299 ? -3.550 -21.008 -2.622 1.00 82.44 299 PHE A N 1
ATOM 2331 C CA . PHE A 1 299 ? -2.794 -21.635 -3.694 1.00 82.44 299 PHE A CA 1
ATOM 2332 C C . PHE A 1 299 ? -2.216 -20.554 -4.604 1.00 82.44 299 PHE A C 1
ATOM 2334 O O . PHE A 1 299 ? -2.932 -19.699 -5.122 1.00 82.44 299 PHE A O 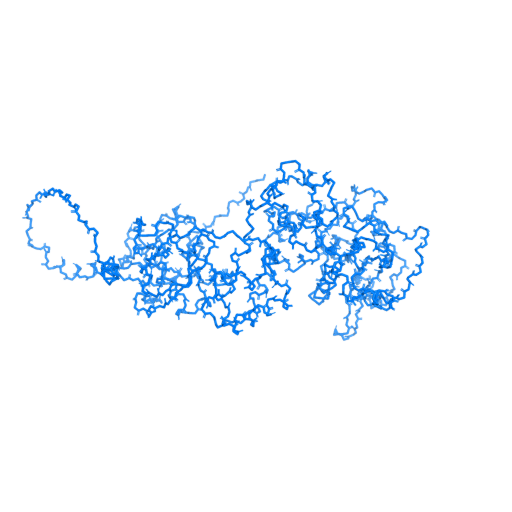1
ATOM 2341 N N . LEU A 1 300 ? -0.901 -20.605 -4.811 1.00 86.62 300 LEU A N 1
ATOM 2342 C CA . LEU A 1 300 ? -0.183 -19.627 -5.616 1.00 86.62 300 LEU A CA 1
ATOM 2343 C C . LEU A 1 300 ? -0.715 -19.609 -7.047 1.00 86.62 300 LEU A C 1
ATOM 2345 O O . LEU A 1 300 ? -0.849 -18.546 -7.630 1.00 86.62 300 LEU A O 1
ATOM 2349 N N . LYS A 1 301 ? -1.062 -20.774 -7.600 1.00 87.81 301 LYS A N 1
ATOM 2350 C CA . LYS A 1 301 ? -1.634 -20.874 -8.945 1.00 87.81 301 LYS A CA 1
ATOM 2351 C C . LYS A 1 301 ? -2.914 -20.048 -9.083 1.00 87.81 301 LYS A C 1
ATOM 2353 O O . LYS A 1 301 ? -3.044 -19.315 -10.056 1.00 87.81 301 LYS A O 1
ATOM 2358 N N . ASP A 1 302 ? -3.810 -20.142 -8.106 1.00 77.56 302 ASP A N 1
ATOM 2359 C CA . ASP A 1 302 ? -5.094 -19.441 -8.126 1.00 77.56 302 ASP A CA 1
ATOM 2360 C C . ASP A 1 302 ? -4.884 -17.935 -7.996 1.00 77.56 302 ASP A C 1
ATOM 2362 O O . ASP A 1 302 ? -5.471 -17.176 -8.752 1.00 77.56 302 ASP A O 1
ATOM 2366 N N . VAL A 1 303 ? -3.970 -17.513 -7.117 1.00 75.56 303 VAL A N 1
ATOM 2367 C CA . VAL A 1 303 ? -3.558 -16.110 -6.972 1.00 75.56 303 VAL A CA 1
ATOM 2368 C C . VAL A 1 303 ? -2.937 -15.570 -8.256 1.00 75.56 303 VAL A C 1
ATOM 2370 O O . VAL A 1 303 ? -3.292 -14.493 -8.708 1.00 75.56 303 VAL A O 1
ATOM 2373 N N . LEU A 1 304 ? -2.012 -16.303 -8.872 1.00 81.62 304 LEU A N 1
ATOM 2374 C CA . LEU A 1 304 ? -1.372 -15.869 -10.110 1.00 81.62 304 LEU A CA 1
ATOM 2375 C C . LEU A 1 304 ? -2.401 -15.705 -11.231 1.00 81.62 304 LEU A C 1
ATOM 2377 O O . LEU A 1 304 ? -2.332 -14.735 -11.975 1.00 81.62 304 LEU A O 1
ATOM 2381 N N . MET A 1 305 ? -3.382 -16.605 -11.319 1.00 77.12 305 MET A N 1
ATOM 2382 C CA . MET A 1 305 ? -4.469 -16.545 -12.300 1.00 77.12 305 MET A CA 1
ATOM 2383 C C . MET A 1 305 ? -5.342 -15.285 -12.204 1.00 77.12 305 MET A C 1
ATOM 2385 O O . MET A 1 305 ? -6.056 -14.983 -13.158 1.00 77.12 305 MET A O 1
ATOM 2389 N N . THR A 1 306 ? -5.291 -14.548 -11.093 1.00 64.56 306 THR A N 1
ATOM 2390 C CA . THR A 1 306 ? -6.055 -13.302 -10.921 1.00 64.56 306 THR A CA 1
ATOM 2391 C C . THR A 1 306 ? -5.333 -12.101 -11.515 1.00 64.56 306 THR A C 1
ATOM 2393 O O . THR A 1 306 ? -5.942 -11.053 -11.715 1.00 64.56 306 THR A O 1
ATOM 2396 N N . PHE A 1 307 ? -4.039 -12.234 -11.813 1.00 63.00 307 PHE A N 1
ATOM 2397 C CA . PHE A 1 307 ? -3.284 -11.175 -12.459 1.00 63.00 307 PHE A CA 1
ATOM 2398 C C . PHE A 1 307 ? -3.598 -11.143 -13.952 1.00 63.00 307 PHE A C 1
ATOM 2400 O O . PHE A 1 307 ? -3.626 -12.194 -14.609 1.00 63.00 307 PHE A O 1
ATOM 2407 N N . PRO A 1 308 ? -3.762 -9.941 -14.530 1.00 55.38 308 PRO A N 1
ATOM 2408 C CA . PRO A 1 308 ? -3.963 -9.798 -15.958 1.00 55.38 308 PRO A CA 1
ATOM 2409 C C . PRO A 1 308 ? -2.906 -10.583 -16.745 1.00 55.38 308 PRO A C 1
ATOM 2411 O O . PRO A 1 308 ? -1.708 -10.444 -16.505 1.00 55.38 308 PRO A O 1
ATOM 2414 N N . ARG A 1 309 ? -3.364 -11.374 -17.725 1.00 62.81 309 ARG A N 1
ATOM 2415 C CA . ARG A 1 309 ? -2.550 -12.148 -18.693 1.00 62.81 309 ARG A CA 1
ATOM 2416 C C . ARG A 1 309 ? -1.888 -13.420 -18.173 1.00 62.81 309 ARG A C 1
ATOM 2418 O O . ARG A 1 309 ? -1.332 -14.151 -18.994 1.00 62.81 309 ARG A O 1
ATOM 2425 N N . ILE A 1 310 ? -1.982 -13.745 -16.887 1.00 69.50 310 ILE A N 1
ATOM 2426 C CA . ILE A 1 310 ? -1.609 -15.086 -16.436 1.00 69.50 310 ILE A CA 1
ATOM 2427 C C . ILE A 1 310 ? -2.734 -16.053 -16.818 1.00 69.50 310 ILE A C 1
ATOM 2429 O O . ILE A 1 310 ? -3.895 -15.863 -16.469 1.00 69.50 310 ILE A O 1
ATOM 2433 N N . LYS A 1 311 ? -2.391 -17.087 -17.589 1.00 71.50 311 LYS A N 1
ATOM 2434 C CA . LYS A 1 311 ? -3.321 -18.120 -18.060 1.00 71.50 311 LYS A CA 1
ATOM 2435 C C . LYS A 1 311 ? -2.759 -19.509 -17.753 1.00 71.50 311 LYS A C 1
ATOM 2437 O O . LYS A 1 311 ? -1.537 -19.667 -17.695 1.00 71.50 311 LYS A O 1
ATOM 2442 N N . PRO A 1 312 ? -3.613 -20.531 -17.571 1.00 74.69 312 PRO A N 1
ATOM 2443 C CA . PRO A 1 312 ? -3.138 -21.888 -17.381 1.00 74.69 312 PRO A CA 1
ATOM 2444 C C . PRO A 1 312 ? -2.584 -22.447 -18.709 1.00 74.69 312 PRO A C 1
ATOM 2446 O O . PRO A 1 312 ? -3.063 -22.055 -19.775 1.00 74.69 312 PRO A O 1
ATOM 2449 N N . PRO A 1 313 ? -1.624 -23.389 -18.668 1.00 83.25 313 PRO A N 1
ATOM 2450 C CA . PRO A 1 313 ? -1.029 -23.983 -17.474 1.00 83.25 313 PRO A CA 1
ATOM 2451 C C . PRO A 1 313 ? 0.105 -23.125 -16.888 1.00 83.25 313 PRO A C 1
ATOM 2453 O O . PRO A 1 313 ? 1.070 -22.791 -17.565 1.00 83.25 313 PRO A O 1
ATOM 2456 N N . ILE A 1 314 ? 0.016 -22.830 -15.589 1.00 87.00 314 ILE A N 1
ATOM 2457 C CA . ILE A 1 314 ? 1.111 -22.219 -14.829 1.00 87.00 314 ILE A CA 1
ATOM 2458 C C . ILE A 1 314 ? 2.002 -23.345 -14.309 1.00 87.00 314 ILE A C 1
ATOM 2460 O O . ILE A 1 314 ? 1.522 -24.213 -13.574 1.00 87.00 314 ILE A O 1
ATOM 2464 N N . GLN A 1 315 ? 3.278 -23.324 -14.685 1.00 89.44 315 GLN A N 1
ATOM 2465 C CA . GLN A 1 315 ? 4.293 -24.193 -14.099 1.00 89.44 315 GLN A CA 1
ATOM 2466 C C . GLN A 1 315 ? 4.888 -23.503 -12.874 1.00 89.44 315 GLN A C 1
ATOM 2468 O O . GLN A 1 315 ? 5.350 -22.366 -12.961 1.00 89.44 315 GLN A O 1
ATOM 2473 N N . LEU A 1 316 ? 4.841 -24.191 -11.737 1.00 91.44 316 LEU A N 1
ATOM 2474 C CA . LEU A 1 316 ? 5.416 -23.736 -10.477 1.00 91.44 316 LEU A CA 1
ATOM 2475 C C . LEU A 1 316 ? 6.579 -24.661 -10.091 1.00 91.44 316 LEU A C 1
ATOM 2477 O O . LEU A 1 316 ? 6.533 -25.842 -10.440 1.00 91.44 316 LEU A O 1
ATOM 2481 N N . PRO A 1 317 ? 7.600 -24.157 -9.378 1.00 90.69 317 PRO A N 1
ATOM 2482 C CA . PRO A 1 317 ? 8.653 -24.994 -8.822 1.00 90.69 317 PRO A CA 1
ATOM 2483 C C . PRO A 1 317 ? 8.087 -26.053 -7.873 1.00 90.69 317 PRO A C 1
ATOM 2485 O O . PRO A 1 317 ? 7.129 -25.794 -7.137 1.00 90.69 317 PRO A O 1
ATOM 2488 N N . ASP A 1 318 ? 8.728 -27.221 -7.831 1.00 87.69 318 ASP A N 1
ATOM 2489 C CA . ASP A 1 318 ? 8.381 -28.262 -6.867 1.00 87.69 318 ASP A CA 1
ATOM 2490 C C . ASP A 1 318 ? 8.467 -27.719 -5.433 1.00 87.69 318 ASP A C 1
ATOM 2492 O O . ASP A 1 318 ? 9.437 -27.068 -5.041 1.00 87.69 318 ASP A O 1
ATOM 2496 N N . GLY A 1 319 ? 7.417 -27.964 -4.648 1.00 86.00 319 GLY A N 1
ATOM 2497 C CA . GLY A 1 319 ? 7.298 -27.459 -3.278 1.00 86.00 319 GLY A CA 1
ATOM 2498 C C . GLY A 1 319 ? 6.822 -26.006 -3.149 1.00 86.00 319 GLY A C 1
ATOM 2499 O O . GLY A 1 319 ? 6.616 -25.556 -2.025 1.00 86.00 319 GLY A O 1
ATOM 2500 N N . VAL A 1 320 ? 6.588 -25.283 -4.252 1.00 92.38 320 VAL A N 1
ATOM 2501 C CA . VAL A 1 320 ? 6.021 -23.922 -4.241 1.00 92.38 320 VAL A CA 1
ATOM 2502 C C . VAL A 1 320 ? 4.566 -23.974 -4.703 1.00 92.38 320 VAL A C 1
ATOM 2504 O O . VAL A 1 320 ? 4.260 -23.755 -5.873 1.00 92.38 320 VAL A O 1
ATOM 2507 N N . GLN A 1 321 ? 3.648 -24.298 -3.788 1.00 90.69 321 GLN A N 1
ATOM 2508 C CA . GLN A 1 321 ? 2.221 -24.424 -4.120 1.00 90.69 321 GLN A CA 1
ATOM 2509 C C . GLN A 1 321 ? 1.355 -23.310 -3.546 1.00 90.69 321 GLN A C 1
ATOM 2511 O O . GLN A 1 321 ? 0.288 -23.027 -4.092 1.00 90.69 321 GLN A O 1
ATOM 2516 N N . ARG A 1 322 ? 1.790 -22.672 -2.463 1.00 87.94 322 ARG A N 1
ATOM 2517 C CA . ARG A 1 322 ? 1.067 -21.602 -1.776 1.00 87.94 322 ARG A CA 1
ATOM 2518 C C . ARG A 1 322 ? 1.839 -20.294 -1.841 1.00 87.94 322 ARG A C 1
ATOM 2520 O O . ARG A 1 322 ? 3.056 -20.286 -2.020 1.00 87.94 322 ARG A O 1
ATOM 2527 N N . VAL A 1 323 ? 1.144 -19.178 -1.631 1.00 81.50 323 VAL A N 1
ATOM 2528 C CA . VAL A 1 323 ? 1.786 -17.854 -1.542 1.00 81.50 323 VAL A CA 1
ATOM 2529 C C . VAL A 1 323 ? 2.878 -17.854 -0.470 1.00 81.50 323 VAL A C 1
ATOM 2531 O O . VAL A 1 323 ? 3.984 -17.386 -0.716 1.00 81.50 323 VAL A O 1
ATOM 2534 N N . GLY A 1 324 ? 2.622 -18.456 0.695 1.00 80.94 324 GLY A N 1
ATOM 2535 C CA . GLY A 1 324 ? 3.617 -18.566 1.762 1.00 80.94 324 GLY A CA 1
ATOM 2536 C C . GLY A 1 324 ? 4.881 -19.337 1.363 1.00 80.94 324 GLY A C 1
ATOM 2537 O O . GLY A 1 324 ? 5.953 -19.029 1.882 1.00 80.94 324 GLY A O 1
ATOM 2538 N N . ASP A 1 325 ? 4.782 -20.292 0.435 1.00 89.44 325 ASP A N 1
ATOM 2539 C CA . ASP A 1 325 ? 5.939 -21.035 -0.078 1.00 89.44 325 ASP A CA 1
ATOM 2540 C C . ASP A 1 325 ? 6.776 -20.142 -1.001 1.00 89.44 325 ASP A C 1
ATOM 2542 O O . ASP A 1 325 ? 7.999 -20.092 -0.868 1.00 89.44 325 ASP A O 1
ATOM 2546 N N . LEU A 1 326 ? 6.116 -19.362 -1.870 1.00 89.56 326 LEU A N 1
ATOM 2547 C CA . LEU A 1 326 ? 6.774 -18.359 -2.712 1.00 89.56 326 LEU A CA 1
ATOM 2548 C C . LEU A 1 326 ? 7.517 -17.329 -1.865 1.00 89.56 326 LEU A C 1
ATOM 2550 O O . LEU A 1 326 ? 8.646 -16.987 -2.201 1.00 89.56 326 LEU A O 1
ATOM 2554 N N . LEU A 1 327 ? 6.914 -16.846 -0.777 1.00 83.44 327 LEU A N 1
ATOM 2555 C CA . LEU A 1 327 ? 7.540 -15.856 0.105 1.00 83.44 327 LEU A CA 1
ATOM 2556 C C . LEU A 1 327 ? 8.761 -16.422 0.843 1.00 83.44 327 LEU A C 1
ATOM 2558 O O . LEU A 1 327 ? 9.752 -15.723 1.023 1.00 83.44 327 LEU A O 1
ATOM 2562 N N . LYS A 1 328 ? 8.728 -17.704 1.220 1.00 84.62 328 LYS A N 1
ATOM 2563 C CA . LYS A 1 328 ? 9.853 -18.391 1.880 1.00 84.62 328 LYS A CA 1
ATOM 2564 C C . LYS A 1 328 ? 10.939 -18.863 0.915 1.00 84.62 328 LYS A C 1
ATOM 2566 O O . LYS A 1 328 ? 12.027 -19.227 1.359 1.00 84.62 328 LYS A O 1
ATOM 2571 N N . MET A 1 329 ? 10.656 -18.898 -0.386 1.00 85.81 329 MET A N 1
ATOM 2572 C CA . MET A 1 329 ? 11.596 -19.367 -1.399 1.00 85.81 329 MET A CA 1
ATOM 2573 C C . MET A 1 329 ? 12.871 -18.499 -1.379 1.00 85.81 329 MET A C 1
ATOM 2575 O O . MET A 1 329 ? 12.770 -17.270 -1.448 1.00 85.81 329 MET A O 1
ATOM 2579 N N . PRO A 1 330 ? 14.081 -19.083 -1.306 1.00 80.56 330 PRO A N 1
ATOM 2580 C CA . PRO A 1 330 ? 15.315 -18.309 -1.382 1.00 80.56 330 PRO A CA 1
ATOM 2581 C C . PRO A 1 330 ? 15.428 -17.568 -2.714 1.00 80.56 330 PRO A C 1
ATOM 2583 O O . PRO A 1 330 ? 15.092 -18.120 -3.761 1.00 80.56 330 PRO A O 1
ATOM 2586 N N . GLN A 1 331 ? 15.967 -16.347 -2.699 1.00 72.56 331 GLN A N 1
ATOM 2587 C CA . GLN A 1 331 ? 16.112 -15.522 -3.903 1.00 72.56 331 GLN A CA 1
ATOM 2588 C C . GLN A 1 331 ? 16.927 -16.230 -5.003 1.00 72.56 331 GLN A C 1
ATOM 2590 O O . GLN A 1 331 ? 16.599 -16.151 -6.184 1.00 72.56 331 GLN A O 1
ATOM 2595 N N . THR A 1 332 ? 17.971 -16.969 -4.620 1.00 72.25 332 THR A N 1
ATOM 2596 C CA . THR A 1 332 ? 18.795 -17.759 -5.545 1.00 72.25 332 THR A CA 1
ATOM 2597 C C . THR A 1 332 ? 17.980 -18.825 -6.267 1.00 72.25 332 THR A C 1
ATOM 2599 O O . THR A 1 332 ? 18.071 -18.924 -7.488 1.00 72.25 332 THR A O 1
ATOM 2602 N N . LEU A 1 333 ? 17.161 -19.579 -5.530 1.00 77.75 333 LEU A N 1
ATOM 2603 C CA . LEU A 1 333 ? 16.285 -20.610 -6.079 1.00 77.75 333 LEU A CA 1
ATOM 2604 C C . LEU A 1 333 ? 15.181 -19.986 -6.935 1.00 77.75 333 LEU A C 1
ATOM 2606 O O . LEU A 1 333 ? 14.906 -20.471 -8.028 1.00 77.75 333 LEU A O 1
ATOM 2610 N N . PHE A 1 334 ? 14.589 -18.885 -6.459 1.00 82.69 334 PHE A N 1
ATOM 2611 C CA . PHE A 1 334 ? 13.548 -18.147 -7.169 1.00 82.69 334 PHE A CA 1
ATOM 2612 C C . PHE A 1 334 ? 14.011 -17.770 -8.574 1.00 82.69 334 PHE A C 1
ATOM 2614 O O . PHE A 1 334 ? 13.318 -18.055 -9.540 1.00 82.69 334 PHE A O 1
ATOM 2621 N N . TYR A 1 335 ? 15.216 -17.225 -8.717 1.00 76.69 335 TYR A N 1
ATOM 2622 C CA . TYR A 1 335 ? 15.723 -16.815 -10.025 1.00 76.69 335 TYR A CA 1
ATOM 2623 C C . TYR A 1 335 ? 16.372 -17.922 -10.864 1.00 76.69 335 TYR A C 1
ATOM 2625 O O . TYR A 1 335 ? 16.646 -17.680 -12.036 1.00 76.69 335 TYR A O 1
ATOM 2633 N N . HIS A 1 336 ? 16.627 -19.106 -10.301 1.00 80.38 336 HIS A N 1
ATOM 2634 C CA . HIS A 1 336 ? 17.082 -20.266 -11.079 1.00 80.38 336 HIS A CA 1
ATOM 2635 C C . HIS A 1 336 ? 15.936 -20.985 -11.793 1.00 80.38 336 HIS A C 1
ATOM 2637 O O . HIS A 1 336 ? 16.175 -21.714 -12.753 1.00 80.38 336 HIS A O 1
ATOM 2643 N N . PHE A 1 337 ? 14.698 -20.809 -11.332 1.00 81.44 337 PHE A N 1
ATOM 2644 C CA . PHE A 1 337 ? 13.548 -21.442 -11.958 1.00 81.44 337 PHE A CA 1
ATOM 2645 C C . PHE A 1 337 ? 13.160 -20.744 -13.273 1.00 81.44 337 PHE A C 1
ATOM 2647 O O . PHE A 1 337 ? 13.163 -19.515 -13.374 1.00 81.44 337 PHE A O 1
ATOM 2654 N N . HIS A 1 338 ? 12.785 -21.535 -14.281 1.00 81.06 338 HIS A N 1
ATOM 2655 C CA . HIS A 1 338 ? 12.321 -21.043 -15.578 1.00 81.06 338 HIS A CA 1
ATOM 2656 C C . HIS A 1 338 ? 10.866 -20.564 -15.506 1.00 81.06 338 HIS A C 1
ATOM 2658 O O . HIS A 1 338 ? 9.927 -21.256 -15.895 1.00 81.06 338 HIS A O 1
ATOM 2664 N N . TRP A 1 339 ? 10.674 -19.347 -15.013 1.00 80.56 339 TRP A N 1
ATOM 2665 C CA . TRP A 1 339 ? 9.370 -18.692 -15.021 1.00 80.56 339 TRP A CA 1
ATOM 2666 C C . TRP A 1 339 ? 8.992 -18.198 -16.420 1.00 80.56 339 TRP A C 1
ATOM 2668 O O . TRP A 1 339 ? 9.827 -17.670 -17.158 1.00 80.56 339 TRP A O 1
ATOM 2678 N N . LEU A 1 340 ? 7.700 -18.259 -16.751 1.00 78.25 340 LEU A N 1
ATOM 2679 C CA . LEU A 1 340 ? 7.163 -17.423 -17.825 1.00 78.25 340 LEU A CA 1
ATOM 2680 C C . LEU A 1 340 ? 7.304 -15.942 -17.424 1.00 78.25 340 LEU A C 1
ATOM 2682 O O . LEU A 1 340 ? 7.047 -15.625 -16.261 1.00 78.25 340 LEU A O 1
ATOM 2686 N N . PRO A 1 341 ? 7.642 -15.018 -18.342 1.00 70.38 341 PRO A N 1
ATOM 2687 C CA . PRO A 1 341 ? 7.949 -13.630 -17.984 1.00 70.38 341 PRO A CA 1
ATOM 2688 C C . PRO A 1 341 ? 6.864 -12.913 -17.166 1.00 70.38 341 PRO A C 1
ATOM 2690 O O . PRO A 1 341 ? 7.176 -12.233 -16.192 1.00 70.38 341 PRO A O 1
ATOM 2693 N N . HIS A 1 342 ? 5.586 -13.109 -17.507 1.00 70.38 342 HIS A N 1
ATOM 2694 C CA . HIS A 1 342 ? 4.468 -12.527 -16.754 1.00 70.38 342 HIS A CA 1
ATOM 2695 C C . HIS A 1 342 ? 4.306 -13.156 -15.365 1.00 70.38 342 HIS A C 1
ATOM 2697 O O . HIS A 1 342 ? 4.001 -12.457 -14.407 1.00 70.38 342 HIS A O 1
ATOM 2703 N N . VAL A 1 343 ? 4.570 -14.460 -15.238 1.00 82.38 343 VAL A N 1
ATOM 27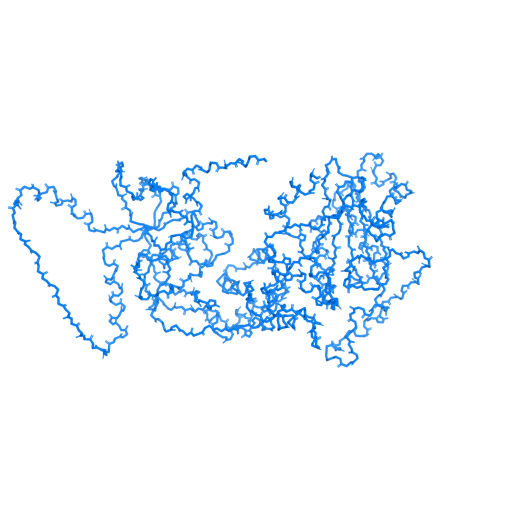04 C CA . VAL A 1 343 ? 4.534 -15.157 -13.946 1.00 82.38 343 VAL A CA 1
ATOM 2705 C C . VAL A 1 343 ? 5.690 -14.697 -13.060 1.00 82.38 343 VAL A C 1
ATOM 2707 O O . VAL A 1 343 ? 5.471 -14.436 -11.884 1.00 82.38 343 VAL A O 1
ATOM 2710 N N . LEU A 1 344 ? 6.896 -14.534 -13.620 1.00 81.38 344 LEU A N 1
ATOM 2711 C CA . LEU A 1 344 ? 8.047 -13.979 -12.903 1.00 81.38 344 LEU A CA 1
ATOM 2712 C C . LEU A 1 344 ? 7.722 -12.597 -12.343 1.00 81.38 344 LEU A C 1
ATOM 2714 O O . LEU A 1 344 ? 7.904 -12.375 -11.151 1.00 81.38 344 LEU A O 1
ATOM 2718 N N . ASN A 1 345 ? 7.218 -11.702 -13.197 1.00 70.06 345 ASN A N 1
ATOM 2719 C CA . ASN A 1 345 ? 6.880 -10.334 -12.820 1.00 70.06 345 ASN A CA 1
ATOM 2720 C C . ASN A 1 345 ? 5.851 -10.311 -11.682 1.00 70.06 345 ASN A C 1
ATOM 2722 O O . ASN A 1 345 ? 6.052 -9.658 -10.665 1.00 70.06 345 ASN A O 1
ATOM 2726 N N . THR A 1 346 ? 4.778 -11.091 -11.806 1.00 76.44 346 THR A N 1
ATOM 2727 C CA . THR A 1 346 ? 3.768 -11.194 -10.751 1.00 76.44 346 THR A CA 1
ATOM 2728 C C . THR A 1 346 ? 4.333 -11.776 -9.457 1.00 76.44 346 THR A C 1
ATOM 2730 O O . THR A 1 346 ? 4.054 -11.258 -8.377 1.00 76.44 346 THR A O 1
ATOM 2733 N N . CYS A 1 347 ? 5.144 -12.831 -9.532 1.00 82.44 347 CYS A N 1
ATOM 2734 C CA . CYS A 1 347 ? 5.795 -13.390 -8.353 1.00 82.44 347 CYS A CA 1
ATOM 2735 C C . CYS A 1 347 ? 6.755 -12.384 -7.697 1.00 82.44 347 CYS A C 1
ATOM 2737 O O . CYS A 1 347 ? 6.819 -12.338 -6.471 1.00 82.44 347 CYS A O 1
ATOM 2739 N N . GLU A 1 348 ? 7.480 -11.576 -8.476 1.00 74.19 348 GLU A N 1
ATOM 2740 C CA . GLU A 1 348 ? 8.310 -10.480 -7.965 1.00 74.19 348 GLU A CA 1
ATOM 2741 C C . GLU A 1 348 ? 7.458 -9.427 -7.247 1.00 74.19 348 GLU A C 1
ATOM 2743 O O . GLU A 1 348 ? 7.819 -9.054 -6.138 1.00 74.19 348 GLU A O 1
ATOM 2748 N N . ILE A 1 349 ? 6.306 -9.025 -7.801 1.00 71.75 349 ILE A N 1
ATOM 2749 C CA . ILE A 1 349 ? 5.363 -8.088 -7.156 1.00 71.75 349 ILE A CA 1
ATOM 2750 C C . ILE A 1 349 ? 4.866 -8.646 -5.817 1.00 71.75 349 ILE A C 1
ATOM 2752 O O . ILE A 1 349 ? 4.898 -7.957 -4.796 1.00 71.75 349 ILE A O 1
ATOM 2756 N N . ILE A 1 350 ? 4.430 -9.912 -5.804 1.00 75.88 350 ILE A N 1
ATOM 2757 C CA . ILE A 1 350 ? 3.978 -10.583 -4.579 1.00 75.88 350 ILE A CA 1
ATOM 2758 C C . ILE A 1 350 ? 5.120 -10.613 -3.560 1.00 75.88 350 ILE A C 1
ATOM 2760 O O . ILE A 1 350 ? 4.916 -10.272 -2.402 1.00 75.88 350 ILE A O 1
ATOM 2764 N N . ARG A 1 351 ? 6.337 -10.984 -3.964 1.00 77.06 351 ARG A N 1
ATOM 2765 C CA . ARG A 1 351 ? 7.483 -11.037 -3.049 1.00 77.06 351 ARG A CA 1
ATOM 2766 C C . ARG A 1 351 ? 7.881 -9.661 -2.530 1.00 77.06 351 ARG A C 1
ATOM 2768 O O . ARG A 1 351 ? 8.028 -9.525 -1.326 1.00 77.06 351 ARG A O 1
ATOM 2775 N N . ALA A 1 352 ? 8.012 -8.658 -3.394 1.00 65.19 352 ALA A N 1
ATOM 2776 C CA . ALA A 1 352 ? 8.434 -7.308 -3.026 1.00 65.19 352 ALA A CA 1
ATOM 2777 C C . ALA A 1 352 ? 7.527 -6.681 -1.958 1.00 65.19 352 ALA A C 1
ATOM 2779 O O . ALA A 1 352 ? 8.005 -5.988 -1.068 1.00 65.19 352 ALA A O 1
ATOM 2780 N N . ARG A 1 353 ? 6.226 -6.996 -1.979 1.00 61.16 353 ARG A N 1
ATOM 2781 C CA . ARG A 1 353 ? 5.283 -6.534 -0.955 1.00 61.16 353 ARG A CA 1
ATOM 2782 C C . ARG A 1 353 ? 5.478 -7.184 0.426 1.00 61.16 353 ARG A C 1
ATOM 2784 O O . ARG A 1 353 ? 5.142 -6.556 1.426 1.00 61.16 353 ARG A O 1
ATOM 2791 N N . PHE A 1 354 ? 5.941 -8.434 0.499 1.00 61.75 354 PHE A N 1
ATOM 2792 C CA . PHE A 1 354 ? 5.980 -9.223 1.746 1.00 61.75 354 PHE A CA 1
ATOM 2793 C C . PHE A 1 354 ? 7.380 -9.646 2.184 1.00 61.75 354 PHE A C 1
ATOM 2795 O O . PHE A 1 354 ? 7.510 -10.345 3.191 1.00 61.75 354 PHE A O 1
ATOM 2802 N N . ASP A 1 355 ? 8.420 -9.270 1.443 1.00 53.19 355 ASP A N 1
ATOM 2803 C CA . ASP A 1 355 ? 9.788 -9.522 1.867 1.00 53.19 355 ASP A CA 1
ATOM 2804 C C . ASP A 1 355 ? 10.100 -8.610 3.060 1.00 53.19 355 ASP A C 1
ATOM 2806 O O . ASP A 1 355 ? 10.209 -7.392 2.943 1.00 53.19 355 ASP A O 1
ATOM 2810 N N . PHE A 1 356 ? 10.191 -9.215 4.246 1.00 46.56 356 PHE A N 1
ATOM 2811 C CA . PHE A 1 356 ? 10.475 -8.515 5.501 1.00 46.56 356 PHE A CA 1
ATOM 2812 C C . PHE A 1 356 ? 11.932 -8.025 5.587 1.00 46.56 356 PHE A C 1
ATOM 2814 O O . PHE A 1 356 ? 12.260 -7.239 6.478 1.00 46.56 356 PHE A O 1
ATOM 2821 N N . ASP A 1 357 ? 12.786 -8.466 4.657 1.00 46.25 357 ASP A N 1
ATOM 2822 C CA . ASP A 1 357 ? 14.150 -7.990 4.451 1.00 46.25 357 ASP A CA 1
ATOM 2823 C C . ASP A 1 357 ? 14.222 -7.208 3.126 1.00 46.25 357 ASP A C 1
ATOM 2825 O O . ASP A 1 357 ? 14.779 -7.677 2.133 1.00 46.25 357 ASP A O 1
ATOM 2829 N N . GLU A 1 358 ? 13.658 -5.993 3.110 1.00 51.59 358 GLU A N 1
ATOM 2830 C CA . GLU A 1 358 ? 13.806 -5.016 2.019 1.00 51.59 358 GLU A CA 1
ATOM 2831 C C . GLU A 1 358 ? 15.287 -4.633 1.817 1.00 51.59 358 GLU A C 1
ATOM 2833 O O . GLU A 1 358 ? 15.761 -3.584 2.262 1.00 51.59 358 GLU A O 1
ATOM 2838 N N . LYS A 1 359 ? 16.052 -5.490 1.142 1.00 58.47 359 LYS A N 1
ATOM 2839 C CA . LYS A 1 359 ? 17.342 -5.127 0.561 1.00 58.47 359 LYS A CA 1
ATOM 2840 C C . LYS A 1 359 ? 17.085 -4.722 -0.877 1.00 58.47 359 LYS A C 1
ATOM 2842 O O . LYS A 1 359 ? 16.841 -5.573 -1.733 1.00 58.47 359 LYS A O 1
ATOM 2847 N N . TYR A 1 360 ? 17.148 -3.422 -1.145 1.00 64.75 360 TYR A N 1
ATOM 2848 C CA . TYR A 1 360 ? 17.135 -2.917 -2.514 1.00 64.75 360 TYR A CA 1
ATOM 2849 C C . TYR A 1 360 ? 18.228 -3.628 -3.311 1.00 64.75 360 TYR A C 1
ATOM 2851 O O . TYR A 1 360 ? 19.338 -3.861 -2.821 1.00 64.75 360 TYR A O 1
ATOM 2859 N N . LYS A 1 361 ? 17.926 -3.988 -4.559 1.00 73.88 361 LYS A N 1
ATOM 2860 C CA . LYS A 1 361 ? 18.904 -4.670 -5.402 1.00 73.88 361 LYS A CA 1
ATOM 2861 C C . LYS A 1 361 ? 19.985 -3.671 -5.817 1.00 73.88 361 LYS A C 1
ATOM 2863 O O . LYS A 1 361 ? 19.767 -2.852 -6.709 1.00 73.88 361 LYS A O 1
ATOM 2868 N N . VAL A 1 362 ? 21.143 -3.763 -5.164 1.00 79.25 362 VAL A N 1
ATOM 2869 C CA . VAL A 1 362 ? 22.354 -3.006 -5.498 1.00 79.25 362 VAL A CA 1
ATOM 2870 C C . VAL A 1 362 ? 23.301 -3.882 -6.303 1.00 79.25 362 VAL A C 1
ATOM 2872 O O . VAL A 1 362 ? 23.887 -4.836 -5.788 1.00 79.25 362 VAL A O 1
ATOM 2875 N N . THR A 1 363 ? 23.496 -3.528 -7.566 1.00 84.25 363 THR A N 1
ATOM 2876 C CA . THR A 1 363 ? 24.493 -4.152 -8.434 1.00 84.25 363 THR A CA 1
ATOM 2877 C C . THR A 1 363 ? 25.778 -3.334 -8.397 1.00 84.25 363 THR A C 1
ATOM 2879 O O . THR A 1 363 ? 25.767 -2.138 -8.675 1.00 84.25 363 THR A O 1
ATOM 2882 N N . ARG A 1 364 ? 26.909 -3.971 -8.073 1.00 85.56 364 ARG A N 1
ATOM 2883 C CA . ARG A 1 364 ? 28.235 -3.350 -8.218 1.00 85.56 364 ARG A CA 1
ATOM 2884 C C . ARG A 1 364 ? 28.678 -3.484 -9.670 1.00 85.56 364 ARG A C 1
ATOM 2886 O O . ARG A 1 364 ? 28.876 -4.607 -10.124 1.00 85.56 364 ARG A O 1
ATOM 2893 N N . LEU A 1 365 ? 28.885 -2.364 -10.360 1.00 86.44 365 LEU A N 1
ATOM 2894 C CA . LEU A 1 365 ? 29.257 -2.354 -11.780 1.00 86.44 365 LEU A CA 1
ATOM 2895 C C . LEU A 1 365 ? 30.599 -3.047 -12.041 1.00 86.44 365 LEU A C 1
ATOM 2897 O O . LEU A 1 365 ? 30.773 -3.676 -13.072 1.00 86.44 365 LEU A O 1
ATOM 2901 N N . SER A 1 366 ? 31.523 -3.027 -11.077 1.00 87.56 366 SER A N 1
ATOM 2902 C CA . SER A 1 366 ? 32.806 -3.737 -11.179 1.00 87.56 366 SER A CA 1
ATOM 2903 C C . SER A 1 366 ? 32.697 -5.265 -11.191 1.00 87.56 366 SER A C 1
ATOM 2905 O O . SER A 1 366 ? 33.680 -5.940 -11.484 1.00 87.56 366 SER A O 1
ATOM 2907 N N . LYS A 1 367 ? 31.532 -5.819 -10.831 1.00 88.69 367 LYS A N 1
ATOM 2908 C CA . LYS A 1 367 ? 31.251 -7.261 -10.878 1.00 88.69 367 LYS A CA 1
ATOM 2909 C C . LYS A 1 367 ? 30.442 -7.666 -12.109 1.00 88.69 367 LYS A C 1
ATOM 2911 O O . LYS A 1 367 ? 30.229 -8.858 -12.307 1.00 88.69 367 LYS A O 1
ATOM 2916 N N . GLU A 1 368 ? 29.972 -6.699 -12.890 1.00 88.81 368 GLU A N 1
ATOM 2917 C CA . GLU A 1 368 ? 29.229 -6.966 -14.114 1.00 88.81 368 GLU A CA 1
ATOM 2918 C C . GLU A 1 368 ? 30.188 -7.388 -15.239 1.00 88.81 368 GLU A C 1
ATOM 2920 O O . GLU A 1 368 ? 31.307 -6.871 -15.320 1.00 88.81 368 GLU A O 1
ATOM 2925 N N . PRO A 1 369 ? 29.771 -8.303 -16.131 1.00 88.88 369 PRO A N 1
ATOM 2926 C CA . PRO A 1 369 ? 30.500 -8.577 -17.366 1.00 88.88 369 PRO A CA 1
ATOM 2927 C C . PRO A 1 369 ? 30.702 -7.300 -18.193 1.00 88.88 369 PRO A C 1
ATOM 2929 O O . PRO A 1 369 ? 29.818 -6.448 -18.250 1.00 88.88 369 PRO A O 1
ATOM 2932 N N . ALA A 1 370 ? 31.842 -7.177 -18.878 1.00 85.94 370 ALA A N 1
ATOM 2933 C CA . ALA A 1 370 ? 32.189 -5.970 -19.639 1.00 85.94 370 ALA A CA 1
ATOM 2934 C C . ALA A 1 370 ? 31.186 -5.630 -20.759 1.00 85.94 370 ALA A C 1
ATOM 2936 O O . ALA A 1 370 ? 31.075 -4.481 -21.172 1.00 85.94 370 ALA A O 1
ATOM 2937 N N . ASP A 1 371 ? 30.449 -6.620 -21.254 1.00 85.69 371 ASP A N 1
ATOM 2938 C CA . ASP A 1 371 ? 29.439 -6.476 -22.295 1.00 85.69 371 ASP A CA 1
ATOM 2939 C C . ASP A 1 371 ? 28.001 -6.461 -21.754 1.00 85.69 371 ASP A C 1
ATOM 2941 O O . ASP A 1 371 ? 27.060 -6.466 -22.560 1.00 85.69 371 ASP A O 1
ATOM 2945 N N . SER A 1 372 ? 27.817 -6.414 -20.425 1.00 89.75 372 SER A N 1
ATOM 2946 C CA . SER A 1 372 ? 26.495 -6.419 -19.796 1.00 89.75 372 SER A CA 1
ATOM 2947 C C . SER A 1 372 ? 25.681 -5.183 -20.173 1.00 89.75 372 SER A C 1
ATOM 2949 O O . SER A 1 372 ? 26.201 -4.107 -20.477 1.00 89.75 372 SER A O 1
ATOM 2951 N N . PHE A 1 373 ? 24.359 -5.331 -20.130 1.00 91.12 373 PHE A N 1
ATOM 2952 C CA . PHE A 1 373 ? 23.432 -4.238 -20.406 1.00 91.12 373 PHE A CA 1
ATOM 2953 C C . PHE A 1 373 ? 23.673 -3.023 -19.498 1.00 91.12 373 PHE A C 1
ATOM 2955 O O . PHE A 1 373 ? 23.665 -1.893 -19.980 1.00 91.12 373 PHE A O 1
ATOM 2962 N N . LEU A 1 374 ? 23.946 -3.239 -18.206 1.00 91.50 374 LEU A N 1
ATOM 2963 C CA . LEU A 1 374 ? 24.205 -2.144 -17.266 1.00 91.50 374 LEU A CA 1
ATOM 2964 C C . LEU A 1 374 ? 25.521 -1.423 -17.574 1.00 91.50 374 LEU A C 1
ATOM 2966 O O . LEU A 1 374 ? 25.568 -0.195 -17.474 1.00 91.50 374 LEU A O 1
ATOM 2970 N N . VAL A 1 375 ? 26.561 -2.152 -17.991 1.00 89.88 375 VAL A N 1
ATOM 2971 C CA . VAL A 1 375 ? 27.838 -1.551 -18.410 1.00 89.88 375 VAL A CA 1
ATOM 2972 C C . VAL A 1 375 ? 27.646 -0.713 -19.674 1.00 89.88 375 VAL A C 1
ATOM 2974 O O . VAL A 1 375 ? 27.998 0.462 -19.677 1.00 89.88 375 VAL A O 1
ATOM 2977 N N . ARG A 1 376 ? 26.951 -1.233 -20.694 1.00 91.56 376 ARG A N 1
ATOM 2978 C CA . ARG A 1 376 ? 26.657 -0.478 -21.929 1.00 91.56 376 ARG A CA 1
ATOM 2979 C C . ARG A 1 376 ? 25.850 0.795 -21.674 1.00 91.56 376 ARG A C 1
ATOM 2981 O O . ARG A 1 376 ? 26.141 1.837 -22.256 1.00 91.56 376 ARG A O 1
ATOM 2988 N N . VAL A 1 377 ? 24.837 0.734 -20.806 1.00 91.81 377 VAL A N 1
ATOM 2989 C CA . VAL A 1 377 ? 24.072 1.929 -20.406 1.00 91.81 377 VAL A CA 1
ATOM 2990 C C . VAL A 1 377 ? 24.985 2.938 -19.704 1.00 91.81 377 VAL A C 1
ATOM 2992 O O . VAL A 1 377 ? 24.917 4.133 -19.988 1.00 91.81 377 VAL A O 1
ATOM 2995 N N . THR A 1 378 ? 25.863 2.461 -18.820 1.00 89.75 378 THR A N 1
ATOM 2996 C CA . THR A 1 378 ? 26.845 3.300 -18.117 1.00 89.75 378 THR A CA 1
ATOM 2997 C C . THR A 1 378 ? 27.789 3.994 -19.102 1.00 89.75 378 THR A C 1
ATOM 2999 O O . THR A 1 378 ? 28.043 5.194 -18.969 1.00 89.75 378 THR A O 1
ATOM 3002 N N . ASP A 1 379 ? 28.243 3.287 -20.135 1.00 89.25 379 ASP A N 1
ATOM 3003 C CA . ASP A 1 379 ? 29.089 3.843 -21.193 1.00 89.25 379 ASP A CA 1
ATOM 3004 C C . ASP A 1 379 ? 28.361 4.906 -22.018 1.00 89.25 379 ASP A C 1
ATOM 3006 O O . ASP A 1 379 ? 28.952 5.937 -22.340 1.00 89.25 379 ASP A O 1
ATOM 3010 N N . ILE A 1 380 ? 27.066 4.724 -22.301 1.00 89.19 380 ILE A N 1
ATOM 3011 C CA . ILE A 1 380 ? 26.249 5.746 -22.975 1.00 89.19 380 ILE A CA 1
ATOM 3012 C C . ILE A 1 380 ? 26.151 7.009 -22.112 1.00 89.19 380 ILE A C 1
ATOM 3014 O O . ILE A 1 380 ? 26.348 8.114 -22.619 1.00 89.19 380 ILE A O 1
ATOM 3018 N N . ILE A 1 381 ? 25.896 6.866 -20.807 1.00 87.00 381 ILE A N 1
ATOM 3019 C CA . ILE A 1 381 ? 25.821 7.999 -19.870 1.00 87.00 381 ILE A CA 1
ATOM 3020 C C . ILE A 1 381 ? 27.159 8.748 -19.827 1.00 87.00 381 ILE A C 1
ATOM 3022 O O . ILE A 1 381 ? 27.199 9.974 -19.974 1.00 87.00 381 ILE A O 1
ATOM 3026 N N . ASN A 1 382 ? 28.263 8.021 -19.659 1.00 84.25 382 ASN A N 1
ATOM 3027 C CA . ASN A 1 382 ? 29.600 8.605 -19.579 1.00 84.25 382 ASN A CA 1
ATOM 3028 C C . ASN A 1 382 ? 30.021 9.250 -20.907 1.00 84.25 382 ASN A C 1
ATOM 3030 O O . ASN A 1 382 ? 30.495 10.389 -20.918 1.00 84.25 382 ASN A O 1
ATOM 3034 N N . GLY A 1 383 ? 29.793 8.564 -22.028 1.00 83.12 383 GLY A N 1
ATOM 3035 C CA . GLY A 1 383 ? 30.101 9.048 -23.372 1.00 83.12 383 GLY A CA 1
ATOM 3036 C C . GLY A 1 383 ? 29.301 10.294 -23.742 1.00 83.12 383 GLY A C 1
ATOM 3037 O O . GLY A 1 383 ? 29.862 11.258 -24.267 1.00 83.12 383 GLY A O 1
ATOM 3038 N N . PHE A 1 384 ? 28.011 10.340 -23.399 1.00 81.88 384 PHE A N 1
ATOM 3039 C CA . PHE A 1 384 ? 27.187 11.528 -23.612 1.00 81.88 384 PHE A CA 1
ATOM 3040 C C . PHE A 1 384 ? 27.728 12.732 -22.829 1.00 81.88 384 PHE A C 1
ATOM 3042 O O . PHE A 1 384 ? 27.868 13.824 -23.382 1.00 81.88 384 PHE A O 1
ATOM 3049 N N . ARG A 1 385 ? 28.110 12.540 -21.561 1.00 73.56 385 ARG A N 1
ATOM 3050 C CA . ARG A 1 385 ? 28.681 13.614 -20.732 1.00 73.56 385 ARG A CA 1
ATOM 3051 C C . ARG A 1 385 ? 30.015 14.131 -21.262 1.00 73.56 385 ARG A C 1
ATOM 3053 O O . ARG A 1 385 ? 30.247 15.335 -21.195 1.00 73.56 385 ARG A O 1
ATOM 3060 N N . ALA A 1 386 ? 30.869 13.241 -21.757 1.00 74.00 386 ALA A N 1
ATOM 3061 C CA . ALA A 1 386 ? 32.186 13.605 -22.267 1.00 74.00 386 ALA A CA 1
ATOM 3062 C C . ALA A 1 386 ? 32.116 14.319 -23.625 1.00 74.00 386 ALA A C 1
ATOM 3064 O O . ALA A 1 386 ? 32.841 15.284 -23.845 1.00 74.00 386 ALA A O 1
ATOM 3065 N N . LEU A 1 387 ? 31.248 13.850 -24.526 1.00 74.31 387 LEU A N 1
ATOM 3066 C CA . LEU A 1 387 ? 31.279 14.241 -25.939 1.00 74.31 387 LEU A CA 1
ATOM 3067 C C . LEU A 1 387 ? 30.134 15.181 -26.356 1.00 74.31 387 LEU A C 1
ATOM 3069 O O . LEU A 1 387 ? 30.282 15.911 -27.330 1.00 74.31 387 LEU A O 1
ATOM 3073 N N . HIS A 1 388 ? 28.998 15.170 -25.650 1.00 70.81 388 HIS A N 1
ATOM 3074 C CA . HIS A 1 388 ? 27.748 15.790 -26.121 1.00 70.81 388 HIS A CA 1
ATOM 3075 C C . HIS A 1 388 ? 27.131 16.793 -25.131 1.00 70.81 388 HIS A C 1
ATOM 3077 O O . HIS A 1 388 ? 26.154 17.463 -25.466 1.00 70.81 388 HIS A O 1
ATOM 3083 N N . ALA A 1 389 ? 27.675 16.935 -23.917 1.00 69.94 389 ALA A N 1
ATOM 3084 C CA . ALA A 1 389 ? 27.161 17.884 -22.932 1.00 69.94 389 ALA A CA 1
ATOM 3085 C C . ALA A 1 389 ? 27.541 19.332 -23.288 1.00 69.94 389 ALA A C 1
ATOM 3087 O O . ALA A 1 389 ? 28.656 19.782 -23.023 1.00 69.94 389 ALA A O 1
ATOM 3088 N N . HIS A 1 390 ? 26.594 20.089 -23.846 1.00 71.06 390 HIS A N 1
ATOM 3089 C CA . HIS A 1 390 ? 26.826 21.482 -24.227 1.00 71.06 390 HIS A CA 1
ATOM 3090 C C . HIS A 1 390 ? 26.949 22.412 -23.001 1.00 71.06 390 HIS A C 1
ATOM 3092 O O . HIS A 1 390 ? 26.225 22.278 -22.010 1.00 71.06 390 HIS A O 1
ATOM 3098 N N . CYS A 1 391 ? 27.834 23.414 -23.069 1.00 67.56 391 CYS A N 1
ATOM 3099 C CA . CYS A 1 391 ? 28.097 24.343 -21.959 1.00 67.56 391 CYS A CA 1
ATOM 3100 C C . CYS A 1 391 ? 26.875 25.204 -21.572 1.00 67.56 391 CYS A C 1
ATOM 3102 O O . CYS A 1 391 ? 26.731 25.599 -20.412 1.00 67.56 391 CYS A O 1
ATOM 3104 N N . SER A 1 392 ? 25.957 25.451 -22.512 1.00 67.00 392 SER A N 1
ATOM 3105 C CA . SER A 1 392 ? 24.718 26.206 -22.261 1.00 67.00 392 SER A CA 1
ATOM 3106 C C . SER A 1 392 ? 23.737 25.469 -21.345 1.00 67.00 392 SER A C 1
ATOM 3108 O O . SER A 1 392 ? 23.029 26.117 -20.577 1.00 67.00 392 SER A O 1
ATOM 3110 N N . TRP A 1 393 ? 23.736 24.131 -21.330 1.00 70.81 393 TRP A N 1
ATOM 3111 C CA . TRP A 1 393 ? 22.914 23.343 -20.396 1.00 70.81 393 TRP A CA 1
ATOM 3112 C C . TRP A 1 393 ? 23.359 23.514 -18.951 1.00 70.81 393 TRP A C 1
ATOM 3114 O O . TRP A 1 393 ? 22.592 23.321 -18.013 1.00 70.81 393 TRP A O 1
ATOM 3124 N N . ARG A 1 394 ? 24.597 23.969 -18.771 1.00 67.69 394 ARG A N 1
ATOM 3125 C CA . ARG A 1 394 ? 25.144 24.320 -17.473 1.00 67.69 394 ARG A CA 1
ATOM 3126 C C . ARG A 1 394 ? 24.966 25.800 -17.122 1.00 67.69 394 ARG A C 1
ATOM 3128 O O . ARG A 1 394 ? 25.542 26.258 -16.140 1.00 67.69 394 ARG A O 1
ATOM 3135 N N . LYS A 1 395 ? 24.207 26.567 -17.919 1.00 71.94 395 LYS A N 1
ATOM 3136 C CA . LYS A 1 395 ? 24.157 28.044 -17.873 1.00 71.94 395 LYS A CA 1
ATOM 3137 C C . LYS A 1 395 ? 25.566 28.658 -17.817 1.00 71.94 395 LYS A C 1
ATOM 3139 O O . LYS A 1 395 ? 25.819 29.551 -17.017 1.00 71.94 395 LYS A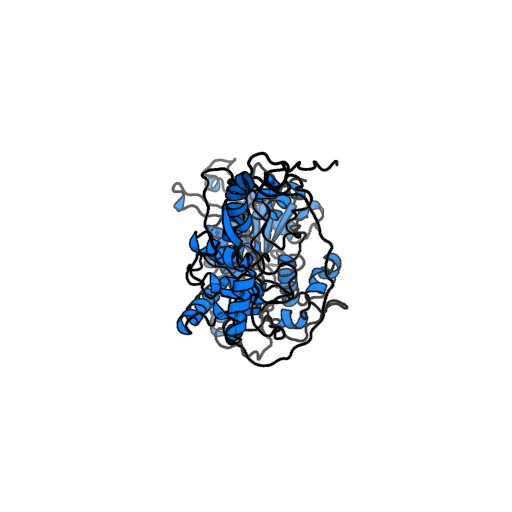 O 1
ATOM 3144 N N . HIS A 1 396 ? 26.496 28.115 -18.609 1.00 68.81 396 HIS A N 1
ATOM 3145 C CA . HIS A 1 396 ? 27.915 28.497 -18.635 1.00 68.81 396 HIS A CA 1
ATOM 3146 C C . HIS A 1 396 ? 28.699 28.274 -17.326 1.00 68.81 396 HIS A C 1
ATOM 3148 O O . HIS A 1 396 ? 29.852 28.684 -17.237 1.00 68.81 396 HIS A O 1
ATOM 3154 N N . ASN A 1 397 ? 28.134 27.574 -16.334 1.00 70.50 397 ASN A N 1
ATOM 3155 C CA . ASN A 1 397 ? 28.852 27.157 -15.130 1.00 70.50 397 ASN A CA 1
ATOM 3156 C C . ASN A 1 397 ? 29.361 25.707 -15.279 1.00 70.50 397 ASN A C 1
ATOM 3158 O O . ASN A 1 397 ? 28.575 24.775 -15.119 1.00 70.50 397 ASN A O 1
ATOM 3162 N N . PRO A 1 398 ? 30.660 25.461 -15.515 1.00 66.69 398 PRO A N 1
ATOM 3163 C CA . PRO A 1 398 ? 31.183 24.108 -15.735 1.00 66.69 398 PRO A CA 1
ATOM 3164 C C . PRO A 1 398 ? 30.939 23.143 -14.559 1.00 66.69 398 PRO A C 1
ATOM 3166 O O . PRO A 1 398 ? 30.824 21.934 -14.782 1.00 66.69 398 PRO A O 1
ATOM 3169 N N . HIS A 1 399 ? 30.769 23.660 -13.338 1.00 70.19 399 HIS A N 1
ATOM 3170 C CA . HIS A 1 399 ? 30.520 22.880 -12.122 1.00 70.19 399 HIS A CA 1
ATOM 3171 C C . HIS A 1 399 ? 29.049 22.500 -11.917 1.00 70.19 399 HIS A C 1
ATOM 3173 O O . HIS A 1 399 ? 28.740 21.688 -11.050 1.00 70.19 399 HIS A O 1
ATOM 3179 N N . ARG A 1 400 ? 28.120 23.046 -12.711 1.00 71.06 400 ARG A N 1
ATOM 3180 C CA . ARG A 1 400 ? 26.694 22.734 -12.577 1.00 71.06 400 ARG A CA 1
ATOM 3181 C C . ARG A 1 400 ? 26.401 21.295 -12.999 1.00 71.06 400 ARG A C 1
ATOM 3183 O O . ARG A 1 400 ? 26.787 20.880 -14.097 1.00 71.06 400 ARG A O 1
ATOM 3190 N N . THR A 1 401 ? 25.676 20.558 -12.162 1.00 73.69 401 THR A N 1
ATOM 3191 C CA . THR A 1 401 ? 25.262 19.181 -12.444 1.00 73.69 401 THR A CA 1
ATOM 3192 C C . THR A 1 401 ? 24.343 19.100 -13.660 1.00 73.69 401 THR A C 1
ATOM 3194 O O . THR A 1 401 ? 23.329 19.791 -13.735 1.00 73.69 401 THR A O 1
ATOM 3197 N N . VAL A 1 402 ? 24.688 18.203 -14.585 1.00 81.38 402 VAL A N 1
ATOM 3198 C CA . VAL A 1 402 ? 23.798 17.744 -15.656 1.00 81.38 402 VAL A CA 1
ATOM 3199 C C . VAL A 1 402 ? 23.265 16.382 -15.234 1.00 81.38 402 VAL A C 1
ATOM 3201 O O . VAL A 1 402 ? 24.021 15.412 -15.164 1.00 81.38 402 VAL A O 1
ATOM 3204 N N . VAL A 1 403 ? 21.983 16.340 -14.901 1.00 87.75 403 VAL A N 1
ATOM 3205 C CA . VAL A 1 403 ? 21.237 15.106 -14.674 1.00 87.75 403 VAL A CA 1
ATOM 3206 C C . VAL A 1 403 ? 20.879 14.538 -16.041 1.00 87.75 403 VAL A C 1
ATOM 3208 O O . VAL A 1 403 ? 20.381 15.251 -16.912 1.00 87.75 403 VAL A O 1
ATOM 3211 N N . THR A 1 404 ? 21.185 13.263 -16.234 1.00 89.81 404 THR A N 1
ATOM 3212 C CA . THR A 1 404 ? 20.976 12.521 -17.473 1.00 89.81 404 THR A CA 1
ATOM 3213 C C . THR A 1 404 ? 20.053 11.350 -17.178 1.00 89.81 404 THR A C 1
ATOM 3215 O O . THR A 1 404 ? 20.303 10.567 -16.262 1.00 89.81 404 THR A O 1
ATOM 3218 N N . SER A 1 405 ? 18.995 11.222 -17.969 1.00 93.69 405 SER A N 1
ATOM 3219 C CA . SER A 1 405 ? 18.085 10.087 -17.924 1.00 93.69 405 SER A CA 1
ATOM 3220 C C . SER A 1 405 ? 18.142 9.325 -19.236 1.00 93.69 405 SER A C 1
ATOM 3222 O O . SER A 1 405 ? 18.190 9.942 -20.299 1.00 93.69 405 SER A O 1
ATOM 3224 N N . ILE A 1 406 ? 18.106 7.996 -19.168 1.00 94.56 406 ILE A N 1
ATOM 3225 C CA . ILE A 1 406 ? 17.961 7.139 -20.349 1.00 94.56 406 ILE A CA 1
ATOM 3226 C C . ILE A 1 406 ? 16.667 6.361 -20.209 1.00 94.56 406 ILE A C 1
ATOM 3228 O O . ILE A 1 406 ? 16.473 5.660 -19.221 1.00 94.56 406 ILE A O 1
ATOM 3232 N N . LEU A 1 407 ? 15.790 6.477 -21.197 1.00 95.00 407 LEU A N 1
ATOM 3233 C CA . LEU A 1 407 ? 14.619 5.620 -21.317 1.00 95.00 407 LEU A CA 1
ATOM 3234 C C . LEU A 1 407 ? 14.874 4.590 -22.391 1.00 95.00 407 LEU A C 1
ATOM 3236 O O . LEU A 1 407 ? 15.219 4.948 -23.516 1.00 95.00 407 LEU A O 1
ATOM 3240 N N . THR A 1 408 ? 14.661 3.327 -22.062 1.00 94.94 408 THR A N 1
ATOM 3241 C CA . THR A 1 408 ? 14.630 2.263 -23.054 1.00 94.94 408 THR A CA 1
ATOM 3242 C C . THR A 1 408 ? 13.194 1.942 -23.434 1.00 94.94 408 THR A C 1
ATOM 3244 O O . THR A 1 408 ? 12.260 2.023 -22.628 1.00 94.94 408 THR A O 1
ATOM 3247 N N . TYR A 1 409 ? 13.015 1.560 -24.688 1.00 92.88 409 TYR A N 1
ATOM 3248 C CA . TYR A 1 409 ? 11.713 1.242 -25.253 1.00 92.88 409 TYR A CA 1
A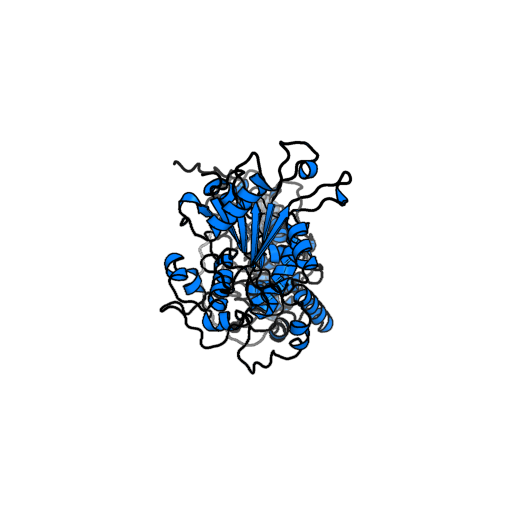TOM 3249 C C . TYR A 1 409 ? 11.855 0.200 -26.359 1.00 92.88 409 TYR A C 1
ATOM 3251 O O . TYR A 1 409 ? 12.959 -0.082 -26.835 1.00 92.88 409 TYR A O 1
ATOM 3259 N N . VAL A 1 410 ? 10.741 -0.408 -26.751 1.00 90.25 410 VAL A N 1
ATOM 3260 C CA . VAL A 1 410 ? 10.695 -1.409 -27.824 1.00 90.25 410 VAL A CA 1
ATOM 3261 C C . VAL A 1 410 ? 9.848 -0.919 -28.987 1.00 90.25 410 VAL A C 1
ATOM 3263 O O . VAL A 1 410 ? 8.946 -0.104 -28.816 1.00 90.25 410 VAL A O 1
ATOM 3266 N N . ASP A 1 411 ? 10.118 -1.453 -30.176 1.00 87.00 411 ASP A N 1
ATOM 3267 C CA . ASP A 1 411 ? 9.189 -1.316 -31.292 1.00 87.00 411 ASP A CA 1
ATOM 3268 C C . ASP A 1 411 ? 7.954 -2.175 -31.023 1.00 87.00 411 ASP A C 1
ATOM 3270 O O . ASP A 1 411 ? 8.032 -3.404 -30.945 1.00 87.00 411 ASP A O 1
ATOM 3274 N N . VAL A 1 412 ? 6.821 -1.509 -30.853 1.00 82.75 412 VAL A N 1
ATOM 3275 C CA . VAL A 1 412 ? 5.565 -2.131 -30.457 1.00 82.75 412 VAL A CA 1
ATOM 3276 C C . VAL A 1 412 ? 5.000 -3.068 -31.517 1.00 82.75 412 VAL A C 1
ATOM 3278 O O . VAL A 1 412 ? 4.443 -4.101 -31.157 1.00 82.75 412 VAL A O 1
ATOM 3281 N N . ARG A 1 413 ? 5.237 -2.786 -32.805 1.00 76.69 413 ARG A N 1
ATOM 3282 C CA . ARG A 1 413 ? 4.779 -3.632 -33.920 1.00 76.69 413 ARG A CA 1
ATOM 3283 C C . ARG A 1 413 ? 5.550 -4.947 -33.995 1.00 76.69 413 ARG A C 1
ATOM 3285 O O . ARG A 1 413 ? 5.002 -5.976 -34.375 1.00 76.69 413 ARG A O 1
ATOM 3292 N N . GLY A 1 414 ? 6.827 -4.915 -33.616 1.00 76.25 414 GLY A N 1
ATOM 3293 C CA . GLY A 1 414 ? 7.682 -6.101 -33.531 1.00 76.25 414 GLY A CA 1
ATOM 3294 C C . GLY A 1 414 ? 7.635 -6.806 -32.172 1.00 76.25 414 GLY A C 1
ATOM 3295 O O . GLY A 1 414 ? 8.203 -7.890 -32.019 1.00 76.25 414 GLY A O 1
ATOM 3296 N N . CYS A 1 415 ? 7.001 -6.204 -31.161 1.00 80.56 415 CYS A N 1
ATOM 3297 C CA . CYS A 1 415 ? 7.043 -6.704 -29.794 1.00 80.56 415 CYS A CA 1
ATOM 3298 C C . CYS A 1 415 ? 5.989 -7.787 -29.545 1.00 80.56 415 CYS A C 1
ATOM 3300 O O . CYS A 1 415 ? 4.837 -7.502 -29.230 1.00 80.56 415 CYS A O 1
ATOM 3302 N N . GLN A 1 416 ? 6.420 -9.047 -29.551 1.00 76.62 416 GLN A N 1
ATOM 3303 C CA . GLN A 1 416 ? 5.538 -10.184 -29.263 1.00 76.62 416 GLN A CA 1
ATOM 3304 C C . GLN A 1 416 ? 5.385 -10.499 -27.765 1.00 76.62 416 GLN A C 1
ATOM 3306 O O . GLN A 1 416 ? 4.553 -11.322 -27.401 1.00 76.62 416 GLN A O 1
ATOM 3311 N N . CYS A 1 417 ? 6.118 -9.816 -26.875 1.00 72.19 417 CYS A N 1
ATOM 3312 C CA . CYS A 1 417 ? 6.113 -10.056 -25.418 1.00 72.19 417 CYS A CA 1
ATOM 3313 C C . CYS A 1 417 ? 4.798 -9.677 -24.696 1.00 72.19 417 CYS A C 1
ATOM 3315 O O . CYS A 1 417 ? 4.776 -9.550 -23.476 1.00 72.19 417 CYS A O 1
ATOM 3317 N N . GLY A 1 418 ? 3.715 -9.452 -25.440 1.00 59.78 418 GLY A N 1
ATOM 3318 C CA . GLY A 1 418 ? 2.373 -9.222 -24.908 1.00 59.78 418 GLY A CA 1
ATOM 3319 C C . GLY A 1 418 ? 1.243 -9.535 -25.876 1.00 59.78 418 GLY A C 1
ATOM 3320 O O . GLY A 1 418 ? 0.104 -9.195 -25.559 1.00 59.78 418 GLY A O 1
ATOM 3321 N N . LEU A 1 419 ? 1.533 -10.149 -27.031 1.00 59.06 419 LEU A N 1
ATOM 3322 C CA . LEU A 1 419 ? 0.486 -10.594 -27.943 1.00 59.06 419 LEU A CA 1
ATOM 3323 C C . LEU A 1 419 ? -0.193 -11.819 -27.330 1.00 59.06 419 LEU A C 1
ATOM 3325 O O . LEU A 1 419 ? 0.444 -12.833 -27.042 1.00 59.06 419 LEU A O 1
ATOM 3329 N N . LEU A 1 420 ? -1.499 -11.701 -27.102 1.00 49.94 420 LEU A N 1
ATOM 3330 C CA . LEU A 1 420 ? -2.337 -12.836 -26.741 1.00 49.94 420 LEU A CA 1
ATOM 3331 C C . LEU A 1 420 ? -2.288 -13.871 -27.881 1.00 49.94 420 LEU A C 1
ATOM 3333 O O . LEU A 1 420 ? -2.177 -13.484 -29.047 1.00 49.94 420 LEU A O 1
ATOM 3337 N N . PRO A 1 421 ? -2.419 -15.177 -27.586 1.00 45.47 421 PRO A N 1
ATOM 3338 C CA . PRO A 1 421 ? -2.620 -16.173 -28.629 1.00 45.47 421 PRO A CA 1
ATOM 3339 C C . PRO A 1 421 ? -3.807 -15.769 -29.522 1.00 45.47 421 PRO A C 1
ATOM 3341 O O . PRO A 1 421 ? -4.796 -15.232 -28.998 1.00 45.47 421 PRO A O 1
ATOM 3344 N N . PRO A 1 422 ? -3.744 -16.023 -30.841 1.00 41.25 422 PRO A N 1
ATOM 3345 C CA . PRO A 1 422 ? -4.858 -15.735 -31.738 1.00 41.25 422 PRO A CA 1
ATOM 3346 C C . PRO A 1 422 ? -6.143 -16.403 -31.213 1.00 41.25 422 PRO A C 1
ATOM 3348 O O . PRO A 1 422 ? -6.161 -17.609 -30.982 1.00 41.25 422 PRO A O 1
ATOM 3351 N N . GLY A 1 423 ? -7.198 -15.605 -30.977 1.00 42.47 423 GLY A N 1
ATOM 3352 C CA . GLY A 1 423 ? -8.513 -16.077 -30.500 1.00 42.47 423 GLY A CA 1
ATOM 3353 C C . GLY A 1 423 ? -8.930 -15.683 -29.070 1.00 42.47 423 GLY A C 1
ATOM 3354 O O . GLY A 1 423 ? -9.955 -16.158 -28.590 1.00 42.47 423 GLY A O 1
ATOM 3355 N N . SER A 1 424 ? -8.182 -14.831 -28.360 1.00 43.16 424 SER A N 1
ATOM 3356 C CA . SER A 1 424 ? -8.581 -14.371 -27.015 1.00 43.16 424 SER A CA 1
ATOM 3357 C C . SER A 1 424 ? -9.788 -13.406 -27.063 1.00 43.16 424 SER A C 1
ATOM 3359 O O . SER A 1 424 ? -9.736 -12.438 -27.812 1.00 43.16 424 SER A O 1
ATOM 3361 N N . PRO A 1 425 ? -10.834 -13.570 -26.227 1.00 42.31 425 PRO A N 1
ATOM 3362 C CA . PRO A 1 425 ? -12.032 -12.711 -26.236 1.00 42.31 425 PRO A CA 1
ATOM 3363 C C . PRO A 1 425 ? -11.791 -11.275 -25.728 1.00 42.31 425 PRO A C 1
ATOM 3365 O O . PRO A 1 425 ? -12.632 -10.410 -25.916 1.00 42.31 425 PRO A O 1
ATOM 3368 N N . LEU A 1 426 ? -10.617 -10.997 -25.145 1.00 42.69 426 LEU A N 1
ATOM 3369 C CA . LEU A 1 426 ? -10.134 -9.641 -24.823 1.00 42.69 426 LEU A CA 1
ATOM 3370 C C . LEU A 1 426 ? -9.580 -8.878 -26.045 1.00 42.69 426 LEU A C 1
ATOM 3372 O O . LEU A 1 426 ? -9.060 -7.779 -25.902 1.00 42.69 426 LEU A O 1
ATOM 3376 N N . ARG A 1 427 ? -9.666 -9.458 -27.247 1.00 46.22 427 ARG A N 1
ATOM 3377 C CA . ARG A 1 427 ? -9.252 -8.857 -28.526 1.00 46.22 427 ARG A CA 1
ATOM 3378 C C . ARG A 1 427 ? -10.340 -7.945 -29.122 1.00 46.22 427 ARG A C 1
ATOM 3380 O O . ARG A 1 427 ? -10.403 -7.773 -30.332 1.00 46.22 427 ARG A O 1
ATOM 3387 N N . GLY A 1 428 ? -11.241 -7.429 -28.287 1.00 41.06 428 GLY A N 1
ATOM 3388 C CA . GLY A 1 428 ? -12.290 -6.499 -28.690 1.00 41.06 428 GLY A CA 1
ATOM 3389 C C . GLY A 1 428 ? -11.870 -5.070 -28.375 1.00 41.06 428 GLY A C 1
ATOM 3390 O O . GLY A 1 428 ? -11.854 -4.704 -27.206 1.00 41.06 428 GLY A O 1
ATOM 3391 N N . GLY A 1 429 ? -11.529 -4.286 -29.400 1.00 43.91 429 GLY A N 1
ATOM 3392 C CA . GLY A 1 429 ? -11.442 -2.824 -29.292 1.00 43.91 429 GLY A CA 1
ATOM 3393 C C . GLY A 1 429 ? -10.304 -2.168 -30.071 1.00 43.91 429 GLY A C 1
ATOM 3394 O O . GLY A 1 429 ? -10.573 -1.329 -30.918 1.00 43.91 429 GLY A O 1
ATOM 3395 N N . ASP A 1 430 ? -9.052 -2.573 -29.830 1.00 47.22 430 ASP A N 1
ATOM 3396 C CA . ASP A 1 430 ? -7.903 -1.681 -30.102 1.00 47.22 430 ASP A CA 1
ATOM 3397 C C . ASP A 1 430 ? -6.905 -2.184 -31.168 1.00 47.22 430 ASP A C 1
ATOM 3399 O O . ASP A 1 430 ? -5.796 -1.659 -31.266 1.00 47.22 430 ASP A O 1
ATOM 3403 N N . GLU A 1 431 ? -7.225 -3.221 -31.954 1.00 47.78 431 GLU A N 1
ATOM 3404 C CA . GLU A 1 431 ? -6.314 -3.663 -33.036 1.00 47.78 431 GLU A CA 1
ATOM 3405 C C . GLU A 1 431 ? -6.248 -2.661 -34.204 1.00 47.78 431 GLU A C 1
ATOM 3407 O O . GLU A 1 431 ? -5.252 -2.639 -34.929 1.00 47.78 431 GLU A O 1
ATOM 3412 N N . ASP A 1 432 ? -7.248 -1.783 -34.346 1.00 47.84 432 ASP A N 1
ATOM 3413 C CA . ASP A 1 432 ? -7.215 -0.690 -35.328 1.00 47.84 432 ASP A CA 1
ATOM 3414 C C . ASP A 1 432 ? -6.236 0.437 -34.934 1.00 47.84 432 ASP A C 1
ATOM 3416 O O . ASP A 1 432 ? -5.746 1.152 -35.810 1.00 47.84 432 ASP A O 1
ATOM 3420 N N . ASP A 1 433 ? -5.865 0.554 -33.651 1.00 53.16 433 ASP A N 1
ATOM 3421 C CA . ASP A 1 433 ? -5.005 1.636 -33.142 1.00 53.16 433 ASP A CA 1
ATOM 3422 C C . ASP A 1 433 ? -3.499 1.303 -33.252 1.00 53.16 433 ASP A C 1
ATOM 3424 O O . ASP A 1 433 ? -2.662 2.180 -33.471 1.00 53.16 433 ASP A O 1
ATOM 3428 N N . ASP A 1 434 ? -3.116 0.019 -33.222 1.00 51.78 434 ASP A N 1
ATOM 3429 C CA . ASP A 1 434 ? -1.709 -0.405 -33.390 1.00 51.78 434 ASP A CA 1
ATOM 3430 C C . ASP A 1 434 ? -1.171 -0.117 -34.815 1.00 51.78 434 ASP A C 1
ATOM 3432 O O . ASP A 1 434 ? 0.037 0.079 -35.028 1.00 51.78 434 ASP A O 1
ATOM 3436 N N . ASN A 1 435 ? -2.071 -0.017 -35.802 1.00 51.97 435 ASN A N 1
ATOM 3437 C CA . ASN A 1 435 ? -1.748 0.400 -37.169 1.00 51.97 435 ASN A CA 1
ATOM 3438 C C . ASN A 1 435 ? -1.588 1.925 -37.322 1.00 51.97 435 ASN A C 1
ATOM 3440 O O . ASN A 1 435 ? -1.009 2.361 -38.321 1.00 51.97 435 ASN A O 1
ATOM 3444 N N . ALA A 1 436 ? -2.013 2.730 -36.341 1.00 59.66 436 ALA A N 1
ATOM 3445 C CA . ALA A 1 436 ? -1.935 4.192 -36.391 1.00 59.66 436 ALA A CA 1
ATOM 3446 C C . ALA A 1 436 ? -0.536 4.751 -36.064 1.00 59.66 436 ALA A C 1
ATOM 3448 O O . ALA A 1 436 ? -0.219 5.884 -36.431 1.00 59.66 436 ALA A O 1
ATOM 3449 N N . PHE A 1 437 ? 0.335 3.969 -35.416 1.00 63.50 437 PHE A N 1
ATOM 3450 C CA . PHE A 1 437 ? 1.675 4.433 -35.040 1.00 63.50 437 PHE A CA 1
ATOM 3451 C C . PHE A 1 437 ? 2.688 4.284 -36.184 1.00 63.50 437 PHE A C 1
ATOM 3453 O O . PHE A 1 437 ? 2.749 3.223 -36.811 1.00 63.50 437 PHE A O 1
ATOM 3460 N N . PRO A 1 438 ? 3.527 5.298 -36.464 1.00 63.12 438 PRO A N 1
ATOM 3461 C CA . PRO A 1 438 ? 4.538 5.202 -37.509 1.00 63.12 438 PRO A CA 1
ATOM 3462 C C . PRO A 1 438 ? 5.542 4.082 -37.201 1.00 63.12 438 PRO A C 1
ATOM 3464 O O . PRO A 1 438 ? 5.985 3.912 -36.065 1.00 63.12 438 PRO A O 1
ATOM 3467 N N . ALA A 1 439 ? 5.923 3.313 -38.228 1.00 63.09 439 ALA A N 1
ATOM 3468 C CA . ALA A 1 439 ? 6.959 2.296 -38.088 1.00 63.09 439 ALA A CA 1
ATOM 3469 C C . ALA A 1 439 ? 8.292 2.958 -37.723 1.00 63.09 439 ALA A C 1
ATOM 3471 O O . ALA A 1 439 ? 8.748 3.877 -38.409 1.00 63.09 439 ALA A O 1
ATOM 3472 N N . LEU A 1 440 ? 8.932 2.475 -36.659 1.00 69.56 440 LEU A N 1
ATOM 3473 C CA . LEU A 1 440 ? 10.242 2.977 -36.275 1.00 69.56 440 LEU A CA 1
ATOM 3474 C C . LEU A 1 440 ? 11.316 2.388 -37.209 1.00 69.56 440 LEU A C 1
ATOM 3476 O O . LEU A 1 440 ? 11.295 1.189 -37.494 1.00 69.56 440 LEU A O 1
ATOM 3480 N N . PRO A 1 441 ? 12.306 3.179 -37.656 1.00 66.56 441 PRO A N 1
ATOM 3481 C CA . PRO A 1 441 ? 13.361 2.701 -38.555 1.00 66.56 441 PRO A CA 1
ATOM 3482 C C . PRO A 1 441 ? 14.154 1.560 -37.912 1.00 66.56 441 PRO A C 1
ATOM 3484 O O . PRO A 1 441 ? 14.414 1.619 -36.715 1.00 66.56 441 PRO A O 1
ATOM 3487 N N . SER A 1 442 ? 14.545 0.524 -38.659 1.00 63.31 442 SER A N 1
ATOM 3488 C CA . SER A 1 442 ? 15.254 -0.651 -38.118 1.00 63.31 442 SER A CA 1
ATOM 3489 C C . SER A 1 442 ? 16.483 -0.271 -37.279 1.00 63.31 442 SER A C 1
ATOM 3491 O O . SER A 1 442 ? 17.209 0.660 -37.625 1.00 63.31 442 SER A O 1
ATOM 3493 N N . ILE A 1 443 ? 16.727 -0.989 -36.174 1.00 65.44 443 ILE A N 1
ATOM 3494 C CA . ILE A 1 443 ? 17.896 -0.742 -35.314 1.00 65.44 443 ILE A CA 1
ATOM 3495 C C . ILE A 1 443 ? 19.162 -1.139 -36.094 1.00 65.44 443 ILE A C 1
ATOM 3497 O O . ILE A 1 443 ? 19.265 -2.300 -36.496 1.00 65.44 443 ILE A O 1
ATOM 3501 N N . PRO A 1 444 ? 20.128 -0.226 -36.304 1.00 60.66 444 PRO A N 1
ATOM 3502 C CA . PRO A 1 444 ? 21.377 -0.562 -36.973 1.00 60.66 444 PRO A CA 1
ATOM 3503 C C . PRO A 1 444 ? 22.126 -1.691 -36.243 1.00 60.66 444 PRO A C 1
ATOM 3505 O O . PRO A 1 444 ? 22.152 -1.705 -35.005 1.00 60.66 444 PRO A O 1
ATOM 3508 N N . PRO A 1 445 ? 22.789 -2.612 -36.966 1.00 50.78 445 PRO A N 1
ATOM 3509 C CA . PRO A 1 445 ? 23.699 -3.578 -36.358 1.00 50.78 445 PRO A CA 1
ATOM 3510 C C . PRO A 1 445 ? 24.768 -2.839 -35.536 1.00 50.78 445 PRO A C 1
ATOM 3512 O O . PRO A 1 445 ? 25.466 -1.979 -36.063 1.00 50.78 445 PRO A O 1
ATOM 3515 N N . GLY A 1 446 ? 24.860 -3.129 -34.234 1.00 55.09 446 GLY A N 1
ATOM 3516 C CA . GLY A 1 446 ? 25.778 -2.451 -33.303 1.00 55.09 446 GLY A CA 1
ATOM 3517 C C . GLY A 1 446 ? 25.165 -1.327 -32.454 1.00 55.09 446 GLY A C 1
ATOM 3518 O O . GLY A 1 446 ? 25.778 -0.926 -31.471 1.00 55.09 446 GLY A O 1
A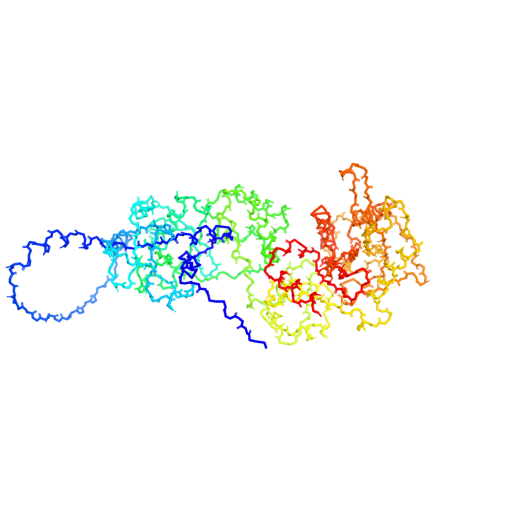TOM 3519 N N . ALA A 1 447 ? 23.941 -0.872 -32.749 1.00 63.53 447 ALA A N 1
ATOM 3520 C CA . ALA A 1 447 ? 23.225 0.117 -31.928 1.00 63.53 447 ALA A CA 1
ATOM 3521 C C . ALA A 1 447 ? 22.342 -0.512 -30.827 1.00 63.53 447 ALA A C 1
ATOM 3523 O O . ALA A 1 447 ? 21.750 0.198 -30.011 1.00 63.53 447 ALA A O 1
ATOM 3524 N N . ALA A 1 448 ? 22.231 -1.845 -30.798 1.00 71.62 448 ALA A N 1
ATOM 3525 C CA . ALA A 1 448 ? 21.437 -2.564 -29.810 1.00 71.62 448 ALA A CA 1
ATOM 3526 C C . ALA A 1 448 ? 22.131 -2.565 -28.436 1.00 71.62 448 ALA A C 1
ATOM 3528 O O . ALA A 1 448 ? 23.201 -3.148 -28.251 1.00 71.62 448 ALA A O 1
ATOM 3529 N N . ILE A 1 449 ? 21.477 -1.949 -27.453 1.00 84.94 449 ILE A N 1
ATOM 3530 C CA . ILE A 1 449 ? 21.976 -1.838 -26.074 1.00 84.94 449 ILE A CA 1
ATOM 3531 C C . ILE A 1 449 ? 21.913 -3.170 -25.303 1.00 84.94 449 ILE A C 1
ATOM 3533 O O . ILE A 1 449 ? 22.576 -3.327 -24.284 1.00 84.94 449 ILE A O 1
ATOM 3537 N N . GLY A 1 450 ? 21.167 -4.154 -25.811 1.00 85.69 450 GLY A N 1
ATOM 3538 C CA . GLY A 1 450 ? 20.936 -5.439 -25.151 1.00 85.69 450 GLY A CA 1
ATOM 3539 C C . GLY A 1 450 ? 19.688 -5.424 -24.268 1.00 85.69 450 GLY A C 1
ATOM 3540 O O . GLY A 1 450 ? 18.774 -4.626 -24.483 1.00 85.69 450 GLY A O 1
ATOM 3541 N N . LEU A 1 451 ? 19.639 -6.341 -23.303 1.00 87.06 451 LEU A N 1
ATOM 3542 C CA . LEU A 1 451 ? 18.520 -6.528 -22.380 1.00 87.06 451 LEU A CA 1
ATOM 3543 C C . LEU A 1 451 ? 19.057 -6.637 -20.952 1.00 87.06 451 LEU A C 1
ATOM 3545 O O . LEU A 1 451 ? 20.076 -7.305 -20.757 1.00 87.06 451 LEU A O 1
ATOM 3549 N N . PRO A 1 452 ? 18.382 -6.055 -19.949 1.00 84.69 452 PRO A N 1
ATOM 3550 C CA . PRO A 1 452 ? 18.744 -6.321 -18.569 1.00 84.69 452 PRO A CA 1
ATOM 3551 C C . PRO A 1 452 ? 18.517 -7.794 -18.249 1.00 84.69 452 PRO A C 1
ATOM 3553 O O . PRO A 1 452 ? 17.572 -8.416 -18.748 1.00 84.69 452 PRO A O 1
ATOM 3556 N N . GLU A 1 453 ? 19.344 -8.335 -17.355 1.00 74.88 453 GLU A N 1
ATOM 3557 C CA . GLU A 1 453 ? 19.078 -9.651 -16.791 1.00 74.88 453 GLU A CA 1
ATOM 3558 C C . GLU A 1 453 ? 17.658 -9.699 -16.221 1.00 74.88 453 GLU A C 1
ATOM 3560 O O . GLU A 1 453 ? 17.246 -8.822 -15.449 1.00 74.88 453 GLU A O 1
ATOM 3565 N N . ARG A 1 454 ? 16.930 -10.765 -16.572 1.00 70.62 454 ARG A N 1
ATOM 3566 C CA . ARG A 1 454 ? 15.579 -11.039 -16.059 1.00 70.62 454 ARG A CA 1
ATOM 3567 C C . ARG A 1 454 ? 14.564 -9.960 -16.449 1.00 70.62 454 ARG A C 1
ATOM 3569 O O . ARG A 1 454 ? 13.664 -9.644 -15.676 1.00 70.62 454 ARG A O 1
ATOM 3576 N N . SER A 1 455 ? 14.719 -9.368 -17.633 1.00 82.00 455 SER A N 1
ATOM 3577 C CA . SER A 1 455 ? 13.683 -8.513 -18.207 1.00 82.00 455 SER A CA 1
ATOM 3578 C C . SER A 1 455 ? 12.437 -9.328 -18.555 1.00 82.00 455 SER A C 1
ATOM 3580 O O . SER A 1 455 ? 12.544 -10.399 -19.154 1.00 82.00 455 SER A O 1
ATOM 3582 N N . TRP A 1 456 ? 11.251 -8.801 -18.245 1.00 79.38 456 TRP A N 1
ATOM 3583 C CA . TRP A 1 456 ? 9.986 -9.431 -18.637 1.00 79.38 456 TRP A CA 1
ATOM 3584 C C . TRP A 1 456 ? 9.733 -9.360 -20.155 1.00 79.38 456 TRP A C 1
ATOM 3586 O O . TRP A 1 456 ? 8.912 -10.101 -20.687 1.00 79.38 456 TRP A O 1
ATOM 3596 N N . CYS A 1 457 ? 10.437 -8.479 -20.870 1.00 83.19 457 CYS A N 1
ATOM 3597 C CA . CYS A 1 457 ? 10.327 -8.328 -22.317 1.00 83.19 457 CYS A CA 1
ATOM 3598 C C . CYS A 1 457 ? 11.666 -8.636 -22.988 1.00 83.19 457 CYS A C 1
ATOM 3600 O O . CYS A 1 457 ? 12.656 -7.952 -22.731 1.00 83.19 457 CYS A O 1
ATOM 3602 N N . THR A 1 458 ? 11.674 -9.593 -23.914 1.00 85.50 458 THR A N 1
ATOM 3603 C CA . THR A 1 458 ? 12.865 -10.056 -24.648 1.00 85.50 458 THR A CA 1
ATOM 3604 C C . THR A 1 458 ? 13.113 -9.316 -25.968 1.00 85.50 458 THR A C 1
ATOM 3606 O O . THR A 1 458 ? 14.068 -9.616 -26.678 1.00 85.50 458 THR A O 1
ATOM 3609 N N . CYS A 1 459 ? 12.273 -8.341 -26.327 1.00 86.75 459 CYS A N 1
ATOM 3610 C CA . CYS A 1 459 ? 12.392 -7.612 -27.591 1.00 86.75 459 CYS A CA 1
ATOM 3611 C C . CYS A 1 459 ? 13.557 -6.613 -27.590 1.00 86.75 459 CYS A C 1
ATOM 3613 O O . CYS A 1 459 ? 13.842 -5.986 -26.573 1.00 86.75 459 CYS A O 1
ATOM 3615 N N . ALA A 1 460 ? 14.196 -6.406 -28.742 1.00 87.56 460 ALA A N 1
ATOM 3616 C CA . ALA A 1 460 ? 15.331 -5.492 -28.862 1.00 87.56 460 ALA A CA 1
ATOM 3617 C C . ALA A 1 460 ? 15.007 -4.079 -28.340 1.00 87.56 460 ALA A C 1
ATOM 3619 O O . ALA A 1 460 ? 13.961 -3.507 -28.657 1.00 87.56 460 ALA A O 1
ATOM 3620 N N . ARG A 1 461 ? 15.921 -3.523 -27.536 1.00 89.44 461 ARG A N 1
ATOM 3621 C CA . ARG A 1 461 ? 15.773 -2.201 -26.923 1.00 89.44 461 ARG A CA 1
ATOM 3622 C C . ARG A 1 461 ? 16.344 -1.103 -27.806 1.00 89.44 461 ARG A C 1
ATOM 3624 O O . ARG A 1 461 ? 17.482 -1.186 -28.269 1.00 89.44 461 ARG A O 1
ATOM 3631 N N . ARG A 1 462 ? 15.554 -0.048 -27.959 1.00 90.62 462 ARG A N 1
ATOM 3632 C CA . ARG A 1 462 ? 15.987 1.297 -28.340 1.00 90.62 462 ARG A CA 1
ATOM 3633 C C . ARG A 1 462 ? 16.145 2.128 -27.075 1.00 90.62 462 ARG A C 1
ATOM 3635 O O . ARG A 1 462 ? 15.663 1.727 -26.015 1.00 90.62 462 ARG A O 1
ATOM 3642 N N . TRP A 1 463 ? 16.803 3.272 -27.182 1.00 92.31 463 TRP A N 1
ATOM 3643 C CA . TRP A 1 463 ? 16.987 4.166 -26.050 1.00 92.31 463 TRP A CA 1
ATOM 3644 C C . TRP A 1 463 ? 16.953 5.629 -26.477 1.00 92.31 463 TRP A C 1
ATOM 3646 O O . TRP A 1 463 ? 17.368 5.965 -27.581 1.00 92.31 463 TRP A O 1
ATOM 3656 N N . GLU A 1 464 ? 16.459 6.489 -25.591 1.00 92.00 464 GLU A N 1
ATOM 3657 C CA . GLU A 1 464 ? 16.555 7.940 -25.718 1.00 92.00 464 GLU A CA 1
ATOM 3658 C C . GLU A 1 464 ? 17.191 8.544 -24.472 1.00 92.00 464 GLU A C 1
ATOM 3660 O O . GLU A 1 464 ? 16.856 8.175 -23.345 1.00 92.00 464 GLU A O 1
ATOM 3665 N N . VAL A 1 465 ? 18.090 9.504 -24.693 1.00 91.25 465 VAL A N 1
ATOM 3666 C CA . VAL A 1 465 ? 18.704 10.308 -23.633 1.00 91.25 465 VAL A CA 1
ATOM 3667 C C . VAL A 1 465 ? 17.929 11.612 -23.476 1.00 91.25 465 VAL A C 1
ATOM 3669 O O . VAL A 1 465 ? 17.689 12.328 -24.451 1.00 91.25 465 VAL A O 1
ATOM 3672 N N . GLY A 1 466 ? 17.598 11.947 -22.233 1.00 91.12 466 GLY A N 1
ATOM 3673 C CA . GLY A 1 466 ? 17.144 13.270 -21.823 1.00 91.12 466 GLY A CA 1
ATOM 3674 C C . GLY A 1 466 ? 18.102 13.877 -20.806 1.00 91.12 466 GLY A C 1
ATOM 3675 O O . GLY A 1 466 ? 18.670 13.176 -19.972 1.00 91.12 466 GLY A O 1
ATOM 3676 N N . VAL A 1 467 ? 18.264 15.194 -20.853 1.00 89.69 467 VAL A N 1
ATOM 3677 C CA . VAL A 1 467 ? 19.018 15.964 -19.854 1.00 89.69 467 VAL A CA 1
ATOM 3678 C C . VAL A 1 467 ? 18.119 16.990 -19.199 1.00 89.69 467 VAL A C 1
ATOM 3680 O O . VAL A 1 467 ? 17.160 17.446 -19.823 1.00 89.69 467 VAL A O 1
ATOM 3683 N N . ASN A 1 468 ? 18.400 17.366 -17.954 1.00 87.81 468 ASN A N 1
ATOM 3684 C CA . ASN A 1 468 ? 17.681 18.472 -17.338 1.00 87.81 468 ASN A CA 1
ATOM 3685 C C . ASN A 1 468 ? 18.021 19.778 -18.069 1.00 87.81 468 ASN A C 1
ATOM 3687 O O . ASN A 1 468 ? 19.168 20.025 -18.443 1.00 87.81 468 ASN A O 1
ATOM 3691 N N . TYR A 1 469 ? 17.016 20.627 -18.251 1.00 81.62 469 TYR A N 1
ATOM 3692 C CA . TYR A 1 469 ? 17.207 21.973 -18.772 1.00 81.62 469 TYR A CA 1
ATOM 3693 C C . TYR A 1 469 ? 16.479 22.964 -17.883 1.00 81.62 469 TYR A C 1
ATOM 3695 O O . TYR A 1 469 ? 15.340 22.745 -17.468 1.00 81.62 469 TYR A O 1
ATOM 3703 N N . GLU A 1 470 ? 17.149 24.069 -17.596 1.00 75.56 470 GLU A N 1
ATOM 3704 C CA . GLU A 1 470 ? 16.629 25.086 -16.709 1.00 75.56 470 GLU A CA 1
ATOM 3705 C C . GLU A 1 470 ? 16.493 26.427 -17.408 1.00 75.56 470 GLU A C 1
ATOM 3707 O O . GLU A 1 470 ? 17.436 26.918 -18.035 1.00 75.56 470 GLU A O 1
ATOM 3712 N N . LEU A 1 471 ? 15.357 27.073 -17.180 1.00 73.38 471 LEU A N 1
ATOM 3713 C CA . LEU A 1 471 ? 15.110 28.436 -17.625 1.00 73.38 471 LEU A CA 1
ATOM 3714 C C . LEU A 1 471 ? 15.464 29.452 -16.532 1.00 73.38 471 LEU A C 1
ATOM 3716 O O . LEU A 1 471 ? 15.827 29.100 -15.405 1.00 73.38 471 LEU A O 1
ATOM 3720 N N . SER A 1 472 ? 15.450 30.736 -16.891 1.00 69.25 472 SER A N 1
ATOM 3721 C CA . SER A 1 472 ? 15.557 31.842 -15.930 1.00 69.25 472 SER A CA 1
ATOM 3722 C C . SER A 1 472 ? 14.332 31.898 -15.012 1.00 69.25 472 SER A C 1
ATOM 3724 O O . SER A 1 472 ? 14.461 32.233 -13.839 1.00 69.25 472 SER A O 1
ATOM 3726 N N . THR A 1 473 ? 13.164 31.494 -15.517 1.00 68.88 473 THR A N 1
ATOM 3727 C CA . THR A 1 473 ? 11.951 31.255 -14.734 1.00 68.88 473 THR A CA 1
ATOM 3728 C C . THR A 1 473 ? 11.900 29.793 -14.260 1.00 68.88 473 THR A C 1
ATOM 3730 O O . THR A 1 473 ? 11.883 28.875 -15.087 1.00 68.88 473 THR A O 1
ATOM 3733 N N . PRO A 1 474 ? 11.850 29.527 -12.938 1.00 64.69 474 PRO A N 1
ATOM 3734 C CA . PRO A 1 474 ? 11.865 28.161 -12.409 1.00 64.69 474 PRO A CA 1
ATOM 3735 C C . PRO A 1 474 ? 10.739 27.269 -12.949 1.00 64.69 474 PRO A C 1
ATOM 3737 O O . PRO A 1 474 ? 10.975 26.096 -13.224 1.00 64.69 474 PRO A O 1
ATOM 3740 N N . SER A 1 475 ? 9.548 27.832 -13.182 1.00 66.94 475 SER A N 1
ATOM 3741 C CA . SER A 1 475 ? 8.361 27.119 -13.681 1.00 66.94 475 SER A CA 1
ATOM 3742 C C . SER A 1 475 ? 8.499 26.560 -15.101 1.00 66.94 475 SER A C 1
ATOM 3744 O O . SER A 1 475 ? 7.763 25.646 -15.465 1.00 66.94 475 SER A O 1
ATOM 3746 N N . GLY A 1 476 ? 9.432 27.081 -15.903 1.00 74.50 476 GLY A N 1
ATOM 3747 C CA . GLY A 1 476 ? 9.702 26.586 -17.254 1.00 74.50 476 GLY A CA 1
ATOM 3748 C C . GLY A 1 476 ? 10.767 25.485 -17.317 1.00 74.50 476 GLY A C 1
ATOM 3749 O O . GLY A 1 476 ? 11.001 24.917 -18.383 1.00 74.50 476 GLY A O 1
ATOM 3750 N N . SER A 1 477 ? 11.429 25.183 -16.198 1.00 82.06 477 SER A N 1
ATOM 3751 C CA . SER A 1 477 ? 12.485 24.169 -16.149 1.00 82.06 477 SER A CA 1
ATOM 3752 C C . SER A 1 477 ? 11.907 22.759 -16.286 1.00 82.06 477 SER A C 1
ATOM 3754 O O . SER A 1 477 ? 10.789 22.483 -15.848 1.00 82.06 477 SER A O 1
ATOM 3756 N N . ARG A 1 478 ? 12.672 21.852 -16.895 1.00 88.00 478 ARG A N 1
ATOM 3757 C CA . ARG A 1 478 ? 12.275 20.460 -17.136 1.00 88.00 478 ARG A CA 1
ATOM 3758 C C . ARG A 1 478 ? 13.340 19.503 -16.623 1.00 88.00 478 ARG A C 1
ATOM 3760 O O . ARG A 1 478 ? 14.537 19.705 -16.846 1.00 88.00 478 ARG A O 1
ATOM 3767 N N . CYS A 1 479 ? 12.891 18.452 -15.950 1.00 91.56 479 CYS A N 1
ATOM 3768 C CA . CYS A 1 479 ? 13.755 17.363 -15.510 1.00 91.56 479 CYS A CA 1
ATOM 3769 C C . CYS A 1 479 ? 14.168 16.481 -16.701 1.00 91.56 479 CYS A C 1
ATOM 3771 O O . CYS A 1 479 ? 13.520 16.485 -17.753 1.00 91.56 479 CYS A O 1
ATOM 3773 N N . SER A 1 480 ? 15.249 15.718 -16.546 1.00 92.38 480 SER A N 1
ATOM 3774 C CA . SER A 1 480 ? 15.792 14.865 -17.609 1.00 92.38 480 SER A CA 1
ATOM 3775 C C . SER A 1 480 ? 14.815 13.779 -18.054 1.00 92.38 480 SER A C 1
ATOM 3777 O O . SER A 1 480 ? 14.720 13.494 -19.246 1.00 92.38 480 SER A O 1
ATOM 3779 N N . GLU A 1 481 ? 14.028 13.235 -17.128 1.00 94.62 481 GLU A N 1
ATOM 3780 C CA . GLU A 1 481 ? 12.994 12.230 -17.379 1.00 94.62 481 GLU A CA 1
ATOM 3781 C C . GLU A 1 481 ? 11.876 12.789 -18.266 1.00 94.62 481 GLU A C 1
ATOM 3783 O O . GLU A 1 481 ? 11.443 12.131 -19.211 1.00 94.62 481 GLU A O 1
ATOM 3788 N N . GLN A 1 482 ? 11.432 14.024 -17.997 1.00 93.50 482 GLN A N 1
ATOM 3789 C CA . GLN A 1 482 ? 10.412 14.702 -18.804 1.00 93.50 482 GLN A CA 1
ATOM 3790 C C . GLN A 1 482 ? 10.907 14.968 -20.221 1.00 93.50 482 GLN A C 1
ATOM 3792 O O . GLN A 1 482 ? 10.149 14.800 -21.172 1.00 93.50 482 GLN A O 1
ATOM 3797 N N . ASN A 1 483 ? 12.172 15.359 -20.374 1.00 93.12 483 ASN A N 1
ATOM 3798 C CA . ASN A 1 483 ? 12.752 15.608 -21.691 1.00 93.12 483 ASN A CA 1
ATOM 3799 C C . ASN A 1 483 ? 12.943 14.307 -22.484 1.00 93.12 483 ASN A C 1
ATOM 3801 O O . ASN A 1 483 ? 12.652 14.284 -23.678 1.00 93.12 483 ASN A O 1
ATOM 3805 N N . ALA A 1 484 ? 13.355 13.216 -21.829 1.00 93.44 484 ALA A N 1
ATOM 3806 C CA . ALA A 1 484 ? 13.438 11.902 -22.465 1.00 93.44 484 ALA A CA 1
ATOM 3807 C C . ALA A 1 484 ? 12.050 11.425 -22.934 1.00 93.44 484 ALA A C 1
ATOM 3809 O O . ALA A 1 484 ? 11.886 11.053 -24.095 1.00 93.44 484 ALA A O 1
ATOM 3810 N N . MET A 1 485 ? 11.026 11.524 -22.076 1.00 93.94 485 MET A N 1
ATOM 3811 C CA . MET A 1 485 ? 9.642 11.202 -22.448 1.00 93.94 485 MET A CA 1
ATOM 3812 C C . MET A 1 485 ? 9.101 12.116 -23.552 1.00 93.94 485 MET A C 1
ATOM 3814 O O . MET A 1 485 ? 8.441 11.639 -24.470 1.00 93.94 485 MET A O 1
ATOM 3818 N N . GLY A 1 486 ? 9.389 13.418 -23.495 1.00 92.06 486 GLY A N 1
ATOM 3819 C CA . GLY A 1 486 ? 8.985 14.378 -24.524 1.00 92.06 486 GLY A CA 1
ATOM 3820 C C . GLY A 1 486 ? 9.590 14.048 -25.888 1.00 92.06 486 GLY A C 1
ATOM 3821 O O . GLY A 1 486 ? 8.905 14.145 -26.905 1.00 92.06 486 GLY A O 1
ATOM 3822 N N . LYS A 1 487 ? 10.842 13.575 -25.910 1.00 90.94 487 LYS A N 1
ATOM 3823 C CA . LYS A 1 487 ? 11.483 13.082 -27.131 1.00 90.94 487 LYS A CA 1
ATOM 3824 C C . LYS A 1 487 ? 10.789 11.830 -27.665 1.00 90.94 487 LYS A C 1
ATOM 3826 O O . LYS A 1 487 ? 10.470 11.801 -28.850 1.00 90.94 487 LYS A O 1
ATOM 3831 N N . LEU A 1 488 ? 10.482 10.850 -26.810 1.00 90.81 488 LEU A N 1
ATOM 3832 C CA . LEU A 1 488 ? 9.707 9.668 -27.215 1.00 90.81 488 LEU A CA 1
ATOM 3833 C C . LEU A 1 488 ? 8.349 10.063 -27.810 1.00 90.81 488 LEU A C 1
ATOM 3835 O O . LEU A 1 488 ? 8.000 9.611 -28.898 1.00 90.81 488 LEU A O 1
ATOM 3839 N N . ALA A 1 489 ? 7.632 10.981 -27.160 1.00 88.94 489 ALA A N 1
ATOM 3840 C CA . ALA A 1 489 ? 6.359 11.488 -27.665 1.00 88.94 489 ALA A CA 1
ATOM 3841 C C . ALA A 1 489 ? 6.504 12.161 -29.042 1.00 88.94 489 ALA A C 1
ATOM 3843 O O . ALA A 1 489 ? 5.691 11.921 -29.930 1.00 88.94 489 ALA A O 1
ATOM 3844 N N . SER A 1 490 ? 7.569 12.946 -29.263 1.00 87.06 490 SER A N 1
ATOM 3845 C CA . SER A 1 490 ? 7.840 13.576 -30.569 1.00 87.06 490 SER A CA 1
ATOM 3846 C C . SER A 1 490 ? 8.152 12.574 -31.685 1.00 87.06 490 SER A C 1
ATOM 3848 O O . SER A 1 490 ? 7.928 12.863 -32.856 1.00 87.06 490 SER A O 1
ATOM 3850 N N . LEU A 1 491 ? 8.639 11.386 -31.318 1.00 84.94 491 LEU A N 1
ATOM 3851 C CA . LEU A 1 491 ? 8.887 10.274 -32.234 1.00 84.94 491 LEU A CA 1
ATOM 3852 C C . LEU A 1 491 ? 7.623 9.432 -32.486 1.00 84.94 491 LEU A C 1
ATOM 3854 O O . LEU A 1 491 ? 7.697 8.425 -33.186 1.00 84.94 491 LEU A O 1
ATOM 3858 N N . GLY A 1 492 ? 6.475 9.809 -31.907 1.00 84.06 492 GLY A N 1
ATOM 3859 C CA . GLY A 1 492 ? 5.236 9.035 -31.988 1.00 84.06 492 GLY A CA 1
ATOM 3860 C C . GLY A 1 492 ? 5.306 7.709 -31.229 1.00 84.06 492 GLY A C 1
ATOM 3861 O O . GLY A 1 492 ? 4.538 6.795 -31.518 1.00 84.06 492 GLY A O 1
ATOM 3862 N N . VAL A 1 493 ? 6.243 7.578 -30.285 1.00 87.56 493 VAL A N 1
ATOM 3863 C CA . VAL A 1 493 ? 6.435 6.358 -29.503 1.00 87.56 493 VAL A CA 1
ATOM 3864 C C . VAL A 1 493 ? 5.394 6.323 -28.379 1.00 87.56 493 VAL A C 1
ATOM 3866 O O . VAL A 1 493 ? 5.387 7.226 -27.536 1.00 87.56 493 VAL A O 1
ATOM 3869 N N . PRO A 1 494 ? 4.524 5.299 -28.317 1.00 89.25 494 PRO A N 1
ATOM 3870 C CA . PRO A 1 494 ? 3.513 5.224 -27.272 1.00 89.25 494 PRO A CA 1
ATOM 3871 C C . PRO A 1 494 ? 4.151 4.968 -25.903 1.00 89.25 494 PRO A C 1
ATOM 3873 O O . PRO A 1 494 ? 5.170 4.283 -25.784 1.00 89.25 494 PRO A O 1
ATOM 3876 N N . THR A 1 495 ? 3.521 5.470 -24.842 1.00 90.44 495 THR A N 1
ATOM 3877 C CA . THR A 1 495 ? 3.993 5.344 -23.449 1.00 90.44 495 THR A CA 1
ATOM 3878 C C . THR A 1 495 ? 4.195 3.889 -23.025 1.00 90.44 495 THR A C 1
ATOM 3880 O O . THR A 1 495 ? 5.190 3.552 -22.387 1.00 90.44 495 THR A O 1
ATOM 3883 N N . TRP A 1 496 ? 3.318 2.987 -23.462 1.00 88.44 496 TRP A N 1
ATOM 3884 C CA . TRP A 1 496 ? 3.405 1.557 -23.166 1.00 88.44 496 TRP A CA 1
ATOM 3885 C C . TRP A 1 496 ? 4.576 0.828 -23.856 1.00 88.44 496 TRP A C 1
ATOM 3887 O O . TRP A 1 496 ? 4.852 -0.335 -23.548 1.00 88.44 496 TRP A O 1
ATOM 3897 N N . SER A 1 497 ? 5.320 1.476 -24.756 1.00 90.69 497 SER A N 1
ATOM 3898 C CA . SER A 1 497 ? 6.556 0.919 -25.334 1.00 90.69 497 SER A CA 1
ATOM 3899 C C . SER A 1 497 ? 7.752 0.939 -24.371 1.00 90.69 497 SER A C 1
ATOM 3901 O O . SER A 1 497 ? 8.725 0.213 -24.591 1.00 90.69 497 SER A O 1
ATOM 3903 N N . VAL A 1 498 ? 7.688 1.754 -23.313 1.00 93.56 498 VAL A N 1
ATOM 3904 C CA . VAL A 1 498 ? 8.783 1.975 -22.358 1.00 93.56 498 VAL A CA 1
ATOM 3905 C C . VAL A 1 498 ? 9.041 0.715 -21.526 1.00 93.56 498 VAL A C 1
ATOM 3907 O O . VAL A 1 498 ? 8.124 -0.062 -21.242 1.00 93.56 498 VAL A O 1
ATOM 3910 N N . ARG A 1 499 ? 10.304 0.467 -21.161 1.00 92.69 499 ARG A N 1
ATOM 3911 C CA . ARG A 1 499 ? 10.719 -0.738 -20.419 1.00 92.69 499 ARG A CA 1
ATOM 3912 C C . ARG A 1 499 ? 11.580 -0.435 -19.207 1.00 92.69 499 ARG A C 1
ATOM 3914 O O . ARG A 1 499 ? 11.312 -0.947 -18.124 1.00 92.69 499 ARG A O 1
ATOM 3921 N N . GLU A 1 500 ? 12.596 0.396 -19.371 1.00 95.31 500 GLU A N 1
ATOM 3922 C CA . GLU A 1 500 ? 13.519 0.740 -18.300 1.00 95.31 500 GLU A CA 1
ATOM 3923 C C . GLU A 1 500 ? 13.771 2.257 -18.277 1.00 95.31 500 GLU A C 1
ATOM 3925 O O . GLU A 1 500 ? 13.802 2.915 -19.318 1.00 95.31 500 GLU A O 1
ATOM 3930 N N . LEU A 1 501 ? 13.941 2.815 -17.078 1.00 95.38 501 LEU A N 1
ATOM 3931 C CA . LEU A 1 501 ? 14.384 4.188 -16.851 1.00 95.38 501 LEU A CA 1
ATOM 3932 C C . LEU A 1 501 ? 15.695 4.155 -16.076 1.00 95.38 501 LEU A C 1
ATOM 3934 O O . LEU A 1 501 ? 15.787 3.523 -15.031 1.00 95.38 501 LEU A O 1
ATOM 3938 N N . PHE A 1 502 ? 16.677 4.901 -16.551 1.00 94.31 502 PHE A N 1
ATOM 3939 C CA . PHE A 1 502 ? 17.943 5.140 -15.880 1.00 94.31 502 PHE A CA 1
ATOM 3940 C C . PHE A 1 502 ? 18.026 6.601 -15.480 1.00 94.31 502 PHE A C 1
ATOM 3942 O O . PHE A 1 502 ? 17.706 7.466 -16.294 1.00 94.31 502 PHE A O 1
ATOM 3949 N N . VAL A 1 503 ? 18.479 6.884 -14.262 1.00 91.75 503 VAL A N 1
ATOM 3950 C CA . VAL A 1 503 ? 18.690 8.250 -13.772 1.00 91.75 503 VAL A CA 1
ATOM 3951 C C . VAL A 1 503 ? 20.089 8.371 -13.189 1.00 91.75 503 VAL A C 1
ATOM 3953 O O . VAL A 1 503 ? 20.475 7.637 -12.277 1.00 91.75 503 VAL A O 1
ATOM 3956 N N . HIS A 1 504 ? 20.854 9.318 -13.722 1.00 89.38 504 HIS A N 1
ATOM 3957 C CA . HIS A 1 504 ? 22.206 9.633 -13.280 1.00 89.38 504 HIS A CA 1
ATOM 3958 C C . HIS A 1 504 ? 22.378 11.136 -13.105 1.00 89.38 504 HIS A C 1
ATOM 3960 O O . HIS A 1 504 ? 21.893 11.931 -13.905 1.00 89.38 504 HIS A O 1
ATOM 3966 N N . GLY A 1 505 ? 23.129 11.544 -12.091 1.00 80.44 505 GLY A N 1
ATOM 3967 C CA . GLY A 1 505 ? 23.612 12.911 -11.990 1.00 80.44 505 GLY A CA 1
ATOM 3968 C C . GLY A 1 505 ? 24.709 13.036 -10.949 1.00 80.44 505 GLY A C 1
ATOM 3969 O O . GLY A 1 505 ? 24.955 12.139 -10.152 1.00 80.44 505 GLY A O 1
ATOM 3970 N N . SER A 1 506 ? 25.412 14.160 -11.007 1.00 69.50 506 SER A N 1
ATOM 3971 C CA . SER A 1 506 ? 26.503 14.481 -10.092 1.00 69.50 506 SER A CA 1
ATOM 3972 C C . SER A 1 506 ? 25.940 15.032 -8.784 1.00 69.50 506 SER A C 1
ATOM 3974 O O . SER A 1 506 ? 25.462 16.167 -8.750 1.00 69.50 506 SER A O 1
ATOM 3976 N N . SER A 1 507 ? 26.026 14.259 -7.710 1.00 60.97 507 SER A N 1
ATOM 3977 C CA . SER A 1 507 ? 25.862 14.745 -6.341 1.00 60.97 507 SER A CA 1
ATOM 3978 C C . SER A 1 507 ? 27.213 14.724 -5.630 1.00 60.97 507 SER A C 1
ATOM 3980 O O . SER A 1 507 ? 28.015 13.817 -5.830 1.00 60.97 507 SER A O 1
ATOM 3982 N N . GLU A 1 508 ? 27.473 15.721 -4.782 1.00 60.97 508 GLU A N 1
ATOM 3983 C CA . GLU A 1 508 ? 28.642 15.719 -3.881 1.00 60.97 508 GLU A CA 1
ATOM 3984 C C . GLU A 1 508 ? 28.564 14.585 -2.839 1.00 60.97 508 GLU A C 1
ATOM 3986 O O . GLU A 1 508 ? 29.552 14.238 -2.198 1.00 60.97 508 GLU A O 1
ATOM 3991 N N . HIS A 1 509 ? 27.387 13.972 -2.697 1.00 59.03 509 HIS A N 1
ATOM 3992 C CA . HIS A 1 509 ? 27.119 12.829 -1.834 1.00 59.03 509 HIS A CA 1
ATOM 3993 C C . HIS A 1 509 ? 26.903 11.557 -2.664 1.00 59.03 509 HIS A C 1
ATOM 3995 O O . HIS A 1 509 ? 26.289 11.620 -3.727 1.00 59.03 509 HIS A O 1
ATOM 4001 N N . VAL A 1 510 ? 27.365 10.406 -2.162 1.00 61.94 510 VAL A N 1
ATOM 4002 C CA . VAL A 1 510 ? 27.174 9.075 -2.775 1.00 61.94 510 VAL A CA 1
ATOM 4003 C C . VAL A 1 510 ? 25.737 8.608 -2.533 1.00 61.94 510 VAL A C 1
ATOM 4005 O O . VAL A 1 510 ? 25.483 7.749 -1.696 1.00 61.94 510 VAL A O 1
ATOM 4008 N N . ASN A 1 511 ? 24.776 9.249 -3.194 1.00 66.31 511 ASN A N 1
ATOM 4009 C CA . ASN A 1 511 ? 23.366 8.904 -3.099 1.00 66.31 511 ASN A CA 1
ATOM 4010 C C . ASN A 1 511 ? 22.744 8.901 -4.499 1.00 66.31 511 ASN A C 1
ATOM 4012 O O . ASN A 1 511 ? 22.891 9.882 -5.230 1.00 66.31 511 ASN A O 1
ATOM 4016 N N . PRO A 1 512 ? 22.000 7.844 -4.862 1.00 74.19 512 PRO A N 1
ATOM 4017 C CA . PRO A 1 512 ? 21.310 7.790 -6.134 1.00 74.19 512 PRO A CA 1
ATOM 4018 C C . PRO A 1 512 ? 20.288 8.914 -6.270 1.00 74.19 512 PRO A C 1
ATOM 4020 O O . PRO A 1 512 ? 19.567 9.243 -5.325 1.00 74.19 512 PRO A O 1
ATOM 4023 N N . LEU A 1 513 ? 20.220 9.491 -7.471 1.00 81.75 513 LEU A N 1
ATOM 4024 C CA . LEU A 1 513 ? 19.213 10.490 -7.798 1.00 81.75 513 LEU A CA 1
ATOM 4025 C C . LEU A 1 513 ? 17.885 9.829 -8.129 1.00 81.75 513 LEU A C 1
ATOM 4027 O O . LEU A 1 513 ? 17.788 8.872 -8.893 1.00 81.75 513 LEU A O 1
ATOM 4031 N N . PHE A 1 514 ? 16.852 10.428 -7.569 1.00 83.94 514 PHE A N 1
ATOM 4032 C CA . PHE A 1 514 ? 15.498 9.936 -7.595 1.00 83.94 514 PHE A CA 1
ATOM 4033 C C . PHE A 1 514 ? 14.611 10.890 -8.406 1.00 83.94 514 PHE A C 1
ATOM 4035 O O . PHE A 1 514 ? 14.706 12.103 -8.190 1.00 83.94 514 PHE A O 1
ATOM 4042 N N . PRO A 1 515 ? 13.696 10.386 -9.261 1.00 86.44 515 PRO A N 1
ATOM 4043 C CA . PRO A 1 515 ? 12.728 11.238 -9.949 1.00 86.44 515 PRO A CA 1
ATOM 4044 C C . PRO A 1 515 ? 11.954 12.136 -8.978 1.00 86.44 515 PRO A C 1
ATOM 4046 O O . PRO A 1 515 ? 11.528 11.675 -7.912 1.00 86.44 515 PRO A O 1
ATOM 4049 N N . CYS A 1 516 ? 11.768 13.410 -9.327 1.00 84.75 516 CYS A N 1
ATOM 4050 C CA . CYS A 1 516 ? 10.978 14.346 -8.521 1.00 84.75 516 CYS A CA 1
ATOM 4051 C C . CYS A 1 516 ? 9.476 14.003 -8.577 1.00 84.75 516 CYS A C 1
ATOM 4053 O O . CYS A 1 516 ? 9.048 13.266 -9.460 1.00 84.75 516 CYS A O 1
ATOM 4055 N N . GLY A 1 517 ? 8.652 14.580 -7.693 1.00 79.62 517 GLY A N 1
ATOM 4056 C CA . GLY A 1 517 ? 7.218 14.247 -7.617 1.00 79.62 517 GLY A CA 1
ATOM 4057 C C . GLY A 1 517 ? 6.424 14.482 -8.913 1.00 79.62 517 GLY A C 1
ATOM 4058 O O . GLY A 1 517 ? 5.469 13.766 -9.198 1.00 79.62 517 GLY A O 1
ATOM 4059 N N . VAL A 1 518 ? 6.832 15.445 -9.747 1.00 84.94 518 VAL A N 1
ATOM 4060 C CA . VAL A 1 518 ? 6.203 15.663 -11.064 1.00 84.94 518 VAL A CA 1
ATOM 4061 C C . VAL A 1 518 ? 6.590 14.556 -12.049 1.00 84.94 518 VAL A C 1
ATOM 4063 O O . VAL A 1 518 ? 5.735 14.062 -12.784 1.00 84.94 518 VAL A O 1
ATOM 4066 N N . CYS A 1 519 ? 7.864 14.156 -12.062 1.00 88.94 519 CYS A N 1
ATOM 4067 C CA . CYS A 1 519 ? 8.342 13.066 -12.912 1.00 88.94 519 CYS A CA 1
ATOM 4068 C C . CYS A 1 519 ? 7.763 11.727 -12.476 1.00 88.94 519 CYS A C 1
ATOM 4070 O O . CYS A 1 519 ? 7.343 10.961 -13.329 1.00 88.94 519 CYS A O 1
ATOM 4072 N N . ASP A 1 520 ? 7.689 11.479 -11.171 1.00 84.44 520 ASP A N 1
ATOM 4073 C CA . ASP A 1 520 ? 7.069 10.284 -10.606 1.00 84.44 520 ASP A CA 1
ATOM 4074 C C . ASP A 1 520 ? 5.611 10.160 -11.064 1.00 84.44 520 ASP A C 1
ATOM 4076 O O . ASP A 1 520 ? 5.271 9.198 -11.738 1.00 84.44 520 ASP A O 1
ATOM 4080 N N . ASN A 1 521 ? 4.780 11.190 -10.867 1.00 79.25 521 ASN A N 1
ATOM 4081 C CA . ASN A 1 521 ? 3.389 11.183 -11.345 1.00 79.25 521 ASN A CA 1
ATOM 4082 C C . ASN A 1 521 ? 3.256 10.887 -12.850 1.00 79.25 521 ASN A C 1
ATOM 4084 O O . ASN A 1 521 ? 2.351 10.163 -13.266 1.00 79.25 521 ASN A O 1
ATOM 4088 N N . MET A 1 522 ? 4.142 11.448 -13.679 1.00 90.25 522 MET A N 1
ATOM 4089 C CA . MET A 1 522 ? 4.185 11.146 -15.112 1.00 90.25 522 MET A CA 1
ATOM 4090 C C . MET A 1 522 ? 4.557 9.676 -15.352 1.00 90.25 522 MET A C 1
ATOM 4092 O O . MET A 1 522 ? 3.872 8.987 -16.103 1.00 90.25 522 MET A O 1
ATOM 4096 N N . LEU A 1 523 ? 5.613 9.186 -14.705 1.00 88.75 523 LEU A N 1
ATOM 4097 C CA . LEU A 1 523 ? 6.120 7.826 -14.863 1.00 88.75 523 LEU A CA 1
ATOM 4098 C C . LEU A 1 523 ? 5.152 6.767 -14.323 1.00 88.75 523 LEU A C 1
ATOM 4100 O O . LEU A 1 523 ? 5.064 5.700 -14.920 1.00 88.75 523 LEU A O 1
ATOM 4104 N N . GLN A 1 524 ? 4.372 7.061 -13.279 1.00 82.00 524 GLN A N 1
ATOM 4105 C CA . GLN A 1 524 ? 3.301 6.182 -12.800 1.00 82.00 524 GLN A CA 1
ATOM 4106 C C . GLN A 1 524 ? 2.222 5.977 -13.867 1.00 82.00 524 GLN A C 1
ATOM 4108 O O . GLN A 1 524 ? 1.730 4.863 -14.036 1.00 82.00 524 GLN A O 1
ATOM 4113 N N . ARG A 1 525 ? 1.879 7.017 -14.643 1.00 84.62 525 ARG A N 1
ATOM 4114 C CA . ARG A 1 525 ? 0.946 6.877 -15.777 1.00 84.62 525 ARG A CA 1
ATOM 4115 C C . ARG A 1 525 ? 1.534 5.980 -16.864 1.00 84.62 525 ARG A C 1
ATOM 4117 O O . ARG A 1 525 ? 0.875 5.043 -17.292 1.00 84.62 525 ARG A O 1
ATOM 4124 N N . VAL A 1 526 ? 2.799 6.195 -17.229 1.00 88.62 526 VAL A N 1
ATOM 4125 C CA . VAL A 1 526 ? 3.504 5.343 -18.205 1.00 88.62 526 VAL A CA 1
ATOM 4126 C C . VAL A 1 526 ? 3.573 3.889 -17.712 1.00 88.62 526 VAL A C 1
ATOM 4128 O O . VAL A 1 526 ? 3.309 2.960 -18.470 1.00 88.62 526 VAL A O 1
ATOM 4131 N N . ALA A 1 527 ? 3.876 3.672 -16.430 1.00 84.44 527 ALA A N 1
ATOM 4132 C CA . ALA A 1 527 ? 3.913 2.346 -15.821 1.00 84.44 527 ALA A CA 1
ATOM 4133 C C . ALA A 1 527 ? 2.533 1.678 -15.804 1.00 84.44 527 ALA A C 1
ATOM 4135 O O . ALA A 1 527 ? 2.444 0.479 -16.072 1.00 84.44 527 ALA A O 1
ATOM 4136 N N . LYS A 1 528 ? 1.460 2.441 -15.549 1.00 76.88 528 LYS A N 1
ATOM 4137 C CA . LYS A 1 528 ? 0.076 1.969 -15.681 1.00 76.88 528 LYS A CA 1
ATOM 4138 C C . LYS A 1 528 ? -0.201 1.516 -17.112 1.00 76.88 528 LYS A C 1
ATOM 4140 O O . LYS A 1 528 ? -0.683 0.404 -17.287 1.00 76.88 528 LYS A O 1
ATOM 4145 N N . ASP A 1 529 ? 0.172 2.301 -18.121 1.00 81.06 529 ASP A N 1
ATOM 4146 C CA . ASP A 1 529 ? -0.038 1.940 -19.529 1.00 81.06 529 ASP A CA 1
ATOM 4147 C C . ASP A 1 529 ? 0.703 0.644 -19.901 1.00 81.06 529 ASP A C 1
ATOM 4149 O O . ASP A 1 529 ? 0.122 -0.260 -20.508 1.00 81.06 529 ASP A O 1
ATOM 4153 N N . VAL A 1 530 ? 1.967 0.500 -19.479 1.00 82.12 530 VAL A N 1
ATOM 4154 C CA . VAL A 1 530 ? 2.750 -0.738 -19.660 1.00 82.12 530 VAL A CA 1
ATOM 4155 C C . VAL A 1 530 ? 2.089 -1.918 -18.948 1.00 82.12 530 VAL A C 1
ATOM 4157 O O . VAL A 1 530 ? 1.979 -2.998 -19.527 1.00 82.12 530 VAL A O 1
ATOM 4160 N N . ARG A 1 531 ? 1.616 -1.739 -17.714 1.00 71.56 531 ARG A N 1
ATOM 4161 C CA . ARG A 1 531 ? 0.950 -2.797 -16.946 1.00 71.56 531 ARG A CA 1
ATOM 4162 C C . ARG A 1 531 ? -0.365 -3.217 -17.595 1.00 71.56 531 ARG A C 1
ATOM 4164 O O . ARG A 1 531 ? -0.602 -4.408 -17.766 1.00 71.56 531 ARG A O 1
ATOM 4171 N N . THR A 1 532 ? -1.186 -2.272 -18.033 1.00 66.81 532 THR A N 1
ATOM 4172 C CA . THR A 1 532 ? -2.441 -2.560 -18.735 1.00 66.81 532 THR A CA 1
ATOM 4173 C C . THR A 1 532 ? -2.174 -3.286 -20.056 1.00 66.81 532 THR A C 1
ATOM 4175 O O . THR A 1 532 ? -2.796 -4.315 -20.339 1.00 66.81 532 THR A O 1
ATOM 4178 N N . ARG A 1 533 ? -1.196 -2.814 -20.849 1.00 73.31 533 ARG A N 1
ATOM 4179 C CA . ARG A 1 533 ? -0.905 -3.324 -22.204 1.00 73.31 533 ARG A CA 1
ATOM 4180 C C . ARG A 1 533 ? 0.025 -4.534 -22.257 1.00 73.31 533 ARG A C 1
ATOM 4182 O O . ARG A 1 533 ? -0.032 -5.270 -23.242 1.00 73.31 533 ARG A O 1
ATOM 4189 N N . TYR A 1 534 ? 0.799 -4.811 -21.211 1.00 72.81 534 TYR A N 1
ATOM 4190 C CA . TYR A 1 534 ? 1.730 -5.948 -21.157 1.00 72.81 534 TYR A CA 1
ATOM 4191 C C . TYR A 1 534 ? 1.667 -6.796 -19.888 1.00 72.81 534 TYR A C 1
ATOM 4193 O O . TYR A 1 534 ? 2.179 -7.910 -19.898 1.00 72.81 534 TYR A O 1
ATOM 4201 N N . GLY A 1 535 ? 1.066 -6.321 -18.798 1.00 63.84 535 GLY A N 1
ATOM 4202 C CA . GLY A 1 535 ? 1.189 -6.953 -17.476 1.00 63.84 535 GLY A CA 1
ATOM 4203 C C . GLY A 1 535 ? 2.615 -6.893 -16.918 1.00 63.84 535 GLY A C 1
ATOM 4204 O O . GLY A 1 535 ? 2.924 -7.570 -15.943 1.00 63.84 535 GLY A O 1
ATOM 4205 N N . GLY A 1 536 ? 3.494 -6.132 -17.575 1.00 71.81 536 GLY A N 1
ATOM 4206 C CA . GLY A 1 536 ? 4.873 -5.904 -17.169 1.00 71.81 536 GLY A CA 1
ATOM 4207 C C . GLY A 1 536 ? 5.010 -4.639 -16.332 1.00 71.81 536 GLY A C 1
ATOM 4208 O O . GLY A 1 536 ? 4.068 -3.857 -16.195 1.00 71.81 536 GLY A O 1
ATOM 4209 N N . GLU A 1 537 ? 6.205 -4.422 -15.797 1.00 79.19 537 GLU A N 1
ATOM 4210 C CA . GLU A 1 537 ? 6.531 -3.230 -15.022 1.00 79.19 537 GLU A CA 1
ATOM 4211 C C . GLU A 1 537 ? 7.776 -2.524 -15.566 1.00 79.19 537 GLU A C 1
ATOM 4213 O O . GLU A 1 537 ? 8.696 -3.155 -16.091 1.00 79.19 537 GLU A O 1
ATOM 4218 N N . ILE A 1 538 ? 7.802 -1.196 -15.455 1.00 87.75 538 ILE A N 1
ATOM 4219 C CA . ILE A 1 538 ? 8.984 -0.403 -15.792 1.00 87.75 538 ILE A CA 1
ATOM 4220 C C . ILE A 1 538 ? 9.971 -0.500 -14.632 1.00 87.75 538 ILE A C 1
ATOM 4222 O O . ILE A 1 538 ? 9.602 -0.258 -13.484 1.00 87.75 538 ILE A O 1
ATOM 4226 N N . ARG A 1 539 ? 11.236 -0.816 -14.915 1.00 88.38 539 ARG A N 1
ATOM 4227 C CA . ARG A 1 539 ? 12.289 -0.798 -13.889 1.00 88.38 539 ARG A CA 1
ATOM 4228 C C . ARG A 1 539 ? 13.020 0.539 -13.879 1.00 88.38 539 ARG A C 1
ATOM 4230 O O . ARG A 1 539 ? 13.465 1.003 -14.927 1.00 88.38 539 ARG A O 1
ATOM 4237 N N . LEU A 1 540 ? 13.158 1.134 -12.698 1.00 90.25 540 LEU A N 1
ATOM 4238 C CA . LEU A 1 540 ? 14.018 2.282 -12.442 1.00 90.25 540 LEU A CA 1
ATOM 4239 C C . LEU A 1 540 ? 15.403 1.796 -12.000 1.00 90.25 540 LEU A C 1
ATOM 4241 O O . LEU A 1 540 ? 15.526 0.993 -11.079 1.00 90.25 540 LEU A O 1
ATOM 4245 N N . TYR A 1 541 ? 16.438 2.341 -12.625 1.00 91.19 541 TYR A N 1
ATOM 4246 C CA . TYR A 1 541 ? 17.842 2.156 -12.298 1.00 91.19 541 TYR A CA 1
ATOM 4247 C C . TYR A 1 541 ? 18.453 3.507 -11.935 1.00 91.19 541 TYR A C 1
ATOM 4249 O O . TYR A 1 541 ? 18.350 4.472 -12.693 1.00 91.19 541 TYR A O 1
ATOM 4257 N N . MET A 1 542 ? 19.105 3.588 -10.784 1.00 89.44 542 MET A N 1
ATOM 4258 C CA . MET A 1 542 ? 19.705 4.824 -10.291 1.00 89.44 542 MET A CA 1
ATOM 4259 C C . MET A 1 542 ? 21.151 4.579 -9.906 1.00 89.44 542 MET A C 1
ATOM 4261 O O . MET A 1 542 ? 21.481 3.581 -9.266 1.00 89.44 542 MET A O 1
ATOM 4265 N N . PHE A 1 543 ? 22.006 5.510 -10.286 1.00 86.44 543 PHE A N 1
ATOM 4266 C CA . PHE A 1 543 ? 23.444 5.402 -10.093 1.00 86.44 543 PHE A CA 1
ATOM 4267 C C . PHE A 1 543 ? 23.890 6.184 -8.861 1.00 86.44 543 PHE A C 1
ATOM 4269 O O . PHE A 1 543 ? 23.400 7.282 -8.622 1.00 86.44 543 PHE A O 1
ATOM 4276 N N . ASP A 1 544 ? 24.824 5.618 -8.103 1.00 75.25 544 ASP A N 1
ATOM 4277 C CA . ASP A 1 544 ? 25.268 6.105 -6.792 1.00 75.25 544 ASP A CA 1
ATOM 4278 C C . ASP A 1 544 ? 26.087 7.402 -6.813 1.00 75.25 544 ASP A C 1
ATOM 4280 O O . ASP A 1 544 ? 26.056 8.156 -5.841 1.00 75.25 544 ASP A O 1
ATOM 4284 N N . ALA A 1 545 ? 26.851 7.646 -7.880 1.00 70.00 545 ALA A N 1
ATOM 4285 C CA . ALA A 1 545 ? 27.833 8.723 -7.912 1.00 70.00 545 ALA A CA 1
ATOM 4286 C C . ALA A 1 545 ? 28.110 9.280 -9.318 1.00 70.00 545 ALA A C 1
ATOM 4288 O O . ALA A 1 545 ? 27.716 8.735 -10.353 1.00 70.00 545 ALA A O 1
ATOM 4289 N N . THR A 1 546 ? 28.869 10.381 -9.352 1.00 64.81 546 THR A N 1
ATOM 4290 C CA . THR A 1 546 ? 29.327 11.062 -10.574 1.00 64.81 546 THR A CA 1
ATOM 4291 C C . THR A 1 546 ? 30.106 10.148 -11.514 1.00 64.81 546 THR A C 1
ATOM 4293 O O . THR A 1 546 ? 29.963 10.286 -12.729 1.00 64.81 546 THR A O 1
ATOM 4296 N N . VAL A 1 547 ? 30.913 9.242 -10.957 1.00 75.19 547 VAL A N 1
ATOM 4297 C CA . VAL A 1 547 ? 31.478 8.087 -11.660 1.00 75.19 547 VAL A CA 1
ATOM 4298 C C . VAL A 1 547 ? 30.698 6.876 -11.158 1.00 75.19 547 VAL A C 1
ATOM 4300 O O . VAL A 1 547 ? 30.888 6.495 -10.002 1.00 75.19 547 VAL A O 1
ATOM 4303 N N . PRO A 1 548 ? 29.790 6.317 -11.971 1.00 78.81 548 PRO A N 1
ATOM 4304 C CA . PRO A 1 548 ? 28.951 5.207 -11.548 1.00 78.81 548 PRO A CA 1
ATOM 4305 C C . PRO A 1 548 ? 29.775 4.022 -11.040 1.00 78.81 548 PRO A C 1
ATOM 4307 O O . PRO A 1 548 ? 30.607 3.486 -11.773 1.00 78.81 548 PRO A O 1
ATOM 4310 N N . SER A 1 549 ? 29.531 3.589 -9.803 1.00 82.12 549 SER A N 1
ATOM 4311 C CA . SER A 1 549 ? 30.172 2.400 -9.219 1.00 82.12 549 SER A CA 1
ATOM 4312 C C . SER A 1 549 ? 29.152 1.333 -8.820 1.00 82.12 549 SER A C 1
ATOM 4314 O O . SER A 1 549 ? 29.421 0.125 -8.896 1.00 82.12 549 SER A O 1
ATOM 4316 N N . LYS A 1 550 ? 27.943 1.775 -8.468 1.00 85.81 550 LYS A N 1
ATOM 4317 C CA . LYS A 1 550 ? 26.803 0.937 -8.111 1.00 85.81 550 LYS A CA 1
ATOM 4318 C C . LYS A 1 550 ? 25.549 1.394 -8.851 1.00 85.81 550 LYS A C 1
ATOM 4320 O O . LYS A 1 550 ? 25.360 2.578 -9.127 1.00 85.81 550 LYS A O 1
ATOM 4325 N N . VAL A 1 551 ? 24.662 0.440 -9.109 1.00 86.94 551 VAL A N 1
ATOM 4326 C CA . VAL A 1 551 ? 23.316 0.677 -9.636 1.00 86.94 551 VAL A CA 1
ATOM 4327 C C . VAL A 1 551 ? 22.302 0.119 -8.661 1.00 86.94 551 VAL A C 1
ATOM 4329 O O . VAL A 1 551 ? 22.342 -1.063 -8.322 1.00 86.94 551 VAL A O 1
ATOM 4332 N N . VAL A 1 552 ? 21.379 0.965 -8.235 1.00 84.25 552 VAL A N 1
ATOM 4333 C CA . VAL A 1 552 ? 20.194 0.572 -7.480 1.00 84.25 552 VAL A CA 1
ATOM 4334 C C . VAL A 1 552 ? 19.069 0.344 -8.468 1.00 84.25 552 VAL A C 1
ATOM 4336 O O . VAL A 1 552 ? 18.777 1.233 -9.264 1.00 84.25 552 VAL A O 1
ATOM 4339 N N . SER A 1 553 ? 18.432 -0.822 -8.423 1.00 84.50 553 SER A N 1
ATOM 4340 C CA . SER A 1 553 ? 17.269 -1.119 -9.263 1.00 84.50 553 SER A CA 1
ATOM 4341 C C . SER A 1 553 ? 16.018 -1.339 -8.425 1.00 84.50 553 SER A C 1
ATOM 4343 O O . SER A 1 553 ? 16.074 -2.096 -7.455 1.00 84.50 553 SER A O 1
ATOM 4345 N N . LEU A 1 554 ? 14.912 -0.715 -8.828 1.00 79.31 554 LEU A N 1
ATOM 4346 C CA . LEU A 1 554 ? 13.602 -0.870 -8.201 1.00 79.31 554 LEU A CA 1
ATOM 4347 C C . LEU A 1 554 ? 12.461 -0.799 -9.231 1.00 79.31 554 LEU A C 1
ATOM 4349 O O . LEU A 1 554 ? 12.595 -0.116 -10.253 1.00 79.31 554 LEU A O 1
ATOM 4353 N N . PRO A 1 555 ? 11.347 -1.504 -9.004 1.00 78.38 555 PRO A N 1
ATOM 4354 C CA . PRO A 1 555 ? 10.129 -1.344 -9.790 1.00 78.38 555 PRO A CA 1
ATOM 4355 C C . PRO A 1 555 ? 9.568 0.086 -9.705 1.00 78.38 555 PRO A C 1
ATOM 4357 O O . PRO A 1 555 ? 9.578 0.700 -8.642 1.00 78.38 555 PRO A O 1
ATOM 4360 N N . MET A 1 556 ? 9.075 0.648 -10.815 1.00 79.62 556 MET A N 1
ATOM 4361 C CA . MET A 1 556 ? 8.585 2.039 -10.865 1.00 79.62 556 MET A CA 1
ATOM 4362 C C . MET A 1 556 ? 7.470 2.310 -9.843 1.00 79.62 556 MET A C 1
ATOM 4364 O O . MET A 1 556 ? 7.399 3.410 -9.295 1.00 79.62 556 MET A O 1
ATOM 4368 N N . SER A 1 557 ? 6.627 1.317 -9.544 1.00 68.50 557 SER A N 1
ATOM 4369 C CA . SER A 1 557 ? 5.574 1.451 -8.529 1.00 68.50 557 SER A CA 1
ATOM 4370 C C . SER A 1 557 ? 6.108 1.664 -7.109 1.00 68.50 557 SER A C 1
ATOM 4372 O O . SER A 1 557 ? 5.403 2.221 -6.272 1.00 68.50 557 SER A O 1
ATOM 4374 N N . GLU A 1 558 ? 7.370 1.319 -6.845 1.00 69.56 558 GLU A N 1
ATOM 4375 C CA . GLU A 1 558 ? 7.998 1.481 -5.531 1.00 69.56 558 GLU A CA 1
ATOM 4376 C C . GLU A 1 558 ? 8.578 2.884 -5.299 1.00 69.56 558 GLU A C 1
ATOM 4378 O O . GLU A 1 558 ? 8.951 3.236 -4.179 1.00 69.56 558 GLU A O 1
ATOM 4383 N N . ILE A 1 559 ? 8.624 3.744 -6.320 1.00 69.12 559 ILE A N 1
ATOM 4384 C CA . ILE A 1 559 ? 9.184 5.095 -6.190 1.00 69.12 559 ILE A CA 1
ATOM 4385 C C . ILE A 1 559 ? 8.484 5.923 -5.104 1.00 69.12 559 ILE A C 1
ATOM 4387 O O . ILE A 1 559 ? 9.142 6.654 -4.359 1.00 69.12 559 ILE A O 1
ATOM 4391 N N . SER A 1 560 ? 7.169 5.793 -4.974 1.00 56.56 560 SER A N 1
ATOM 4392 C CA . SER A 1 560 ? 6.363 6.498 -3.975 1.00 56.56 560 SER A CA 1
ATOM 4393 C C . SER A 1 560 ? 6.586 6.009 -2.531 1.00 56.56 560 SER A C 1
ATOM 4395 O O . SER A 1 560 ? 5.981 6.539 -1.597 1.00 56.56 560 SER A O 1
ATOM 4397 N N . HIS A 1 561 ? 7.460 5.018 -2.308 1.00 54.34 561 HIS A N 1
ATOM 4398 C CA . HIS A 1 561 ? 7.691 4.357 -1.013 1.00 54.34 561 HIS A CA 1
ATOM 4399 C C . HIS A 1 561 ? 8.942 4.861 -0.256 1.00 54.34 561 HIS A C 1
ATOM 4401 O O . HIS A 1 561 ? 9.296 4.336 0.800 1.00 54.34 561 HIS A O 1
ATOM 4407 N N . ARG A 1 562 ? 9.580 5.945 -0.724 1.00 57.88 562 ARG A N 1
ATOM 4408 C CA . ARG A 1 562 ? 10.843 6.514 -0.186 1.00 57.88 562 ARG A CA 1
ATOM 4409 C C . ARG A 1 562 ? 10.815 6.997 1.273 1.00 57.88 562 ARG A C 1
ATOM 4411 O O . ARG A 1 562 ? 11.854 7.351 1.819 1.00 57.88 562 ARG A O 1
ATOM 4418 N N . VAL A 1 563 ? 9.650 7.076 1.914 1.00 48.91 563 VAL A N 1
ATOM 4419 C CA . VAL A 1 563 ? 9.525 7.598 3.292 1.00 48.91 563 VAL A CA 1
ATOM 4420 C C . VAL A 1 563 ? 9.637 6.480 4.346 1.00 48.91 563 VAL A C 1
ATOM 4422 O O . VAL A 1 563 ? 9.748 6.765 5.541 1.00 48.91 563 VAL A O 1
ATOM 4425 N N . GLY A 1 564 ? 9.662 5.211 3.919 1.00 49.31 564 GLY A N 1
ATOM 4426 C CA . GLY A 1 564 ? 9.722 4.038 4.794 1.00 49.31 564 GLY A CA 1
ATOM 4427 C C . GLY A 1 564 ? 11.024 3.898 5.596 1.00 49.31 564 GLY A C 1
ATOM 4428 O O . GLY A 1 564 ? 12.102 4.333 5.188 1.00 49.31 564 GLY A O 1
ATOM 4429 N N . SER A 1 565 ? 10.935 3.248 6.763 1.00 46.84 565 SER A N 1
ATOM 4430 C CA . SER A 1 565 ? 12.095 2.973 7.636 1.00 46.84 565 SER A CA 1
ATOM 4431 C C . SER A 1 565 ? 13.138 2.037 7.002 1.00 46.84 565 SER A C 1
ATOM 4433 O O . SER A 1 565 ? 14.303 2.039 7.401 1.00 46.84 565 SER A O 1
ATOM 4435 N N . SER A 1 566 ? 12.723 1.243 6.020 1.00 52.00 566 SER A N 1
ATOM 4436 C CA . SER A 1 566 ? 13.548 0.367 5.191 1.00 52.00 566 SER A CA 1
ATOM 4437 C C . SER A 1 566 ? 14.392 1.148 4.187 1.00 52.00 566 SER A C 1
ATOM 4439 O O . SER A 1 566 ? 15.598 0.938 4.118 1.00 52.00 566 SER A O 1
ATOM 4441 N N . PHE A 1 567 ? 13.800 2.126 3.494 1.00 57.62 567 PHE A N 1
ATOM 4442 C CA . PHE A 1 567 ? 14.519 3.030 2.596 1.00 57.62 567 PHE A CA 1
ATOM 4443 C C . PHE A 1 567 ? 15.595 3.836 3.335 1.00 57.62 567 PHE A C 1
ATOM 4445 O O . PHE A 1 567 ? 16.720 3.958 2.854 1.00 57.62 567 PHE A O 1
ATOM 4452 N N . ARG A 1 568 ? 15.291 4.337 4.542 1.00 59.22 568 ARG A N 1
ATOM 4453 C CA . ARG A 1 568 ? 16.300 5.017 5.378 1.00 59.22 568 ARG A CA 1
ATOM 4454 C C . ARG A 1 568 ? 17.453 4.087 5.746 1.00 59.22 568 ARG A C 1
ATOM 4456 O O . ARG A 1 568 ? 18.604 4.465 5.563 1.00 59.22 568 ARG A O 1
ATOM 4463 N N . ARG A 1 569 ? 17.149 2.857 6.182 1.00 57.94 569 ARG A N 1
ATOM 4464 C CA . ARG A 1 569 ? 18.168 1.832 6.460 1.00 57.94 569 ARG A CA 1
ATOM 4465 C C . ARG A 1 569 ? 19.020 1.533 5.230 1.00 57.94 569 ARG A C 1
ATOM 4467 O O . ARG A 1 569 ? 20.234 1.515 5.346 1.00 57.94 569 ARG A O 1
ATOM 4474 N N . PHE A 1 570 ? 18.404 1.380 4.063 1.00 62.25 570 PHE A N 1
ATOM 4475 C CA . PHE A 1 570 ? 19.088 1.161 2.792 1.00 62.25 570 PHE A CA 1
ATOM 4476 C C . PHE A 1 570 ? 20.076 2.284 2.435 1.00 62.25 570 PHE A C 1
ATOM 4478 O O . PHE A 1 570 ? 21.230 2.012 2.092 1.00 62.25 570 PHE A O 1
ATOM 4485 N N . VAL A 1 571 ? 19.645 3.545 2.556 1.00 60.75 571 VAL A N 1
ATOM 4486 C CA . VAL A 1 571 ? 20.505 4.717 2.329 1.00 60.75 571 VAL A CA 1
ATOM 4487 C C . VAL A 1 571 ? 21.670 4.752 3.321 1.00 60.75 571 VAL A C 1
ATOM 4489 O O . VAL A 1 571 ? 22.798 5.042 2.930 1.00 60.75 571 VAL A O 1
ATOM 4492 N N . GLU A 1 572 ? 21.423 4.418 4.586 1.00 61.19 572 GLU A N 1
ATOM 4493 C CA . GLU A 1 572 ? 22.434 4.448 5.648 1.00 61.19 572 GLU A CA 1
ATOM 4494 C C . GLU A 1 572 ? 23.406 3.252 5.609 1.00 61.19 572 GLU A C 1
ATOM 4496 O O . GLU A 1 572 ? 24.577 3.420 5.945 1.00 61.19 572 GLU A O 1
ATOM 4501 N N . SER A 1 573 ? 22.971 2.051 5.202 1.00 62.28 573 SER A N 1
ATOM 4502 C CA . SER A 1 573 ? 23.782 0.825 5.286 1.00 62.28 573 SER A CA 1
ATOM 4503 C C . SER A 1 573 ? 24.359 0.336 3.961 1.00 62.28 573 SER A C 1
ATOM 4505 O O . SER A 1 573 ? 25.518 -0.072 3.935 1.00 62.28 573 SER A O 1
ATOM 4507 N N . ASP A 1 574 ? 23.589 0.345 2.873 1.00 58.06 574 ASP A N 1
ATOM 4508 C CA . ASP A 1 574 ? 23.941 -0.393 1.645 1.00 58.06 574 ASP A CA 1
ATOM 4509 C C . ASP A 1 574 ? 24.526 0.521 0.558 1.00 58.06 574 ASP A C 1
ATOM 4511 O O . ASP A 1 574 ? 25.295 0.088 -0.312 1.00 58.06 574 ASP A O 1
ATOM 4515 N N . LEU A 1 575 ? 24.178 1.809 0.611 1.00 60.53 575 LEU A N 1
ATOM 4516 C CA . LEU A 1 575 ? 24.718 2.833 -0.279 1.00 60.53 575 LEU A CA 1
ATOM 4517 C C . LEU A 1 575 ? 26.038 3.417 0.235 1.00 60.53 575 LEU A C 1
ATOM 4519 O O . LEU A 1 575 ? 26.982 3.527 -0.551 1.00 60.53 575 LEU A O 1
ATOM 4523 N N . GLN A 1 576 ? 26.130 3.709 1.538 1.00 58.62 576 GLN A N 1
ATOM 4524 C CA . GLN A 1 576 ? 27.316 4.317 2.162 1.00 58.62 576 GLN A CA 1
ATOM 4525 C C . GLN A 1 576 ? 28.497 3.346 2.378 1.00 58.62 576 GLN A C 1
ATOM 4527 O O . GLN A 1 576 ? 29.632 3.812 2.461 1.00 58.62 576 GLN A O 1
ATOM 4532 N N . ASN A 1 577 ? 28.259 2.025 2.426 1.00 51.06 577 ASN A N 1
ATOM 4533 C CA . ASN A 1 577 ? 29.294 0.974 2.541 1.00 51.06 577 ASN A CA 1
ATOM 4534 C C . ASN A 1 577 ? 29.518 0.241 1.216 1.00 51.06 577 ASN A C 1
ATOM 4536 O O . ASN A 1 577 ? 30.652 -0.190 0.914 1.00 51.06 577 ASN A O 1
#

Sequence (577 aa):
MKTKAINHTKNDLWLDVQFYQGLLPVKDAIAARSYVILAADVQDHQSHSEAISLANDMASSFSPPPGNSRDVGLTDSDESYSVKARALCDGISFIMYKKKDVLPPSFMRTLSHSKISCCFSLCDQMGCSCERPHVIPDRWRLQVDTLEPIPLTVCMRGRNIRLSHSNIIPTAGYFFALGLLEVEAVQAVVPTLCRFNLNCKHGCYCLYIHANIDVTSAAVHNADTPLRKWVESNSLNFMSKEEQNDFFDFLSERGVENVGDLQILGDSAFESLLASIPSRWAEAILVTSQLRNFDTKAFLKDVLMTFPRIKPPIQLPDGVQRVGDLLKMPQTLFYHFHWLPHVLNTCEIIRARFDFDEKYKVTRLSKEPADSFLVRVTDIINGFRALHAHCSWRKHNPHRTVVTSILTYVDVRGCQCGLLPPGSPLRGGDEDDDNAFPALPSIPPGAAIGLPERSWCTCARRWEVGVNYELSTPSGSRCSEQNAMGKLASLGVPTWSVRELFVHGSSEHVNPLFPCGVCDNMLQRVAKDVRTRYGGEIRLYMFDATVPSKVVSLPMSEISHRVGSSFRRFVESDLQN

Radius of gyration: 30.89 Å; chains: 1; bounding box: 69×60×106 Å